Protein AF-0000000081196449 (afdb_homodimer)

Nearest PDB structures (foldseek):
  5x04-assembly1_A  TM=9.322E-01  e=4.557E-32  Umbellularia californica
  5x04-assembly1_B  TM=9.402E-01  e=3.191E-30  Umbellularia californica
  1njk-assembly1_D  TM=8.708E-01  e=2.688E-08  Escherichia coli
  4k00-assembly1_A  TM=8.420E-01  e=6.954E-08  Synechocystis sp. PCC 6803 substr. Kazusa
  5v10-assembly1_B-2  TM=8.284E-01  e=3.327E-07  Pseudomonas aeruginosa PAO1

Solvent-accessible surface area (backbone atoms only — not comparable to full-atom values): 39241 Å² total; per-residue (Å²): 118,81,74,82,75,82,80,78,78,81,74,80,63,70,79,61,61,76,88,63,62,65,82,69,82,77,80,80,82,81,84,76,89,79,63,66,80,67,51,85,67,67,74,60,70,70,62,58,84,62,65,75,72,54,71,59,55,67,69,55,44,30,64,71,58,39,41,48,70,37,79,85,57,24,29,30,35,30,53,44,67,40,42,71,71,33,36,28,45,84,52,25,55,24,69,65,43,49,48,39,49,55,51,35,52,50,52,50,37,36,51,72,71,64,54,35,46,72,60,65,15,35,68,61,26,38,78,64,29,28,28,59,41,76,37,34,40,37,40,38,44,74,39,78,50,36,66,68,39,47,33,33,36,38,37,38,34,18,65,35,83,86,39,29,40,28,38,37,39,40,32,19,35,58,87,80,61,45,78,22,34,37,36,38,36,36,27,38,30,27,26,65,85,80,68,41,78,40,69,56,49,66,70,44,47,62,72,44,51,77,36,46,40,79,79,67,68,85,58,72,76,74,79,69,74,85,69,85,69,63,80,88,68,48,75,35,76,31,70,80,42,60,61,54,80,84,38,25,31,68,84,55,30,54,35,72,64,54,55,56,53,49,54,55,56,29,50,61,67,72,52,60,73,48,27,39,78,32,32,42,40,38,37,52,71,49,90,46,49,70,82,43,44,27,32,18,38,12,38,59,63,66,70,53,70,70,41,50,58,93,73,74,48,78,56,79,45,40,37,38,35,39,32,22,36,77,89,62,54,67,31,32,38,33,38,38,31,29,36,44,55,69,77,60,83,71,65,65,67,70,71,79,136,84,75,79,77,78,80,76,77,80,75,79,74,74,79,58,60,75,90,61,61,66,83,69,81,76,80,81,80,82,85,76,89,79,63,70,73,64,60,82,65,64,74,59,71,70,61,56,83,61,66,73,74,55,72,59,55,66,69,55,44,30,64,71,56,38,42,48,70,37,81,85,58,25,30,31,35,32,53,44,66,40,42,71,72,32,36,28,46,84,52,26,56,25,70,64,45,50,46,39,50,53,50,37,53,49,52,51,38,35,53,69,71,62,55,35,45,80,61,64,15,34,68,61,25,36,78,64,26,29,29,58,41,76,37,33,38,37,39,38,45,73,37,78,51,36,65,67,40,46,32,34,35,38,36,37,35,18,66,34,83,86,38,28,41,28,38,38,38,41,34,18,36,58,88,80,59,46,78,23,34,38,36,39,37,36,26,38,31,29,26,64,85,78,68,38,60,41,72,56,47,67,69,44,47,63,72,45,50,77,37,44,40,79,71,60,68,84,59,73,76,72,77,67,71,87,68,84,70,65,80,87,69,48,76,35,75,30,70,78,41,58,60,55,79,83,39,24,33,66,86,56,32,55,36,72,63,54,54,55,54,49,54,54,57,28,48,60,66,71,51,59,73,49,27,39,78,32,32,41,40,38,37,51,70,51,89,47,49,70,83,44,46,27,32,19,36,13,38,58,62,68,70,56,70,69,41,52,57,93,71,71,47,79,54,78,45,40,37,38,35,39,31,22,37,77,89,60,54,67,30,32,38,34,38,39,33,28,37,44,55,68,77,59,82,70,65,66,68,68,71,76

Secondary structure (DSSP, 8-state):
-----------------GGG------------TTGGG-----------SSS------HHHHHHHHTEEEETTTTEEEEEEEPPGGGB-TTSBB-HHHHHHHHHHHHHHHHHHHSS--GGG--HHHHHTTEEEEEEEEEEEESS--BTT-EEEEEEEEEEETTTEEEEEEEEEETTT--EEEEEEEEEEEEETTT--EE---HHHHHHHGGGEEPS--SS----SPPPPP-TTS-SEEEEEE---GGGB-TTSSBPHHHHHHHHHTTS-HHHHHHEEEEEEEEEE-----TT--EEEEEEEES-HHHHSSSS---S-EEEEEEEEETTS-EEEEEEEEEEE----S-------/-----------------GGG------------TT-TT-----------SSS------HHHHHHHHTEEEETTTTEEEEEEEPPGGGB-TTSBB-HHHHHHHHHHHHHHHHHHHSS--GGG--HHHHHTTEEEEEEEEEEEESS--BTT-EEEEEEEEEEETTTEEEEEEEEEETTT--EEEEEEEEEEEEETTT--EE---HHHHHHHGGGEEPS--SS----SPPPPP-TTS-SEEEEEE---GGGB-TTSSBPHHHHHHHHHTTS-HHHHHHEEEEEEEEEE-----TT--EEEEEEEES-HHHHSSSS---S-EEEEEEEEETTS-EEEEEEEEEEE----S-------

Organism: Hibiscus trionum (NCBI:txid183268)

Foldseek 3Di:
DPDPDPDDDPDDPPQDPPVVPDPDPPPDPDDDPPVVVVPPCPVPPDPPDPPPPPVPPPVVCCVVQQKDADDLLQKIKHKDFAAPVQADPVQFGDPLSVVVVVVVSVVVSLVNSVQADVLRAGPVCVVQQKHKDWFKKKKFFQATDGGGFMKMKMKGWADDPFAKIKMKMFIAGPVPRHTGMIMMIIIGMARPVVRHTDGNDPVRCVSCVSRHDYPPGPDDPPVDDADDDDQVDFPFKDFFDADDPVQADPVQWGDPSSVVVQQCSRDDPLQVVFWDWRMKIKGFAAIDHRPWTKMKGKHKDDPVCVCPDVSCNQAKTKMKIFIGTPVGHTGMIMMIIIHGDDPPPPPVPPPD/DDDPPPPPDPDDPPQDPPVVRDPDQDPDDDDDPPVVVVPPCPVPPDPPDPPPPPVPPPVVCCVVQQWDADDLLQKIKHKDFAAPVQADPVQFGDPLSVVVVVVVSVVVSLVNSPQADVLRAGPVCVVQQKHKDWFKKKKFFQATDGGGFMKMKMKGWADDPFAKIKMKMWIAGPVPRHTGMIMMIIIGMARPVVRHTDGNDPVRCVSCVSRHDYPPGPDDPPVDDADDDDPVDFPFKDFFDADDPVQADPVQWGDPSSVVVQQCSRDDPLQVVFWDWRMKIKGFAAIDHRPWTKMKGKHKDDPVCVCPDVSCNQAKTKMKIFIATPVGHTGMIMMIIIHGDPPPPPPVPPPD

InterPro domains:
  IPR002864 Acyl-ACP thioesterase, N-terminal hotdog domain [PF01643] (74-207)
  IPR029069 HotDog domain superfamily [SSF54637] (69-215)
  IPR029069 HotDog domain superfamily [SSF54637] (229-338)
  IPR045023 Acyl-[acyl-carrier-protein] hydrolase FATA/B [PTHR31727] (41-343)
  IPR049427 Acyl-ACP thioesterase-like, C-terminal domain [PF20791] (236-339)

Structure (mmCIF, N/CA/C/O backbone):
data_AF-0000000081196449-model_v1
#
loop_
_entity.id
_entity.type
_entity.pdbx_description
1 polymer Acyl-
#
loop_
_atom_site.group_PDB
_atom_site.id
_atom_site.type_symbol
_atom_site.label_atom_id
_atom_site.label_alt_id
_atom_site.label_comp_id
_atom_site.label_asym_id
_atom_site.label_entity_id
_atom_site.label_seq_id
_atom_site.pdbx_PDB_ins_code
_atom_site.Cartn_x
_atom_site.Cartn_y
_atom_site.Cartn_z
_atom_site.occupancy
_atom_site.B_iso_or_equiv
_atom_site.auth_seq_id
_atom_site.auth_comp_id
_atom_site.auth_asym_id
_atom_site.auth_atom_id
_atom_site.pdbx_PDB_model_num
ATOM 1 N N . MET A 1 1 ? 11.102 29.031 10.727 1 17.48 1 MET A N 1
ATOM 2 C CA . MET A 1 1 ? 11.375 29.812 11.922 1 17.48 1 MET A CA 1
ATOM 3 C C . MET A 1 1 ? 10.109 30.016 12.75 1 17.48 1 MET A C 1
ATOM 5 O O . MET A 1 1 ? 9.711 31.141 13.039 1 17.48 1 MET A O 1
ATOM 9 N N . GLN A 1 2 ? 9.203 28.984 12.664 1 17.17 2 GLN A N 1
ATOM 10 C CA . GLN A 1 2 ? 7.781 28.984 12.977 1 17.17 2 GLN A CA 1
ATOM 11 C C . GLN A 1 2 ? 7.555 29.078 14.484 1 17.17 2 GLN A C 1
ATOM 13 O O . GLN A 1 2 ? 8.016 28.219 15.242 1 17.17 2 GLN A O 1
ATOM 18 N N . THR A 1 3 ? 7.52 30.375 14.906 1 17.45 3 THR A N 1
ATOM 19 C CA . THR A 1 3 ? 7.414 30.969 16.234 1 17.45 3 THR A CA 1
ATOM 20 C C . THR A 1 3 ? 6.199 30.438 16.969 1 17.45 3 THR A C 1
ATOM 22 O O . THR A 1 3 ? 5.129 30.25 16.391 1 17.45 3 THR A O 1
ATOM 25 N N . MET A 1 4 ? 6.445 29.859 18.078 1 17.62 4 MET A N 1
ATOM 26 C CA . MET A 1 4 ? 5.848 28.953 19.062 1 17.62 4 MET A CA 1
ATOM 27 C C . MET A 1 4 ? 4.711 29.641 19.812 1 17.62 4 MET A C 1
ATOM 29 O O . MET A 1 4 ? 4.918 30.172 20.906 1 17.62 4 MET A O 1
ATOM 33 N N . LEU A 1 5 ? 3.771 30.484 18.984 1 17.77 5 LEU A N 1
ATOM 34 C CA . LEU A 1 5 ? 3.016 31.422 19.797 1 17.77 5 LEU A CA 1
ATOM 35 C C . LEU A 1 5 ? 2.039 30.688 20.719 1 17.77 5 LEU A C 1
ATOM 37 O O . LEU A 1 5 ? 1.481 29.656 20.344 1 17.77 5 LEU A O 1
ATOM 41 N N . ALA A 1 6 ? 1.981 30.922 22 1 18.19 6 ALA A N 1
ATOM 42 C CA . ALA A 1 6 ? 1.412 30.469 23.266 1 18.19 6 ALA A CA 1
ATOM 43 C C . ALA A 1 6 ? -0.091 30.719 23.312 1 18.19 6 ALA A C 1
ATOM 45 O O . ALA A 1 6 ? -0.525 31.844 23.578 1 18.19 6 ALA A O 1
ATOM 46 N N . PHE A 1 7 ? -0.93 30.391 22.266 1 17.86 7 PHE A N 1
ATOM 47 C CA . PHE A 1 7 ? -2.244 31.016 22.375 1 17.86 7 PHE A CA 1
ATOM 48 C C . PHE A 1 7 ? -3.104 30.281 23.406 1 17.86 7 PHE A C 1
ATOM 50 O O . PHE A 1 7 ? -3.119 29.047 23.438 1 17.86 7 PHE A O 1
ATOM 57 N N . ARG A 1 8 ? -3.592 30.875 24.547 1 18.06 8 ARG A N 1
ATOM 58 C CA . ARG A 1 8 ? -4.207 30.547 25.828 1 18.06 8 ARG A CA 1
ATOM 59 C C . ARG A 1 8 ? -5.672 30.156 25.641 1 18.06 8 ARG A C 1
ATOM 61 O O . ARG A 1 8 ? -6.34 29.766 26.594 1 18.06 8 ARG A O 1
ATOM 68 N N . ALA A 1 9 ? -6.363 30.656 24.516 1 19.41 9 ALA A N 1
ATOM 69 C CA . ALA A 1 9 ? -7.738 30.906 24.938 1 19.41 9 ALA A CA 1
ATOM 70 C C . ALA A 1 9 ? -8.57 29.625 24.891 1 19.41 9 ALA A C 1
ATOM 72 O O . ALA A 1 9 ? -8.328 28.75 24.078 1 19.41 9 ALA A O 1
ATOM 73 N N . GLU A 1 10 ? -9.359 29.281 25.844 1 21.17 10 GLU A N 1
ATOM 74 C CA . GLU A 1 10 ? -10.188 28.141 26.234 1 21.17 10 GLU A CA 1
ATOM 75 C C . GLU A 1 10 ? -11.352 27.953 25.25 1 21.17 10 GLU A C 1
ATOM 77 O O . GLU A 1 10 ? -12.266 28.781 25.203 1 21.17 10 GLU A O 1
ATOM 82 N N . PRO A 1 11 ? -11.164 27.641 23.875 1 21.92 11 PRO A N 1
ATOM 83 C CA . PRO A 1 11 ? -12.359 27.859 23.047 1 21.92 11 PRO A CA 1
ATOM 84 C C . PRO A 1 11 ? -13.484 26.875 23.391 1 21.92 11 PRO A C 1
ATOM 86 O O . PRO A 1 11 ? -13.227 25.781 23.875 1 21.92 11 PRO A O 1
ATOM 89 N N . THR A 1 12 ? -14.664 27.297 23.594 1 21.2 12 THR A N 1
ATOM 90 C CA . THR A 1 12 ? -15.961 26.672 23.812 1 21.2 12 THR A CA 1
ATOM 91 C C . THR A 1 12 ? -16.297 25.672 22.703 1 21.2 12 THR A C 1
ATOM 93 O O . THR A 1 12 ? -16.188 26.016 21.516 1 21.2 12 THR A O 1
ATOM 96 N N . ILE A 1 13 ? -16.188 24.469 22.859 1 24.28 13 ILE A N 1
ATOM 97 C CA . ILE A 1 13 ? -16.281 23.312 21.953 1 24.28 13 ILE A CA 1
ATOM 98 C C . ILE A 1 13 ? -17.672 23.297 21.312 1 24.28 13 ILE A C 1
ATOM 100 O O . ILE A 1 13 ? -18.688 23.172 22 1 24.28 13 ILE A O 1
ATOM 104 N N . PRO A 1 14 ? -17.891 24 20.266 1 24.77 14 PRO A N 1
ATOM 105 C CA . PRO A 1 14 ? -19.266 23.922 19.75 1 24.77 14 PRO A CA 1
ATOM 106 C C . PRO A 1 14 ? -19.719 22.5 19.5 1 24.77 14 PRO A C 1
ATOM 108 O O . PRO A 1 14 ? -18.891 21.609 19.281 1 24.77 14 PRO A O 1
ATOM 111 N N . MET A 1 15 ? -20.969 22.094 19.766 1 25.81 15 MET A N 1
ATOM 112 C CA . MET A 1 15 ? -21.75 20.859 19.688 1 25.81 15 MET A CA 1
ATOM 113 C C . MET A 1 15 ? -21.609 20.219 18.312 1 25.81 15 MET A C 1
ATOM 115 O O . MET A 1 15 ? -21.719 20.891 17.297 1 25.81 15 MET A O 1
ATOM 119 N N . LEU A 1 16 ? -20.812 19.219 18.141 1 30.94 16 LEU A N 1
ATOM 120 C CA . LEU A 1 16 ? -20.75 18.391 16.938 1 30.94 16 LEU A CA 1
ATOM 121 C C . LEU A 1 16 ? -22.125 18.219 16.312 1 30.94 16 LEU A C 1
ATOM 123 O O . LEU A 1 16 ? -23.141 18.359 17 1 30.94 16 LEU A O 1
ATOM 127 N N . PRO A 1 17 ? -22.281 18.188 15.148 1 29.47 17 PRO A N 1
ATOM 128 C CA . PRO A 1 17 ? -23.625 17.969 14.609 1 29.47 17 PRO A CA 1
ATOM 129 C C . PRO A 1 17 ? -24.359 16.828 15.305 1 29.47 17 PRO A C 1
ATOM 131 O O . PRO A 1 17 ? -23.719 15.906 15.828 1 29.47 17 PRO A O 1
ATOM 134 N N . SER A 1 18 ? -25.688 16.953 15.781 1 31.56 18 SER A N 1
ATOM 135 C CA . SER A 1 18 ? -26.609 16.078 16.484 1 31.56 18 SER A CA 1
ATOM 136 C C . SER A 1 18 ? -26.516 14.648 15.984 1 31.56 18 SER A C 1
ATOM 138 O O . SER A 1 18 ? -26.672 13.695 16.75 1 31.56 18 SER A O 1
ATOM 140 N N . SER A 1 19 ? -26.375 14.398 14.711 1 32.44 19 SER A N 1
ATOM 141 C CA . SER A 1 19 ? -26.297 13.023 14.227 1 32.44 19 SER A CA 1
ATOM 142 C C . SER A 1 19 ? -25 12.352 14.656 1 32.44 19 SER A C 1
ATOM 144 O O . SER A 1 19 ? -24.859 11.133 14.547 1 32.44 19 SER A O 1
ATOM 146 N N . LEU A 1 20 ? -23.953 13.062 14.703 1 33.97 20 LEU A N 1
ATOM 147 C CA . LEU A 1 20 ? -22.719 12.508 15.234 1 33.97 20 LEU A CA 1
ATOM 148 C C . LEU A 1 20 ? -22.641 12.703 16.75 1 33.97 20 LEU A C 1
ATOM 150 O O . LEU A 1 20 ? -21.797 13.461 17.234 1 33.97 20 LEU A O 1
ATOM 154 N N . SER A 1 21 ? -23.719 12.844 17.562 1 29.58 21 SER A N 1
ATOM 155 C CA . SER A 1 21 ? -23.75 13.055 19 1 29.58 21 SER A CA 1
ATOM 156 C C . SER A 1 21 ? -22.875 12.039 19.734 1 29.58 21 SER A C 1
ATOM 158 O O . SER A 1 21 ? -23.234 10.859 19.812 1 29.58 21 SER A O 1
ATOM 160 N N . TRP A 1 22 ? -21.625 12.102 19.547 1 29.14 22 TRP A N 1
ATOM 161 C CA . TRP A 1 22 ? -20.922 11.289 20.531 1 29.14 22 TRP A CA 1
ATOM 162 C C . TRP A 1 22 ? -20.906 11.977 21.891 1 29.14 22 TRP A C 1
ATOM 164 O O . TRP A 1 22 ? -20.828 13.203 21.969 1 29.14 22 TRP A O 1
ATOM 174 N N . ASP A 1 23 ? -21.5 11.523 22.969 1 29.45 23 ASP A N 1
ATOM 175 C CA . ASP A 1 23 ? -21.359 12.023 24.328 1 29.45 23 ASP A CA 1
ATOM 176 C C . ASP A 1 23 ? -19.906 12.383 24.641 1 29.45 23 ASP A C 1
ATOM 178 O O . ASP A 1 23 ? -19.016 11.539 24.547 1 29.45 23 ASP A O 1
ATOM 182 N N . LYS A 1 24 ? -19.484 13.602 24.547 1 31.23 24 LYS A N 1
ATOM 183 C CA . LYS A 1 24 ? -18.188 14 25.078 1 31.23 24 LYS A CA 1
ATOM 184 C C . LYS A 1 24 ? -17.953 13.414 26.453 1 31.23 24 LYS A C 1
ATOM 186 O O . LYS A 1 24 ? -18.859 13.391 27.297 1 31.23 24 LYS A O 1
ATOM 191 N N . PRO A 1 25 ? -16.938 12.703 26.797 1 26.89 25 PRO A N 1
ATOM 192 C CA . PRO A 1 25 ? -16.766 12.414 28.219 1 26.89 25 PRO A CA 1
ATOM 193 C C . PRO A 1 25 ? -16.75 13.672 29.078 1 26.89 25 PRO A C 1
ATOM 195 O O . PRO A 1 25 ? -16.141 14.68 28.703 1 26.89 25 PRO A O 1
ATOM 198 N N . LYS A 1 26 ? -17.781 13.961 29.844 1 26.92 26 LYS A N 1
ATOM 199 C CA . LYS A 1 26 ? -17.906 15.039 30.828 1 26.92 26 LYS A CA 1
ATOM 200 C C . LYS A 1 26 ? -16.656 15.109 31.703 1 26.92 26 LYS A C 1
ATOM 202 O O . LYS A 1 26 ? -16.266 14.125 32.344 1 26.92 26 LYS A O 1
ATOM 207 N N . LEU A 1 27 ? -15.773 16 31.484 1 27.12 27 LEU A N 1
ATOM 208 C CA . LEU A 1 27 ? -14.758 16.391 32.438 1 27.12 27 LEU A CA 1
ATOM 209 C C . LEU A 1 27 ? -15.383 16.734 33.781 1 27.12 27 LEU A C 1
ATOM 211 O O . LEU A 1 27 ? -16.172 17.688 33.875 1 27.12 27 LEU A O 1
ATOM 215 N N . ARG A 1 28 ? -15.555 15.766 34.75 1 24.56 28 ARG A N 1
ATOM 216 C CA . ARG A 1 28 ? -15.961 16.172 36.094 1 24.56 28 ARG A CA 1
ATOM 217 C C . ARG A 1 28 ? -14.906 17.062 36.719 1 24.56 28 ARG A C 1
ATOM 219 O O . ARG A 1 28 ? -13.711 16.812 36.625 1 24.56 28 ARG A O 1
ATOM 226 N N . SER A 1 29 ? -15.141 18.172 37.219 1 23.53 29 SER A N 1
ATOM 227 C CA . SER A 1 29 ? -14.445 19.281 37.875 1 23.53 29 SER A CA 1
ATOM 228 C C . SER A 1 29 ? -13.648 18.797 39.094 1 23.53 29 SER A C 1
ATOM 230 O O . SER A 1 29 ? -12.641 19.391 39.469 1 23.53 29 SER A O 1
ATOM 232 N N . GLY A 1 30 ? -14.266 18.156 40.125 1 23.31 30 GLY A N 1
ATOM 233 C CA . GLY A 1 30 ? -13.906 18.516 41.5 1 23.31 30 GLY A CA 1
ATOM 234 C C . GLY A 1 30 ? -12.5 18.078 41.875 1 23.31 30 GLY A C 1
ATOM 235 O O . GLY A 1 30 ? -11.703 18.906 42.344 1 23.31 30 GLY A O 1
ATOM 236 N N . GLY A 1 31 ? -12.312 16.953 42.75 1 23.05 31 GLY A N 1
ATOM 237 C CA . GLY A 1 31 ? -11.461 16.766 43.906 1 23.05 31 GLY A CA 1
ATOM 238 C C . GLY A 1 31 ? -10.008 16.531 43.562 1 23.05 31 GLY A C 1
ATOM 239 O O . GLY A 1 31 ? -9.664 16.375 42.375 1 23.05 31 GLY A O 1
ATOM 240 N N . ASN A 1 32 ? -9.148 15.812 44.5 1 24.22 32 ASN A N 1
ATOM 241 C CA . ASN A 1 32 ? -7.746 15.648 44.875 1 24.22 32 ASN A CA 1
ATOM 242 C C . ASN A 1 32 ? -6.93 15.023 43.75 1 24.22 32 ASN A C 1
ATOM 244 O O . ASN A 1 32 ? -7.477 14.352 42.875 1 24.22 32 ASN A O 1
ATOM 248 N N . ASN A 1 33 ? -5.477 15.305 43.656 1 25.12 33 ASN A N 1
ATOM 249 C CA . ASN A 1 33 ? -4.316 15.109 42.781 1 25.12 33 ASN A CA 1
ATOM 250 C C . ASN A 1 33 ? -4.215 13.672 42.281 1 25.12 33 ASN A C 1
ATOM 252 O O . ASN A 1 33 ? -3.242 13.305 41.625 1 25.12 33 ASN A O 1
ATOM 256 N N . LYS A 1 34 ? -4.711 12.719 43.188 1 25.59 34 LYS A N 1
ATOM 257 C CA . LYS A 1 34 ? -4.285 11.336 43 1 25.59 34 LYS A CA 1
ATOM 258 C C . LYS A 1 34 ? -4.715 10.836 41.625 1 25.59 34 LYS A C 1
ATOM 260 O O . LYS A 1 34 ? -4.074 9.953 41.031 1 25.59 34 LYS A O 1
ATOM 265 N N . ASN A 1 35 ? -6.055 11.086 41.375 1 24.17 35 ASN A N 1
ATOM 266 C CA . ASN A 1 35 ? -6.758 10.195 40.438 1 24.17 35 ASN A CA 1
ATOM 267 C C . ASN A 1 35 ? -6.52 10.586 39 1 24.17 35 ASN A C 1
ATOM 269 O O . ASN A 1 35 ? -7.438 11.047 38.312 1 24.17 35 ASN A O 1
ATOM 273 N N . LEU A 1 36 ? -5.508 11.352 38.75 1 25.64 36 LEU A N 1
ATOM 274 C CA . LEU A 1 36 ? -5.312 11.781 37.375 1 25.64 36 LEU A CA 1
ATOM 275 C C . LEU A 1 36 ? -5.332 10.586 36.406 1 25.64 36 LEU A C 1
ATOM 277 O O . LEU A 1 36 ? -5.246 10.75 35.188 1 25.64 36 LEU A O 1
ATOM 281 N N . HIS A 1 37 ? -4.941 9.484 37 1 25.83 37 HIS A N 1
ATOM 282 C CA . HIS A 1 37 ? -4.871 8.336 36.094 1 25.83 37 HIS A CA 1
ATOM 283 C C . HIS A 1 37 ? -6.23 8.031 35.5 1 25.83 37 HIS A C 1
ATOM 285 O O . HIS A 1 37 ? -6.391 7.027 34.781 1 25.83 37 HIS A O 1
ATOM 291 N N . ASN A 1 38 ? -7.266 8.562 36.25 1 26.14 38 ASN A N 1
ATOM 292 C CA . ASN A 1 38 ? -8.586 8.148 35.781 1 26.14 38 ASN A CA 1
ATOM 293 C C . ASN A 1 38 ? -8.883 8.695 34.375 1 26.14 38 ASN A C 1
ATOM 295 O O . ASN A 1 38 ? -9.484 9.766 34.25 1 26.14 38 ASN A O 1
ATOM 299 N N . HIS A 1 39 ? -7.938 8.953 33.719 1 27.17 39 HIS A N 1
ATOM 300 C CA . HIS A 1 39 ? -8.039 9.453 32.344 1 27.17 39 HIS A CA 1
ATOM 301 C C . HIS A 1 39 ? -9.273 8.891 31.656 1 27.17 39 HIS A C 1
ATOM 303 O O . HIS A 1 39 ? -9.781 7.836 32.031 1 27.17 39 HIS A O 1
ATOM 309 N N . MET A 1 40 ? -9.93 9.727 30.844 1 28.06 40 MET A N 1
ATOM 310 C CA . MET A 1 40 ? -11.164 9.531 30.094 1 28.06 40 MET A CA 1
ATOM 311 C C . MET A 1 40 ? -11.203 8.156 29.453 1 28.06 40 MET A C 1
ATOM 313 O O . MET A 1 40 ? -10.492 7.898 28.469 1 28.06 40 MET A O 1
ATOM 317 N N . ALA A 1 41 ? -11.352 7.125 30.172 1 27.55 41 ALA A N 1
ATOM 318 C CA . ALA A 1 41 ? -11.82 5.84 29.672 1 27.55 41 ALA A CA 1
ATOM 319 C C . ALA A 1 41 ? -13.023 6.02 28.734 1 27.55 41 ALA A C 1
ATOM 321 O O . ALA A 1 41 ? -14.148 6.215 29.203 1 27.55 41 ALA A O 1
ATOM 322 N N . VAL A 1 42 ? -12.992 6.949 27.781 1 28.44 42 VAL A N 1
ATOM 323 C CA . VAL A 1 42 ? -14.047 6.695 26.797 1 28.44 42 VAL A CA 1
ATOM 324 C C . VAL A 1 42 ? -14.305 5.191 26.703 1 28.44 42 VAL A C 1
ATOM 326 O O . VAL A 1 42 ? -13.391 4.418 26.406 1 28.44 42 VAL A O 1
ATOM 329 N N . LYS A 1 43 ? -15.117 4.754 27.547 1 31 43 LYS A N 1
ATOM 330 C CA . LYS A 1 43 ? -15.539 3.365 27.375 1 31 43 LYS A CA 1
ATOM 331 C C . LYS A 1 43 ? -15.812 3.053 25.906 1 31 43 LYS A C 1
ATOM 333 O O . LYS A 1 43 ? -16.828 3.477 25.359 1 31 43 LYS A O 1
ATOM 338 N N . TYR A 1 44 ? -14.758 3.236 25.172 1 35.28 44 TYR A N 1
ATOM 339 C CA . TYR A 1 44 ? -15.008 2.717 23.828 1 35.28 44 TYR A CA 1
ATOM 340 C C . TYR A 1 44 ? -15.672 1.35 23.891 1 35.28 44 TYR A C 1
ATOM 342 O O . TYR A 1 44 ? -15.438 0.572 24.812 1 35.28 44 TYR A O 1
ATOM 350 N N . PRO A 1 45 ? -16.859 1.317 23.375 1 36.06 45 PRO A N 1
ATOM 351 C CA . PRO A 1 45 ? -17.484 -0.005 23.391 1 36.06 45 PRO A CA 1
ATOM 352 C C . PRO A 1 45 ? -16.484 -1.135 23.156 1 36.06 45 PRO A C 1
ATOM 354 O O . PRO A 1 45 ? -15.469 -0.932 22.484 1 36.06 45 PRO A O 1
ATOM 357 N N . LYS A 1 46 ? -16.531 -1.988 24.078 1 40.41 46 LYS A N 1
ATOM 358 C CA . LYS A 1 46 ? -15.766 -3.223 23.906 1 40.41 46 LYS A CA 1
ATOM 359 C C . LYS A 1 46 ? -15.734 -3.666 22.453 1 40.41 46 LYS A C 1
ATOM 361 O O . LYS A 1 46 ? -16.781 -3.711 21.797 1 40.41 46 LYS A O 1
ATOM 366 N N . CYS A 1 47 ? -14.617 -3.252 21.859 1 44.09 47 CYS A N 1
ATOM 367 C CA . CYS A 1 47 ? -14.445 -3.838 20.547 1 44.09 47 CYS A CA 1
ATOM 368 C C . CYS A 1 47 ? -15.031 -5.246 20.484 1 44.09 47 CYS A C 1
ATOM 370 O O . CYS A 1 47 ? -14.508 -6.164 21.125 1 44.09 47 CYS A O 1
ATOM 372 N N . THR A 1 48 ? -16.328 -5.344 20.734 1 40.16 48 THR A N 1
ATOM 373 C CA . THR A 1 48 ? -16.812 -6.711 20.578 1 40.16 48 THR A CA 1
ATOM 374 C C . THR A 1 48 ? -16.062 -7.426 19.453 1 40.16 48 THR A C 1
ATOM 376 O O . THR A 1 48 ? -15.648 -6.797 18.469 1 40.16 48 THR A O 1
ATOM 379 N N . GLU A 1 49 ? -15.453 -8.453 19.922 1 41.88 49 GLU A N 1
ATOM 380 C CA . GLU A 1 49 ? -14.648 -9.328 19.062 1 41.88 49 GLU A CA 1
ATOM 381 C C . GLU A 1 49 ? -14.977 -9.102 17.594 1 41.88 49 GLU A C 1
ATOM 383 O O . GLU A 1 49 ? -14.07 -8.969 16.766 1 41.88 49 GLU A O 1
ATOM 388 N N . SER A 1 50 ? -16.047 -9.93 17.109 1 35.03 50 SER A N 1
ATOM 389 C CA . SER A 1 50 ? -16.391 -10.039 15.688 1 35.03 50 SER A CA 1
ATOM 390 C C . SER A 1 50 ? -17.062 -8.766 15.18 1 35.03 50 SER A C 1
ATOM 392 O O . SER A 1 50 ? -18.109 -8.375 15.68 1 35.03 50 SER A O 1
ATOM 394 N N . ILE A 1 51 ? -16.422 -7.676 15.141 1 39.5 51 ILE A N 1
ATOM 395 C CA . ILE A 1 51 ? -17.219 -6.949 14.156 1 39.5 51 ILE A CA 1
ATOM 396 C C . ILE A 1 51 ? -18.094 -7.93 13.375 1 39.5 51 ILE A C 1
ATOM 398 O O . ILE A 1 51 ? -17.609 -8.93 12.859 1 39.5 51 ILE A O 1
ATOM 402 N N . THR A 1 52 ? -19.375 -8.148 13.734 1 35.75 52 THR A N 1
ATOM 403 C CA . THR A 1 52 ? -20.219 -9.18 13.148 1 35.75 52 THR A CA 1
ATOM 404 C C . THR A 1 52 ? -19.688 -9.609 11.781 1 35.75 52 THR A C 1
ATOM 406 O O . THR A 1 52 ? -19.531 -8.773 10.891 1 35.75 52 THR A O 1
ATOM 409 N N . SER A 1 53 ? -18.703 -10.508 11.859 1 37.34 53 SER A N 1
ATOM 410 C CA . SER A 1 53 ? -18.453 -11.312 10.672 1 37.34 53 SER A CA 1
ATOM 411 C C . SER A 1 53 ? -19.719 -11.523 9.859 1 37.34 53 SER A C 1
ATOM 413 O O . SER A 1 53 ? -20.281 -12.625 9.844 1 37.34 53 SER A O 1
ATOM 415 N N . ARG A 1 54 ? -20.734 -10.82 10.156 1 36.72 54 ARG A N 1
ATOM 416 C CA . ARG A 1 54 ? -21.734 -11.188 9.164 1 36.72 54 ARG A CA 1
ATOM 417 C C . ARG A 1 54 ? -21.156 -11.133 7.75 1 36.72 54 ARG A C 1
ATOM 419 O O . ARG A 1 54 ? -20.531 -10.148 7.371 1 36.72 54 ARG A O 1
ATOM 426 N N . LYS A 1 55 ? -21.047 -12.305 7.297 1 40.56 55 LYS A N 1
ATOM 427 C CA . LYS A 1 55 ? -20.859 -12.383 5.852 1 40.56 55 LYS A CA 1
ATOM 428 C C . LYS A 1 55 ? -21.516 -11.195 5.148 1 40.56 55 LYS A C 1
ATOM 430 O O . LYS A 1 55 ? -22.703 -10.938 5.32 1 40.56 55 LYS A O 1
ATOM 435 N N . PRO A 1 56 ? -20.734 -10.211 4.887 1 42.78 56 PRO A N 1
ATOM 436 C CA . PRO A 1 56 ? -21.438 -9.148 4.16 1 42.78 56 PRO A CA 1
ATOM 437 C C . PRO A 1 56 ? -22.531 -9.68 3.252 1 42.78 56 PRO A C 1
ATOM 439 O O . PRO A 1 56 ? -22.469 -10.82 2.797 1 42.78 56 PRO A O 1
ATOM 442 N N . ASP A 1 57 ? -23.641 -9.156 3.418 1 47 57 ASP A N 1
ATOM 443 C CA . ASP A 1 57 ? -24.609 -9.438 2.363 1 47 57 ASP A CA 1
ATOM 444 C C . ASP A 1 57 ? -23.938 -9.492 0.995 1 47 57 ASP A C 1
ATOM 446 O O . ASP A 1 57 ? -23.344 -8.5 0.547 1 47 57 ASP A O 1
ATOM 450 N N . PRO A 1 58 ? -23.719 -10.734 0.583 1 47.59 58 PRO A N 1
ATOM 451 C CA . PRO A 1 58 ? -23.031 -10.875 -0.708 1 47.59 58 PRO A CA 1
ATOM 452 C C . PRO A 1 58 ? -23.422 -9.789 -1.703 1 47.59 58 PRO A C 1
ATOM 454 O O . PRO A 1 58 ? -22.594 -9.336 -2.494 1 47.59 58 PRO A O 1
ATOM 457 N N . ASP A 1 59 ? -24.703 -9.328 -1.614 1 48.69 59 ASP A N 1
ATOM 458 C CA . ASP A 1 59 ? -25.141 -8.336 -2.586 1 48.69 59 ASP A CA 1
ATOM 459 C C . ASP A 1 59 ? -24.5 -6.98 -2.324 1 48.69 59 ASP A C 1
ATOM 461 O O . ASP A 1 59 ? -24.172 -6.25 -3.262 1 48.69 59 ASP A O 1
ATOM 465 N N . LYS A 1 60 ? -24.328 -6.703 -1.117 1 51.34 60 LYS A N 1
ATOM 466 C CA . LYS A 1 60 ? -23.766 -5.398 -0.792 1 51.34 60 LYS A CA 1
ATOM 467 C C . LYS A 1 60 ? -22.266 -5.371 -1.062 1 51.34 60 LYS A C 1
ATOM 469 O O . LYS A 1 60 ? -21.719 -4.344 -1.478 1 51.34 60 LYS A O 1
ATOM 474 N N . ILE A 1 61 ? -21.656 -6.543 -0.784 1 49.81 61 ILE A N 1
ATOM 475 C CA . ILE A 1 61 ? -20.234 -6.648 -1.065 1 49.81 61 ILE A CA 1
ATOM 476 C C . ILE A 1 61 ? -19.984 -6.391 -2.549 1 49.81 61 ILE A C 1
ATOM 478 O O . ILE A 1 61 ? -19.031 -5.688 -2.912 1 49.81 61 ILE A O 1
ATOM 482 N N . HIS A 1 62 ? -20.875 -6.957 -3.287 1 54.69 62 HIS A N 1
ATOM 483 C CA . HIS A 1 62 ? -20.766 -6.746 -4.723 1 54.69 62 HIS A CA 1
ATOM 484 C C . HIS A 1 62 ? -20.875 -5.266 -5.074 1 54.69 62 HIS A C 1
ATOM 486 O O . HIS A 1 62 ? -20.156 -4.77 -5.938 1 54.69 62 HIS A O 1
ATOM 492 N N . ASP A 1 63 ? -21.719 -4.648 -4.312 1 58.56 63 ASP A N 1
ATOM 493 C CA . ASP A 1 63 ? -21.953 -3.236 -4.605 1 58.56 63 ASP A CA 1
ATOM 494 C C . ASP A 1 63 ? -20.75 -2.389 -4.191 1 58.56 63 ASP A C 1
ATOM 496 O O . ASP A 1 63 ? -20.344 -1.481 -4.918 1 58.56 63 ASP A O 1
ATOM 500 N N . ILE A 1 64 ? -20.234 -2.881 -3.135 1 58.69 64 ILE A N 1
ATOM 501 C CA . ILE A 1 64 ? -19.141 -2.033 -2.646 1 58.69 64 ILE A CA 1
ATOM 502 C C . ILE A 1 64 ? -17.844 -2.432 -3.322 1 58.69 64 ILE A C 1
ATOM 504 O O . ILE A 1 64 ? -17.047 -1.57 -3.701 1 58.69 64 ILE A O 1
ATOM 508 N N . LEU A 1 65 ? -17.75 -3.822 -3.463 1 62.91 65 LEU A N 1
ATOM 509 C CA . LEU A 1 65 ? -16.531 -4.297 -4.113 1 62.91 65 LEU A CA 1
ATOM 510 C C . LEU A 1 65 ? -16.531 -3.924 -5.594 1 62.91 65 LEU A C 1
ATOM 512 O O . LEU A 1 65 ? -15.469 -3.744 -6.191 1 62.91 65 LEU A O 1
ATOM 516 N N . GLY A 1 66 ? -17.578 -3.721 -6.098 1 67.5 66 GLY A N 1
ATOM 517 C CA . GLY A 1 66 ? -17.719 -3.449 -7.52 1 67.5 66 GLY A CA 1
ATOM 518 C C . GLY A 1 66 ? -17.344 -4.633 -8.391 1 67.5 66 GLY A C 1
ATOM 519 O O . GLY A 1 66 ? -16.844 -4.457 -9.508 1 67.5 66 GLY A O 1
ATOM 520 N N . GLY A 1 67 ? -17.438 -5.918 -7.859 1 84.94 67 GLY A N 1
ATOM 521 C CA . GLY A 1 67 ? -17.031 -7.062 -8.656 1 84.94 67 GLY A CA 1
ATOM 522 C C . GLY A 1 67 ? -18.141 -8.07 -8.883 1 84.94 67 GLY A C 1
ATOM 523 O O . GLY A 1 67 ? -19.047 -8.188 -8.07 1 84.94 67 GLY A O 1
ATOM 524 N N . ARG A 1 68 ? -18.094 -8.836 -10.031 1 89.19 68 ARG A N 1
ATOM 525 C CA . ARG A 1 68 ? -19.062 -9.875 -10.367 1 89.19 68 ARG A CA 1
ATOM 526 C C . ARG A 1 68 ? -18.438 -10.945 -11.242 1 89.19 68 ARG A C 1
ATOM 528 O O . ARG A 1 68 ? -17.438 -10.695 -11.93 1 89.19 68 ARG A O 1
ATOM 535 N N . MET A 1 69 ? -19.094 -12.156 -11.141 1 92.12 69 MET A N 1
ATOM 536 C CA . MET A 1 69 ? -18.688 -13.219 -12.047 1 92.12 69 MET A CA 1
ATOM 537 C C . MET A 1 69 ? -19.344 -13.07 -13.414 1 92.12 69 MET A C 1
ATOM 539 O O . MET A 1 69 ? -20.516 -12.703 -13.5 1 92.12 69 MET A O 1
ATOM 543 N N . VAL A 1 70 ? -18.594 -13.328 -14.445 1 92.19 70 VAL A N 1
ATOM 544 C CA . VAL A 1 70 ? -19.125 -13.305 -15.805 1 92.19 70 VAL A CA 1
ATOM 545 C C . VAL A 1 70 ? -18.656 -14.539 -16.562 1 92.19 70 VAL A C 1
ATOM 547 O O . VAL A 1 70 ? -17.984 -15.406 -16 1 92.19 70 VAL A O 1
ATOM 550 N N . GLU A 1 71 ? -19.125 -14.727 -17.828 1 91.5 71 GLU A N 1
ATOM 551 C CA . GLU A 1 71 ? -18.75 -15.859 -18.656 1 91.5 71 GLU A CA 1
ATOM 552 C C . GLU A 1 71 ? -19.062 -17.188 -17.969 1 91.5 71 GLU A C 1
ATOM 554 O O . GLU A 1 71 ? -18.172 -18.031 -17.797 1 91.5 71 GLU A O 1
ATOM 559 N N . GLU A 1 72 ? -20.312 -17.391 -17.609 1 91.69 72 GLU A N 1
ATOM 560 C CA . GLU A 1 72 ? -20.812 -18.594 -16.969 1 91.69 72 GLU A CA 1
ATOM 561 C C . GLU A 1 72 ? -20.016 -18.906 -15.688 1 91.69 72 GLU A C 1
ATOM 563 O O . GLU A 1 72 ? -19.578 -20.031 -15.492 1 91.69 72 GLU A O 1
ATOM 568 N N . ASN A 1 73 ? -19.562 -17.859 -14.945 1 90.81 73 ASN A N 1
ATOM 569 C CA . ASN A 1 73 ? -18.938 -17.938 -13.633 1 90.81 73 ASN A CA 1
ATOM 570 C C . ASN A 1 73 ? -17.484 -18.375 -13.727 1 90.81 73 ASN A C 1
ATOM 572 O O . ASN A 1 73 ? -16.938 -18.969 -12.789 1 90.81 73 ASN A O 1
ATOM 576 N N . ARG A 1 74 ? -16.875 -18.047 -14.844 1 94.56 74 ARG A N 1
ATOM 577 C CA . ARG A 1 74 ? -15.5 -18.484 -15.031 1 94.56 74 ARG A CA 1
ATOM 578 C C . ARG A 1 74 ? -14.539 -17.297 -15.016 1 94.56 74 ARG A C 1
ATOM 580 O O . ARG A 1 74 ? -13.32 -17.484 -14.93 1 94.56 74 ARG A O 1
ATOM 587 N N . VAL A 1 75 ? -15.094 -16.156 -15.117 1 95 75 VAL A N 1
ATOM 588 C CA . VAL A 1 75 ? -14.281 -14.945 -15.133 1 95 75 VAL A CA 1
ATOM 589 C C . VAL A 1 75 ? -14.812 -13.953 -14.102 1 95 75 VAL A C 1
ATOM 591 O O . VAL A 1 75 ? -16.016 -13.727 -14.016 1 95 75 VAL A O 1
ATOM 594 N N . PHE A 1 76 ? -13.922 -13.453 -13.312 1 94.5 76 PHE A N 1
ATOM 595 C CA . PHE A 1 76 ? -14.273 -12.398 -12.367 1 94.5 76 PHE A CA 1
ATOM 596 C C . PHE A 1 76 ? -13.977 -11.023 -12.945 1 94.5 76 PHE A C 1
ATOM 598 O O . PHE A 1 76 ? -12.898 -10.797 -13.5 1 94.5 76 PHE A O 1
ATOM 605 N N . GLN A 1 77 ? -14.914 -10.156 -12.82 1 93.81 77 GLN A N 1
ATOM 606 C CA . GLN A 1 77 ? -14.805 -8.789 -13.312 1 93.81 77 GLN A CA 1
ATOM 607 C C . GLN A 1 77 ? -14.984 -7.785 -12.172 1 93.81 77 GLN A C 1
ATOM 609 O O . GLN A 1 77 ? -15.875 -7.938 -11.336 1 93.81 77 GLN A O 1
ATOM 614 N N . GLN A 1 78 ? -14.109 -6.758 -12.164 1 93.19 78 GLN A N 1
ATOM 615 C CA . GLN A 1 78 ? -14.195 -5.738 -11.125 1 93.19 78 GLN A CA 1
ATOM 616 C C . GLN A 1 78 ? -13.695 -4.391 -11.633 1 93.19 78 GLN A C 1
ATOM 618 O O . GLN A 1 78 ? -12.734 -4.324 -12.398 1 93.19 78 GLN A O 1
ATOM 623 N N . GLU A 1 79 ? -14.367 -3.357 -11.219 1 89 79 GLU A N 1
ATOM 624 C CA . GLU A 1 79 ? -13.922 -1.997 -11.5 1 89 79 GLU A CA 1
ATOM 625 C C . GLU A 1 79 ? -13.133 -1.419 -10.328 1 89 79 GLU A C 1
ATOM 627 O O . GLU A 1 79 ? -13.531 -1.575 -9.172 1 89 79 GLU A O 1
ATOM 632 N N . LEU A 1 80 ? -12.039 -0.814 -10.656 1 90 80 LEU A N 1
ATOM 633 C CA . LEU A 1 80 ? -11.172 -0.212 -9.648 1 90 80 LEU A CA 1
ATOM 634 C C . LEU A 1 80 ? -10.805 1.218 -10.031 1 90 80 LEU A C 1
ATOM 636 O O . LEU A 1 80 ? -10.469 1.49 -11.188 1 90 80 LEU A O 1
ATOM 640 N N . MET A 1 81 ? -10.867 2.072 -9.102 1 88.19 81 MET A N 1
ATOM 641 C CA . MET A 1 81 ? -10.367 3.43 -9.312 1 88.19 81 MET A CA 1
ATOM 642 C C . MET A 1 81 ? -8.984 3.594 -8.703 1 88.19 81 MET A C 1
ATOM 644 O O . MET A 1 81 ? -8.75 3.209 -7.559 1 88.19 81 MET A O 1
ATOM 648 N N . VAL A 1 82 ? -8.086 4.172 -9.453 1 91.88 82 VAL A N 1
ATOM 649 C CA . VAL A 1 82 ? -6.734 4.398 -8.969 1 91.88 82 VAL A CA 1
ATOM 650 C C . VAL A 1 82 ? -6.742 5.504 -7.914 1 91.88 82 VAL A C 1
ATOM 652 O O . VAL A 1 82 ? -7.227 6.609 -8.172 1 91.88 82 VAL A O 1
ATOM 655 N N . ARG A 1 83 ? -6.141 5.219 -6.754 1 90.19 83 ARG A N 1
ATOM 656 C CA . ARG A 1 83 ? -6.133 6.148 -5.633 1 90.19 83 ARG A CA 1
ATOM 657 C C . ARG A 1 83 ? -4.875 7.012 -5.648 1 90.19 83 ARG A C 1
ATOM 659 O O . ARG A 1 83 ? -3.924 6.723 -6.375 1 90.19 83 ARG A O 1
ATOM 666 N N . SER A 1 84 ? -4.945 8.023 -4.852 1 88.5 84 SER A N 1
ATOM 667 C CA . SER A 1 84 ? -3.785 8.906 -4.727 1 88.5 84 SER A CA 1
ATOM 668 C C . SER A 1 84 ? -2.605 8.18 -4.094 1 88.5 84 SER A C 1
ATOM 670 O O . SER A 1 84 ? -1.45 8.453 -4.422 1 88.5 84 SER A O 1
ATOM 672 N N . SER A 1 85 ? -2.902 7.254 -3.197 1 90.31 85 SER A N 1
ATOM 673 C CA . SER A 1 85 ? -1.836 6.52 -2.521 1 90.31 85 SER A CA 1
ATOM 674 C C . SER A 1 85 ? -1.285 5.406 -3.402 1 90.31 85 SER A C 1
ATOM 676 O O . SER A 1 85 ? -0.278 4.781 -3.066 1 90.31 85 SER A O 1
ATOM 678 N N . ASP A 1 86 ? -1.914 5.156 -4.555 1 92.81 86 ASP A N 1
ATOM 679 C CA . ASP A 1 86 ? -1.521 4.051 -5.426 1 92.81 86 ASP A CA 1
ATOM 680 C C . ASP A 1 86 ? -0.521 4.512 -6.48 1 92.81 86 ASP A C 1
ATOM 682 O O . ASP A 1 86 ? 0.043 3.693 -7.211 1 92.81 86 ASP A O 1
ATOM 686 N N . ILE A 1 87 ? -0.292 5.801 -6.602 1 91 87 ILE A N 1
ATOM 687 C CA . ILE A 1 87 ? 0.526 6.305 -7.699 1 91 87 ILE A CA 1
ATOM 688 C C . ILE A 1 87 ? 1.944 6.578 -7.203 1 91 87 ILE A C 1
ATOM 690 O O . ILE A 1 87 ? 2.162 6.789 -6.008 1 91 87 ILE A O 1
ATOM 694 N N . ASP A 1 88 ? 2.865 6.566 -8.102 1 89.62 88 ASP A N 1
ATOM 695 C CA . ASP A 1 88 ? 4.27 6.797 -7.777 1 89.62 88 ASP A CA 1
ATOM 696 C C . ASP A 1 88 ? 4.668 8.242 -8.062 1 89.62 88 ASP A C 1
ATOM 698 O O . ASP A 1 88 ? 3.805 9.102 -8.273 1 89.62 88 ASP A O 1
ATOM 702 N N . SER A 1 89 ? 5.996 8.516 -7.992 1 85.25 89 SER A N 1
ATOM 703 C CA . SER A 1 89 ? 6.516 9.867 -8.141 1 85.25 89 SER A CA 1
ATOM 704 C C . SER A 1 89 ? 6.254 10.406 -9.547 1 85.25 89 SER A C 1
ATOM 706 O O . SER A 1 89 ? 6.293 11.617 -9.773 1 85.25 89 SER A O 1
ATOM 708 N N . ASP A 1 90 ? 6 9.523 -10.516 1 85.5 90 ASP A N 1
ATOM 709 C CA . ASP A 1 90 ? 5.668 9.938 -11.875 1 85.5 90 ASP A CA 1
ATOM 710 C C . ASP A 1 90 ? 4.16 10.109 -12.039 1 85.5 90 ASP A C 1
ATOM 712 O O . ASP A 1 90 ? 3.67 10.281 -13.164 1 85.5 90 ASP A O 1
ATOM 716 N N . ARG A 1 91 ? 3.412 9.961 -10.977 1 88.88 91 ARG A N 1
ATOM 717 C CA . ARG A 1 91 ? 1.964 10.141 -10.938 1 88.88 91 ARG A CA 1
ATOM 718 C C . ARG A 1 91 ? 1.256 9.039 -11.727 1 88.88 91 ARG A C 1
ATOM 720 O O . ARG A 1 91 ? 0.239 9.289 -12.375 1 88.88 91 ARG A O 1
ATOM 727 N N . LYS A 1 92 ? 1.875 7.941 -11.805 1 92.31 92 LYS A N 1
ATOM 728 C CA . LYS A 1 92 ? 1.309 6.754 -12.438 1 92.31 92 LYS A CA 1
ATOM 729 C C . LYS A 1 92 ? 1.154 5.617 -11.43 1 92.31 92 LYS A C 1
ATOM 731 O O . LYS A 1 92 ? 1.796 5.621 -10.375 1 92.31 92 LYS A O 1
ATOM 736 N N . LEU A 1 93 ? 0.24 4.738 -11.766 1 95.31 93 LEU A N 1
ATOM 737 C CA . LEU A 1 93 ? 0.067 3.562 -10.914 1 95.31 93 LEU A CA 1
ATOM 738 C C . LEU A 1 93 ? 1.407 2.889 -10.641 1 95.31 93 LEU A C 1
ATOM 740 O O . LEU A 1 93 ? 2.158 2.588 -11.57 1 95.31 93 LEU A O 1
ATOM 744 N N . SER A 1 94 ? 1.708 2.701 -9.383 1 94.81 94 SER A N 1
ATOM 745 C CA . SER A 1 94 ? 2.969 2.064 -9.008 1 94.81 94 SER A CA 1
ATOM 746 C C . SER A 1 94 ? 2.896 0.552 -9.188 1 94.81 94 SER A C 1
ATOM 748 O O . SER A 1 94 ? 1.813 -0.033 -9.148 1 94.81 94 SER A O 1
ATOM 750 N N . ILE A 1 95 ? 4.039 -0.064 -9.336 1 95 95 ILE A N 1
ATOM 751 C CA . ILE A 1 95 ? 4.098 -1.512 -9.5 1 95 95 ILE A CA 1
ATOM 752 C C . ILE A 1 95 ? 3.623 -2.195 -8.219 1 95 95 ILE A C 1
ATOM 754 O O . ILE A 1 95 ? 3 -3.258 -8.266 1 95 95 ILE A O 1
ATOM 758 N N . VAL A 1 96 ? 3.92 -1.602 -7.105 1 94 96 VAL A N 1
ATOM 759 C CA . VAL A 1 96 ? 3.479 -2.154 -5.832 1 94 96 VAL A CA 1
ATOM 760 C C . VAL A 1 96 ? 1.952 -2.145 -5.762 1 94 96 VAL A C 1
ATOM 762 O O . VAL A 1 96 ? 1.332 -3.16 -5.445 1 94 96 VAL A O 1
ATOM 765 N N . ALA A 1 97 ? 1.38 -1.02 -6.043 1 95.69 97 ALA A N 1
ATOM 766 C CA . ALA A 1 97 ? -0.078 -0.928 -6.062 1 95.69 97 ALA A CA 1
ATOM 767 C C . ALA A 1 97 ? -0.675 -1.905 -7.07 1 95.69 97 ALA A C 1
ATOM 769 O O . ALA A 1 97 ? -1.675 -2.568 -6.785 1 95.69 97 ALA A O 1
ATOM 770 N N . LEU A 1 98 ? -0.084 -1.965 -8.227 1 97.44 98 LEU A N 1
ATOM 771 C CA . LEU A 1 98 ? -0.542 -2.906 -9.234 1 97.44 98 LEU A CA 1
ATOM 772 C C . LEU A 1 98 ? -0.499 -4.336 -8.711 1 97.44 98 LEU A C 1
ATOM 774 O O . LEU A 1 98 ? -1.448 -5.102 -8.898 1 97.44 98 LEU A O 1
ATOM 778 N N . SER A 1 99 ? 0.57 -4.68 -8.078 1 96.44 99 SER A N 1
ATOM 779 C CA . SER A 1 99 ? 0.701 -6.012 -7.504 1 96.44 99 SER A CA 1
ATOM 780 C C . SER A 1 99 ? -0.374 -6.266 -6.449 1 96.44 99 SER A C 1
ATOM 782 O O . SER A 1 99 ? -0.912 -7.371 -6.359 1 96.44 99 SER A O 1
ATOM 784 N N . ASN A 1 100 ? -0.658 -5.301 -5.715 1 94.88 100 ASN A N 1
ATOM 785 C CA . ASN A 1 100 ? -1.744 -5.418 -4.746 1 94.88 100 ASN A CA 1
ATOM 786 C C . ASN A 1 100 ? -3.092 -5.609 -5.438 1 94.88 100 ASN A C 1
ATOM 788 O O . ASN A 1 100 ? -3.928 -6.387 -4.977 1 94.88 100 ASN A O 1
ATOM 792 N N . TYR A 1 101 ? -3.295 -4.887 -6.523 1 96.62 101 TYR A N 1
ATOM 793 C CA . TYR A 1 101 ? -4.527 -5.059 -7.285 1 96.62 101 TYR A CA 1
ATOM 794 C C . TYR A 1 101 ? -4.664 -6.492 -7.781 1 96.62 101 TYR A C 1
ATOM 796 O O . TYR A 1 101 ? -5.754 -7.07 -7.746 1 96.62 101 TYR A O 1
ATOM 804 N N . LEU A 1 102 ? -3.553 -7.039 -8.266 1 96.5 102 LEU A N 1
ATOM 805 C CA . LEU A 1 102 ? -3.559 -8.43 -8.703 1 96.5 102 LEU A CA 1
ATOM 806 C C . LEU A 1 102 ? -3.984 -9.359 -7.574 1 96.5 102 LEU A C 1
ATOM 808 O O . LEU A 1 102 ? -4.859 -10.203 -7.758 1 96.5 102 LEU A O 1
ATOM 812 N N . GLN A 1 103 ? -3.395 -9.172 -6.473 1 92.5 103 GLN A N 1
ATOM 813 C CA . GLN A 1 103 ? -3.693 -10.008 -5.312 1 92.5 103 GLN A CA 1
ATOM 814 C C . GLN A 1 103 ? -5.148 -9.844 -4.879 1 92.5 103 GLN A C 1
ATOM 816 O O . GLN A 1 103 ? -5.848 -10.836 -4.656 1 92.5 103 GLN A O 1
ATOM 821 N N . ASP A 1 104 ? -5.57 -8.664 -4.73 1 92.62 104 ASP A N 1
ATOM 822 C CA . ASP A 1 104 ? -6.918 -8.375 -4.25 1 92.62 104 ASP A CA 1
ATOM 823 C C . ASP A 1 104 ? -7.973 -8.977 -5.18 1 92.62 104 ASP A C 1
ATOM 825 O O . ASP A 1 104 ? -8.93 -9.602 -4.719 1 92.62 104 ASP A O 1
ATOM 829 N N . THR A 1 105 ? -7.809 -8.781 -6.453 1 93.81 105 THR A N 1
ATOM 830 C CA . THR A 1 105 ? -8.812 -9.266 -7.395 1 93.81 105 THR A CA 1
ATOM 831 C C . THR A 1 105 ? -8.805 -10.789 -7.461 1 93.81 105 THR A C 1
ATOM 833 O O . THR A 1 105 ? -9.844 -11.414 -7.664 1 93.81 105 THR A O 1
ATOM 836 N N . LEU A 1 106 ? -7.617 -11.391 -7.285 1 93.56 106 LEU A N 1
ATOM 837 C CA . LEU A 1 106 ? -7.547 -12.852 -7.234 1 93.56 106 LEU A CA 1
ATOM 838 C C . LEU A 1 106 ? -8.297 -13.383 -6.02 1 93.56 106 LEU A C 1
ATOM 840 O O . LEU A 1 106 ? -9.07 -14.344 -6.137 1 93.56 106 LEU A O 1
ATOM 844 N N . VAL A 1 107 ? -8.07 -12.797 -4.875 1 89.88 107 VAL A N 1
ATOM 845 C CA . VAL A 1 107 ? -8.742 -13.211 -3.646 1 89.88 107 VAL A CA 1
ATOM 846 C C . VAL A 1 107 ? -10.25 -13.023 -3.787 1 89.88 107 VAL A C 1
ATOM 848 O O . VAL A 1 107 ? -11.031 -13.914 -3.434 1 89.88 107 VAL A O 1
ATOM 851 N N . ASN A 1 108 ? -10.648 -11.922 -4.309 1 90.25 108 ASN A N 1
ATOM 852 C CA . ASN A 1 108 ? -12.062 -11.672 -4.539 1 90.25 108 ASN A CA 1
ATOM 853 C C . ASN A 1 108 ? -12.664 -12.68 -5.508 1 90.25 108 ASN A C 1
ATOM 855 O O . ASN A 1 108 ? -13.805 -13.117 -5.336 1 90.25 108 ASN A O 1
ATOM 859 N N . HIS A 1 109 ? -11.93 -13 -6.535 1 92.12 109 HIS A N 1
ATOM 860 C CA . HIS A 1 109 ? -12.344 -14.031 -7.473 1 92.12 109 HIS A CA 1
ATOM 861 C C . HIS A 1 109 ? -12.586 -15.359 -6.762 1 92.12 109 HIS A C 1
ATOM 863 O O . HIS A 1 109 ? -13.656 -15.961 -6.898 1 92.12 109 HIS A O 1
ATOM 869 N N . GLY A 1 110 ? -11.625 -15.844 -5.996 1 89.44 110 GLY A N 1
ATOM 870 C CA . GLY A 1 110 ? -11.758 -17.078 -5.242 1 89.44 110 GLY A CA 1
ATOM 871 C C . GLY A 1 110 ? -12.969 -17.094 -4.328 1 89.44 110 GLY A C 1
ATOM 872 O O . GLY A 1 110 ? -13.695 -18.078 -4.266 1 89.44 110 GLY A O 1
ATOM 873 N N . GLU A 1 111 ? -13.141 -16.016 -3.67 1 84.5 111 GLU A N 1
ATOM 874 C CA . GLU A 1 111 ? -14.281 -15.914 -2.76 1 84.5 111 GLU A CA 1
ATOM 875 C C . GLU A 1 111 ? -15.602 -15.938 -3.521 1 84.5 111 GLU A C 1
ATOM 877 O O . GLU A 1 111 ? -16.594 -16.5 -3.047 1 84.5 111 GLU A O 1
ATOM 882 N N . SER A 1 112 ? -15.625 -15.336 -4.66 1 87.12 112 SER A N 1
ATOM 883 C CA . SER A 1 112 ? -16.844 -15.25 -5.465 1 87.12 112 SER A CA 1
ATOM 884 C C . SER A 1 112 ? -17.25 -16.625 -5.992 1 87.12 112 SER A C 1
ATOM 886 O O . SER A 1 112 ? -18.438 -16.906 -6.164 1 87.12 112 SER A O 1
ATOM 888 N N . ILE A 1 113 ? -16.297 -17.422 -6.277 1 88.5 113 ILE A N 1
ATOM 889 C CA . ILE A 1 113 ? -16.578 -18.781 -6.73 1 88.5 113 ILE A CA 1
ATOM 890 C C . ILE A 1 113 ? -17.078 -19.625 -5.555 1 88.5 113 ILE A C 1
ATOM 892 O O . ILE A 1 113 ? -17.844 -20.562 -5.738 1 88.5 113 ILE A O 1
ATOM 896 N N . GLY A 1 114 ? -16.516 -19.328 -4.344 1 85.31 114 GLY A N 1
ATOM 897 C CA . GLY A 1 114 ? -17.031 -19.922 -3.121 1 85.31 114 GLY A CA 1
ATOM 898 C C . GLY A 1 114 ? -16.391 -21.25 -2.789 1 85.31 114 GLY A C 1
ATOM 899 O O . GLY A 1 114 ? -16.672 -21.859 -1.753 1 85.31 114 GLY A O 1
ATOM 900 N N . VAL A 1 115 ? -15.555 -21.688 -3.674 1 84.19 115 VAL A N 1
ATOM 901 C CA . VAL A 1 115 ? -14.953 -23 -3.424 1 84.19 115 VAL A CA 1
ATOM 902 C C . VAL A 1 115 ? -13.562 -22.828 -2.832 1 84.19 115 VAL A C 1
ATOM 904 O O . VAL A 1 115 ? -13.016 -23.75 -2.225 1 84.19 115 VAL A O 1
ATOM 907 N N . LEU A 1 116 ? -13.023 -21.656 -2.953 1 82.38 116 LEU A N 1
ATOM 908 C CA . LEU A 1 116 ? -11.656 -21.422 -2.49 1 82.38 116 LEU A CA 1
ATOM 909 C C . LEU A 1 116 ? -11.648 -20.766 -1.112 1 82.38 116 LEU A C 1
ATOM 911 O O . LEU A 1 116 ? -12.484 -19.906 -0.829 1 82.38 116 LEU A O 1
ATOM 915 N N . SER A 1 117 ? -10.828 -21.281 -0.27 1 72.56 117 SER A N 1
ATOM 916 C CA . SER A 1 117 ? -10.656 -20.766 1.085 1 72.56 117 SER A CA 1
ATOM 917 C C . SER A 1 117 ? -9.289 -20.125 1.262 1 72.56 117 SER A C 1
ATOM 919 O O . SER A 1 117 ? -8.648 -19.734 0.283 1 72.56 117 SER A O 1
ATOM 921 N N . VAL A 1 118 ? -8.969 -20.031 2.613 1 63.59 118 VAL A N 1
ATOM 922 C CA . VAL A 1 118 ? -7.645 -19.531 2.965 1 63.59 118 VAL A CA 1
ATOM 923 C C . VAL A 1 118 ? -6.574 -20.359 2.252 1 63.59 118 VAL A C 1
ATOM 925 O O . VAL A 1 118 ? -6.672 -21.578 2.17 1 63.59 118 VAL A O 1
ATOM 928 N N . GLY A 1 119 ? -5.547 -19.641 1.63 1 66.19 119 GLY A N 1
ATOM 929 C CA . GLY A 1 119 ? -4.508 -20.312 0.861 1 66.19 119 GLY A CA 1
ATOM 930 C C . GLY A 1 119 ? -4.961 -20.703 -0.531 1 66.19 119 GLY A C 1
ATOM 931 O O . GLY A 1 119 ? -4.363 -21.594 -1.154 1 66.19 119 GLY A O 1
ATOM 932 N N . PHE A 1 120 ? -6.082 -20.25 -0.838 1 80.38 120 PHE A N 1
ATOM 933 C CA . PHE A 1 120 ? -6.684 -20.516 -2.137 1 80.38 120 PHE A CA 1
ATOM 934 C C . PHE A 1 120 ? -6.926 -22.016 -2.314 1 80.38 120 PHE A C 1
ATOM 936 O O . PHE A 1 120 ? -6.73 -22.562 -3.404 1 80.38 120 PHE A O 1
ATOM 943 N N . SER A 1 121 ? -7.254 -22.656 -1.255 1 87.44 121 SER A N 1
ATOM 944 C CA . SER A 1 121 ? -7.43 -24.094 -1.225 1 87.44 121 SER A CA 1
ATOM 945 C C . SER A 1 121 ? -8.898 -24.484 -1.36 1 87.44 121 SER A C 1
ATOM 947 O O . SER A 1 121 ? -9.766 -23.844 -0.77 1 87.44 121 SER A O 1
ATOM 949 N N . THR A 1 122 ? -9.148 -25.547 -2.107 1 89.56 122 THR A N 1
ATOM 950 C CA . THR A 1 122 ? -10.461 -26.172 -2.127 1 89.56 122 THR A CA 1
ATOM 951 C C . THR A 1 122 ? -10.664 -27.047 -0.889 1 89.56 122 THR A C 1
ATOM 953 O O . THR A 1 122 ? -9.719 -27.297 -0.144 1 89.56 122 THR A O 1
ATOM 956 N N . PRO A 1 123 ? -11.891 -27.453 -0.699 1 90.81 123 PRO A N 1
ATOM 957 C CA . PRO A 1 123 ? -12.141 -28.328 0.448 1 90.81 123 PRO A CA 1
ATOM 958 C C . PRO A 1 123 ? -11.258 -29.578 0.432 1 90.81 123 PRO A C 1
ATOM 960 O O . PRO A 1 123 ? -10.68 -29.953 1.458 1 90.81 123 PRO A O 1
ATOM 963 N N . GLU A 1 124 ? -11.102 -30.172 -0.7 1 92.62 124 GLU A N 1
ATOM 964 C CA . GLU A 1 124 ? -10.281 -31.391 -0.796 1 92.62 124 GLU A CA 1
ATOM 965 C C . GLU A 1 124 ? -8.805 -31.078 -0.55 1 92.62 124 GLU A C 1
ATOM 967 O O . GLU A 1 124 ? -8.086 -31.891 0.036 1 92.62 124 GLU A O 1
ATOM 972 N N . MET A 1 125 ? -8.367 -29.984 -0.996 1 92.5 125 MET A N 1
ATOM 973 C CA . MET A 1 125 ? -6.996 -29.562 -0.721 1 92.5 125 MET A CA 1
ATOM 974 C C . MET A 1 125 ? -6.785 -29.328 0.772 1 92.5 125 MET A C 1
ATOM 976 O O . MET A 1 125 ? -5.793 -29.797 1.341 1 92.5 125 MET A O 1
ATOM 980 N N . SER A 1 126 ? -7.715 -28.656 1.342 1 90.31 126 SER A N 1
ATOM 981 C CA . SER A 1 126 ? -7.621 -28.344 2.764 1 90.31 126 SER A CA 1
ATOM 982 C C . SER A 1 126 ? -7.551 -29.609 3.611 1 90.31 126 SER A C 1
ATOM 984 O O . SER A 1 126 ? -6.773 -29.688 4.562 1 90.31 126 SER A O 1
ATOM 986 N N . ARG A 1 127 ? -8.312 -30.578 3.277 1 92.25 127 ARG A N 1
ATOM 987 C CA . ARG A 1 127 ? -8.336 -31.844 4.004 1 92.25 127 ARG A CA 1
ATOM 988 C C . ARG A 1 127 ? -6.98 -32.531 3.943 1 92.25 127 ARG A C 1
ATOM 990 O O . ARG A 1 127 ? -6.648 -33.344 4.82 1 92.25 127 ARG A O 1
ATOM 997 N N . ARG A 1 128 ? -6.238 -32.188 2.965 1 93.12 128 ARG A N 1
ATOM 998 C CA . ARG A 1 128 ? -4.965 -32.844 2.736 1 93.12 128 ARG A CA 1
ATOM 999 C C . ARG A 1 128 ? -3.793 -31.922 3.006 1 93.12 128 ARG A C 1
ATOM 1001 O O . ARG A 1 128 ? -2.662 -32.188 2.6 1 93.12 128 ARG A O 1
ATOM 1008 N N . ASP A 1 129 ? -4.059 -30.719 3.525 1 91.56 129 ASP A N 1
ATOM 1009 C CA . ASP A 1 129 ? -3.057 -29.719 3.887 1 91.56 129 ASP A CA 1
ATOM 1010 C C . ASP A 1 129 ? -2.314 -29.219 2.652 1 91.56 129 ASP A C 1
ATOM 1012 O O . ASP A 1 129 ? -1.092 -29.047 2.682 1 91.56 129 ASP A O 1
ATOM 1016 N N . LEU A 1 130 ? -3.105 -29.125 1.56 1 91.62 130 LEU A N 1
ATOM 1017 C CA . LEU A 1 130 ? -2.52 -28.656 0.312 1 91.62 130 LEU A CA 1
ATOM 1018 C C . LEU A 1 130 ? -2.922 -27.203 0.043 1 91.62 130 LEU A C 1
ATOM 1020 O O . LEU A 1 130 ? -4.035 -26.797 0.374 1 91.62 130 LEU A O 1
ATOM 1024 N N . VAL A 1 131 ? -1.941 -26.453 -0.52 1 90.12 131 VAL A N 1
ATOM 1025 C CA . VAL A 1 131 ? -2.195 -25.062 -0.897 1 90.12 131 VAL A CA 1
ATOM 1026 C C . VAL A 1 131 ? -1.589 -24.781 -2.27 1 90.12 131 VAL A C 1
ATOM 1028 O O . VAL A 1 131 ? -0.763 -25.547 -2.762 1 90.12 131 VAL A O 1
ATOM 1031 N N . TRP A 1 132 ? -2.084 -23.766 -2.92 1 91 132 TRP A N 1
ATOM 1032 C CA . TRP A 1 132 ? -1.456 -23.25 -4.133 1 91 132 TRP A CA 1
ATOM 1033 C C . TRP A 1 132 ? -0.356 -22.25 -3.791 1 91 132 TRP A C 1
ATOM 1035 O O . TRP A 1 132 ? -0.553 -21.359 -2.959 1 91 132 TRP A O 1
ATOM 1045 N N . VAL A 1 133 ? 0.776 -22.391 -4.391 1 88.81 133 VAL A N 1
ATOM 1046 C CA . VAL A 1 133 ? 1.881 -21.453 -4.203 1 88.81 133 VAL A CA 1
ATOM 1047 C C . VAL A 1 133 ? 2.256 -20.828 -5.547 1 88.81 133 VAL A C 1
ATOM 1049 O O . VAL A 1 133 ? 2.393 -21.531 -6.551 1 88.81 133 VAL A O 1
ATOM 1052 N N . ASP A 1 134 ? 2.393 -19.516 -5.535 1 90.88 134 ASP A N 1
ATOM 1053 C CA . ASP A 1 134 ? 2.818 -18.797 -6.727 1 90.88 134 ASP A CA 1
ATOM 1054 C C . ASP A 1 134 ? 4.305 -19.016 -7.004 1 90.88 134 ASP A C 1
ATOM 1056 O O . ASP A 1 134 ? 5.148 -18.734 -6.148 1 90.88 134 ASP A O 1
ATOM 1060 N N . TYR A 1 135 ? 4.641 -19.531 -8.219 1 90.62 135 TYR A N 1
ATOM 1061 C CA . TYR A 1 135 ? 6.062 -19.734 -8.484 1 90.62 135 TYR A CA 1
ATOM 1062 C C . TYR A 1 135 ? 6.527 -18.891 -9.656 1 90.62 135 TYR A C 1
ATOM 1064 O O . TYR A 1 135 ? 7.727 -18.703 -9.859 1 90.62 135 TYR A O 1
ATOM 1072 N N . LYS A 1 136 ? 5.629 -18.375 -10.43 1 92.81 136 LYS A N 1
ATOM 1073 C CA . LYS A 1 136 ? 5.988 -17.5 -11.539 1 92.81 136 LYS A CA 1
ATOM 1074 C C . LYS A 1 136 ? 4.969 -16.375 -11.695 1 92.81 136 LYS A C 1
ATOM 1076 O O . LYS A 1 136 ? 3.766 -16.594 -11.531 1 92.81 136 LYS A O 1
ATOM 1081 N N . LYS A 1 137 ? 5.445 -15.219 -12.039 1 94.88 137 LYS A N 1
ATOM 1082 C CA . LYS A 1 137 ? 4.594 -14.062 -12.32 1 94.88 137 LYS A CA 1
ATOM 1083 C C . LYS A 1 137 ? 5.16 -13.234 -13.469 1 94.88 137 LYS A C 1
ATOM 1085 O O . LYS A 1 137 ? 6.363 -12.992 -13.531 1 94.88 137 LYS A O 1
ATOM 1090 N N . ASP A 1 138 ? 4.301 -12.875 -14.375 1 93.69 138 ASP A N 1
ATOM 1091 C CA . ASP A 1 138 ? 4.641 -12.047 -15.531 1 93.69 138 ASP A CA 1
ATOM 1092 C C . ASP A 1 138 ? 3.654 -10.898 -15.688 1 93.69 138 ASP A C 1
ATOM 1094 O O . ASP A 1 138 ? 2.445 -11.117 -15.789 1 93.69 138 ASP A O 1
ATOM 1098 N N . ILE A 1 139 ? 4.16 -9.703 -15.695 1 95.31 139 ILE A N 1
ATOM 1099 C CA . ILE A 1 139 ? 3.324 -8.508 -15.82 1 95.31 139 ILE A CA 1
ATOM 1100 C C . ILE A 1 139 ? 3.826 -7.648 -16.969 1 95.31 139 ILE A C 1
ATOM 1102 O O . ILE A 1 139 ? 4.988 -7.23 -16.984 1 95.31 139 ILE A O 1
ATOM 1106 N N . ALA A 1 140 ? 3 -7.383 -17.891 1 92.12 140 ALA A N 1
ATOM 1107 C CA . ALA A 1 140 ? 3.287 -6.484 -19.016 1 92.12 140 ALA A CA 1
ATOM 1108 C C . ALA A 1 140 ? 2.436 -5.223 -18.938 1 92.12 140 ALA A C 1
ATOM 1110 O O . ALA A 1 140 ? 1.205 -5.297 -18.891 1 92.12 140 ALA A O 1
ATOM 1111 N N . ILE A 1 141 ? 3.127 -4.102 -18.938 1 93.12 141 ILE A N 1
ATOM 1112 C CA . ILE A 1 141 ? 2.432 -2.828 -18.812 1 93.12 141 ILE A CA 1
ATOM 1113 C C . ILE A 1 141 ? 2.555 -2.039 -20.109 1 93.12 141 ILE A C 1
ATOM 1115 O O . ILE A 1 141 ? 3.635 -1.551 -20.453 1 93.12 141 ILE A O 1
ATOM 1119 N N . HIS A 1 142 ? 1.485 -1.868 -20.734 1 87 142 HIS A N 1
ATOM 1120 C CA . HIS A 1 142 ? 1.458 -1.133 -22 1 87 142 HIS A CA 1
ATOM 1121 C C . HIS A 1 142 ? 1.201 0.352 -21.766 1 87 142 HIS A C 1
ATOM 1123 O O . HIS A 1 142 ? 1.808 1.202 -22.406 1 87 142 HIS A O 1
ATOM 1129 N N . CYS A 1 143 ? 0.251 0.588 -20.922 1 89.75 143 CYS A N 1
ATOM 1130 C CA . CYS A 1 143 ? -0.082 1.948 -20.5 1 89.75 143 CYS A CA 1
ATOM 1131 C C . CYS A 1 143 ? -0.335 2.02 -19 1 89.75 143 CYS A C 1
ATOM 1133 O O . CYS A 1 143 ? -1.092 1.214 -18.469 1 89.75 143 CYS A O 1
ATOM 1135 N N . TYR A 1 144 ? 0.336 2.955 -18.422 1 93.12 144 TYR A N 1
ATOM 1136 C CA . TYR A 1 144 ? 0.172 3.119 -16.984 1 93.12 144 TYR A CA 1
ATOM 1137 C C . TYR A 1 144 ? -1.062 3.955 -16.672 1 93.12 144 TYR A C 1
ATOM 1139 O O . TYR A 1 144 ? -1.218 5.066 -17.188 1 93.12 144 TYR A O 1
ATOM 1147 N N . PRO A 1 145 ? -1.935 3.406 -15.797 1 94.44 145 PRO A N 1
ATOM 1148 C CA . PRO A 1 145 ? -3.039 4.242 -15.32 1 94.44 145 PRO A CA 1
ATOM 1149 C C . PRO A 1 145 ? -2.566 5.398 -14.445 1 94.44 145 PRO A C 1
ATOM 1151 O O . PRO A 1 145 ? -1.51 5.309 -13.812 1 94.44 145 PRO A O 1
ATOM 1154 N N . SER A 1 146 ? -3.381 6.441 -14.43 1 91.06 146 SER A N 1
ATOM 1155 C CA . SER A 1 146 ? -3.158 7.594 -13.562 1 91.06 146 SER A CA 1
ATOM 1156 C C . SER A 1 146 ? -4.23 7.688 -12.484 1 91.06 146 SER A C 1
ATOM 1158 O O . SER A 1 146 ? -5.223 6.957 -12.523 1 91.06 146 SER A O 1
ATOM 1160 N N . ARG A 1 147 ? -3.945 8.547 -11.609 1 86.56 147 ARG A N 1
ATOM 1161 C CA . ARG A 1 147 ? -4.93 8.781 -10.555 1 86.56 147 ARG A CA 1
ATOM 1162 C C . ARG A 1 147 ? -6.305 9.078 -11.148 1 86.56 147 ARG A C 1
ATOM 1164 O O . ARG A 1 147 ? -6.418 9.82 -12.125 1 86.56 147 ARG A O 1
ATOM 1171 N N . HIS A 1 148 ? -7.344 8.484 -10.602 1 83.5 148 HIS A N 1
ATOM 1172 C CA . HIS A 1 148 ? -8.758 8.656 -10.93 1 83.5 148 HIS A CA 1
ATOM 1173 C C . HIS A 1 148 ? -9.133 7.859 -12.172 1 83.5 148 HIS A C 1
ATOM 1175 O O . HIS A 1 148 ? -10.305 7.805 -12.547 1 83.5 148 HIS A O 1
ATOM 1181 N N . ASP A 1 149 ? -8.125 7.34 -12.859 1 87.81 149 ASP A N 1
ATOM 1182 C CA . ASP A 1 149 ? -8.516 6.391 -13.898 1 87.81 149 ASP A CA 1
ATOM 1183 C C . ASP A 1 149 ? -9.32 5.234 -13.312 1 87.81 149 ASP A C 1
ATOM 1185 O O . ASP A 1 149 ? -9.008 4.738 -12.227 1 87.81 149 ASP A O 1
ATOM 1189 N N . VAL A 1 150 ? -10.375 4.914 -13.969 1 88.44 150 VAL A N 1
ATOM 1190 C CA . VAL A 1 150 ? -11.141 3.732 -13.594 1 88.44 150 VAL A CA 1
ATOM 1191 C C . VAL A 1 150 ? -10.773 2.566 -14.508 1 88.44 150 VAL A C 1
ATOM 1193 O O . VAL A 1 150 ? -10.914 2.654 -15.727 1 88.44 150 VAL A O 1
ATOM 1196 N N . ILE A 1 151 ? -10.336 1.564 -13.867 1 92.06 151 ILE A N 1
ATOM 1197 C CA . ILE A 1 151 ? -9.836 0.398 -14.586 1 92.06 151 ILE A CA 1
ATOM 1198 C C . ILE A 1 151 ? -10.805 -0.768 -14.414 1 92.06 151 ILE A C 1
ATOM 1200 O O . ILE A 1 151 ? -11.344 -0.986 -13.328 1 92.06 151 ILE A O 1
ATOM 1204 N N . GLN A 1 152 ? -11.062 -1.417 -15.5 1 91.44 152 GLN A N 1
ATOM 1205 C CA . GLN A 1 152 ? -11.805 -2.676 -15.453 1 91.44 152 GLN A CA 1
ATOM 1206 C C . GLN A 1 152 ? -10.852 -3.869 -15.461 1 91.44 152 GLN A C 1
ATOM 1208 O O . GLN A 1 152 ? -10.055 -4.031 -16.391 1 91.44 152 GLN A O 1
ATOM 1213 N N . VAL A 1 153 ? -10.977 -4.695 -14.461 1 95.44 153 VAL A N 1
ATOM 1214 C CA . VAL A 1 153 ? -10.102 -5.855 -14.328 1 95.44 153 VAL A CA 1
ATOM 1215 C C . VAL A 1 153 ? -10.883 -7.133 -14.633 1 95.44 153 VAL A C 1
ATOM 1217 O O . VAL A 1 153 ? -12 -7.32 -14.133 1 95.44 153 VAL A O 1
ATOM 1220 N N . HIS A 1 154 ? -10.398 -7.957 -15.469 1 94.38 154 HIS A N 1
ATOM 1221 C CA . HIS A 1 154 ? -10.859 -9.328 -15.656 1 94.38 154 HIS A CA 1
ATOM 1222 C C . HIS A 1 154 ? -9.789 -10.328 -15.227 1 94.38 154 HIS A C 1
ATOM 1224 O O . HIS A 1 154 ? -8.617 -10.172 -15.562 1 94.38 154 HIS A O 1
ATOM 1230 N N . THR A 1 155 ? -10.141 -11.305 -14.461 1 95.69 155 THR A N 1
ATOM 1231 C CA . THR A 1 155 ? -9.211 -12.367 -14.078 1 95.69 155 THR A CA 1
ATOM 1232 C C . THR A 1 155 ? -9.891 -13.727 -14.141 1 95.69 155 THR A C 1
ATOM 1234 O O . THR A 1 155 ? -11.086 -13.852 -13.867 1 95.69 155 THR A O 1
ATOM 1237 N N . TRP A 1 156 ? -9.141 -14.719 -14.508 1 95.5 156 TRP A N 1
ATOM 1238 C CA . TRP A 1 156 ? -9.641 -16.094 -14.602 1 95.5 156 TRP A CA 1
ATOM 1239 C C . TRP A 1 156 ? -8.531 -17.094 -14.344 1 95.5 156 TRP A C 1
ATOM 1241 O O . TRP A 1 156 ? -7.348 -16.734 -14.336 1 95.5 156 TRP A O 1
ATOM 1251 N N . MET A 1 157 ? -8.961 -18.312 -14.109 1 94.56 157 MET A N 1
ATOM 1252 C CA . MET A 1 157 ? -8.031 -19.391 -13.828 1 94.56 157 MET A CA 1
ATOM 1253 C C . MET A 1 157 ? -8.086 -20.469 -14.914 1 94.56 157 MET A C 1
ATOM 1255 O O . MET A 1 157 ? -9.109 -20.609 -15.594 1 94.56 157 MET A O 1
ATOM 1259 N N . TYR A 1 158 ? -7 -21.172 -15.055 1 93.12 158 TYR A N 1
ATOM 1260 C CA . TYR A 1 158 ? -6.93 -22.266 -16.016 1 93.12 158 TYR A CA 1
ATOM 1261 C C . TYR A 1 158 ? -5.918 -23.312 -15.578 1 93.12 158 TYR A C 1
ATOM 1263 O O . TYR A 1 158 ? -5.031 -23.031 -14.766 1 93.12 158 TYR A O 1
ATOM 1271 N N . GLU A 1 159 ? -6.102 -24.469 -16.047 1 92.5 159 GLU A N 1
ATOM 1272 C CA . GLU A 1 159 ? -5.113 -25.516 -15.789 1 92.5 159 GLU A CA 1
ATOM 1273 C C . GLU A 1 159 ? -3.832 -25.281 -16.578 1 92.5 159 GLU A C 1
ATOM 1275 O O . GLU A 1 159 ? -3.885 -25 -17.781 1 92.5 159 GLU A O 1
ATOM 1280 N N . SER A 1 160 ? -2.807 -25.297 -15.906 1 89.31 160 SER A N 1
ATOM 1281 C CA . SER A 1 160 ? -1.506 -25.109 -16.531 1 89.31 160 SER A CA 1
ATOM 1282 C C . SER A 1 160 ? -0.669 -26.375 -16.469 1 89.31 160 SER A C 1
ATOM 1284 O O . SER A 1 160 ? -0.182 -26.75 -15.406 1 89.31 160 SER A O 1
ATOM 1286 N N . GLY A 1 161 ? -0.436 -27 -17.641 1 83.75 161 GLY A N 1
ATOM 1287 C CA . GLY A 1 161 ? 0.258 -28.266 -17.656 1 83.75 161 GLY A CA 1
ATOM 1288 C C . GLY A 1 161 ? -0.463 -29.344 -16.859 1 83.75 161 GLY A C 1
ATOM 1289 O O . GLY A 1 161 ? -1.694 -29.359 -16.797 1 83.75 161 GLY A O 1
ATOM 1290 N N . LYS A 1 162 ? 0.378 -30.281 -16.297 1 83.94 162 LYS A N 1
ATOM 1291 C CA . LYS A 1 162 ? -0.191 -31.438 -15.594 1 83.94 162 LYS A CA 1
ATOM 1292 C C . LYS A 1 162 ? -0.454 -31.109 -14.125 1 83.94 162 LYS A C 1
ATOM 1294 O O . LYS A 1 162 ? -1.385 -31.641 -13.523 1 83.94 162 LYS A O 1
ATOM 1299 N N . ASN A 1 163 ? 0.27 -30.172 -13.586 1 87.75 163 ASN A N 1
ATOM 1300 C CA . ASN A 1 163 ? 0.233 -30.047 -12.133 1 87.75 163 ASN A CA 1
ATOM 1301 C C . ASN A 1 163 ? 0.015 -28.609 -11.695 1 87.75 163 ASN A C 1
ATOM 1303 O O . ASN A 1 163 ? 0.047 -28.297 -10.5 1 87.75 163 ASN A O 1
ATOM 1307 N N . GLY A 1 164 ? -0.246 -27.75 -12.648 1 90.62 164 GLY A N 1
ATOM 1308 C CA . GLY A 1 164 ? -0.245 -26.344 -12.258 1 90.62 164 GLY A CA 1
ATOM 1309 C C . GLY A 1 164 ? -1.574 -25.656 -12.5 1 90.62 164 GLY A C 1
ATOM 1310 O O . GLY A 1 164 ? -2.453 -26.219 -13.172 1 90.62 164 GLY A O 1
ATOM 1311 N N . LEU A 1 165 ? -1.746 -24.562 -11.867 1 93.19 165 LEU A N 1
ATOM 1312 C CA . LEU A 1 165 ? -2.854 -23.625 -12.062 1 93.19 165 LEU A CA 1
ATOM 1313 C C . LEU A 1 165 ? -2.346 -22.266 -12.539 1 93.19 165 LEU A C 1
ATOM 1315 O O . LEU A 1 165 ? -1.409 -21.719 -11.961 1 93.19 165 LEU A O 1
ATOM 1319 N N . GLY A 1 166 ? -2.912 -21.844 -13.625 1 93.75 166 GLY A N 1
ATOM 1320 C CA . GLY A 1 166 ? -2.602 -20.516 -14.117 1 93.75 166 GLY A CA 1
ATOM 1321 C C . GLY A 1 166 ? -3.693 -19.5 -13.82 1 93.75 166 GLY A C 1
ATOM 1322 O O . GLY A 1 166 ? -4.875 -19.859 -13.773 1 93.75 166 GLY A O 1
ATOM 1323 N N . VAL A 1 167 ? -3.279 -18.297 -13.531 1 95.38 167 VAL A N 1
ATOM 1324 C CA . VAL A 1 167 ? -4.195 -17.172 -13.359 1 95.38 167 VAL A CA 1
ATOM 1325 C C . VAL A 1 167 ? -3.789 -16.016 -14.281 1 95.38 167 VAL A C 1
ATOM 1327 O O . VAL A 1 167 ? -2.629 -15.602 -14.289 1 95.38 167 VAL A O 1
ATOM 1330 N N . ASP A 1 168 ? -4.758 -15.516 -15 1 94.88 168 ASP A N 1
ATOM 1331 C CA . ASP A 1 168 ? -4.492 -14.406 -15.906 1 94.88 168 ASP A CA 1
ATOM 1332 C C . ASP A 1 168 ? -5.34 -13.188 -15.547 1 94.88 168 ASP A C 1
ATOM 1334 O O . ASP A 1 168 ? -6.402 -13.328 -14.938 1 94.88 168 ASP A O 1
ATOM 1338 N N . TRP A 1 169 ? -4.785 -12.031 -15.898 1 96.5 169 TRP A N 1
ATOM 1339 C CA . TRP A 1 169 ? -5.484 -10.758 -15.711 1 96.5 169 TRP A CA 1
ATOM 1340 C C . TRP A 1 169 ? -5.391 -9.898 -16.969 1 96.5 169 TRP A C 1
ATOM 1342 O O . TRP A 1 169 ? -4.352 -9.875 -17.641 1 96.5 169 TRP A O 1
ATOM 1352 N N . ILE A 1 170 ? -6.445 -9.195 -17.203 1 94.06 170 ILE A N 1
ATOM 1353 C CA . ILE A 1 170 ? -6.43 -8.062 -18.125 1 94.06 170 ILE A CA 1
ATOM 1354 C C . ILE A 1 170 ? -6.98 -6.824 -17.438 1 94.06 170 ILE A C 1
ATOM 1356 O O . ILE A 1 170 ? -8.094 -6.844 -16.891 1 94.06 170 ILE A O 1
ATOM 1360 N N . PHE A 1 171 ? -6.18 -5.805 -17.359 1 95.44 171 PHE A N 1
ATOM 1361 C CA . PHE A 1 171 ? -6.617 -4.484 -16.938 1 95.44 171 PHE A CA 1
ATOM 1362 C C . PHE A 1 171 ? -6.93 -3.6 -18.141 1 95.44 171 PHE A C 1
ATOM 1364 O O . PHE A 1 171 ? -6.062 -3.363 -18.984 1 95.44 171 PHE A O 1
ATOM 1371 N N . SER A 1 172 ? -8.117 -3.074 -18.188 1 91.69 172 SER A N 1
ATOM 1372 C CA . SER A 1 172 ? -8.516 -2.227 -19.297 1 91.69 172 SER A CA 1
ATOM 1373 C C . SER A 1 172 ? -9.031 -0.875 -18.812 1 91.69 172 SER A C 1
ATOM 1375 O O . SER A 1 172 ? -9.539 -0.763 -17.703 1 91.69 172 SER A O 1
ATOM 1377 N N . ASP A 1 173 ? -8.852 0.056 -19.672 1 88.38 173 ASP A N 1
ATOM 1378 C CA . ASP A 1 173 ? -9.5 1.335 -19.422 1 88.38 173 ASP A CA 1
ATOM 1379 C C . ASP A 1 173 ? -11.023 1.203 -19.516 1 88.38 173 ASP A C 1
ATOM 1381 O O . ASP A 1 173 ? -11.547 0.723 -20.516 1 88.38 173 ASP A O 1
ATOM 1385 N N . LEU A 1 174 ? -11.648 1.588 -18.469 1 86.44 174 LEU A N 1
ATOM 1386 C CA . LEU A 1 174 ? -13.094 1.397 -18.453 1 86.44 174 LEU A CA 1
ATOM 1387 C C . LEU A 1 174 ? -13.766 2.195 -19.562 1 86.44 174 LEU A C 1
ATOM 1389 O O . LEU A 1 174 ? -14.742 1.733 -20.156 1 86.44 174 LEU A O 1
ATOM 1393 N N . ASN A 1 175 ? -13.305 3.357 -19.859 1 82.62 175 ASN A N 1
ATOM 1394 C CA . ASN A 1 175 ? -13.938 4.254 -20.812 1 82.62 175 ASN A CA 1
ATOM 1395 C C . ASN A 1 175 ? -13.68 3.814 -22.25 1 82.62 175 ASN A C 1
ATOM 1397 O O . ASN A 1 175 ? -14.602 3.758 -23.062 1 82.62 175 ASN A O 1
ATOM 1401 N N . THR A 1 176 ? -12.492 3.441 -22.578 1 82.06 176 THR A N 1
ATOM 1402 C CA . THR A 1 176 ? -12.125 3.156 -23.969 1 82.06 176 THR A CA 1
ATOM 1403 C C . THR A 1 176 ? -12.172 1.656 -24.234 1 82.06 176 THR A C 1
ATOM 1405 O O . THR A 1 176 ? -12.227 1.232 -25.391 1 82.06 176 THR A O 1
ATOM 1408 N N . GLY A 1 177 ? -12.039 0.907 -23.172 1 85.81 177 GLY A N 1
ATOM 1409 C CA . GLY A 1 177 ? -11.984 -0.536 -23.344 1 85.81 177 GLY A CA 1
ATOM 1410 C C . GLY A 1 177 ? -10.602 -1.039 -23.719 1 85.81 177 GLY A C 1
ATOM 1411 O O . GLY A 1 177 ? -10.375 -2.248 -23.797 1 85.81 177 GLY A O 1
ATOM 1412 N N . ASN A 1 178 ? -9.664 -0.179 -23.859 1 85.31 178 ASN A N 1
ATOM 1413 C CA . ASN A 1 178 ? -8.312 -0.556 -24.266 1 85.31 178 ASN A CA 1
ATOM 1414 C C . ASN A 1 178 ? -7.566 -1.279 -23.156 1 85.31 178 ASN A C 1
ATOM 1416 O O . ASN A 1 178 ? -7.602 -0.851 -22 1 85.31 178 ASN A O 1
ATOM 1420 N N . PRO A 1 179 ? -6.914 -2.391 -23.562 1 88.94 179 PRO A N 1
ATOM 1421 C CA . PRO A 1 179 ? -6.062 -3.035 -22.547 1 88.94 179 PRO A CA 1
ATOM 1422 C C . PRO A 1 179 ? -4.863 -2.176 -22.156 1 88.94 179 PRO A C 1
ATOM 1424 O O . PRO A 1 179 ? -4.242 -1.548 -23.016 1 88.94 179 PRO A O 1
ATOM 1427 N N . LEU A 1 180 ? -4.629 -2.074 -20.891 1 91.75 180 LEU A N 1
ATOM 1428 C CA . LEU A 1 180 ? -3.531 -1.285 -20.344 1 91.75 180 LEU A CA 1
ATOM 1429 C C . LEU A 1 180 ? -2.424 -2.188 -19.812 1 91.75 180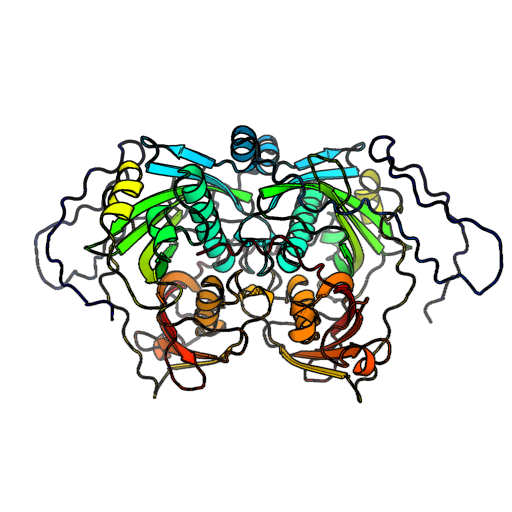 LEU A C 1
ATOM 1431 O O . LEU A 1 180 ? -1.24 -1.909 -20.016 1 91.75 180 LEU A O 1
ATOM 1435 N N . ILE A 1 181 ? -2.805 -3.246 -19.125 1 94.06 181 ILE A N 1
ATOM 1436 C CA . ILE A 1 181 ? -1.88 -4.133 -18.422 1 94.06 181 ILE A CA 1
ATOM 1437 C C . ILE A 1 181 ? -2.324 -5.582 -18.609 1 94.06 181 ILE A C 1
ATOM 1439 O O . ILE A 1 181 ? -3.516 -5.891 -18.516 1 94.06 181 ILE A O 1
ATOM 1443 N N . LEU A 1 182 ? -1.415 -6.469 -18.906 1 93.06 182 LEU A N 1
ATOM 1444 C CA . LEU A 1 182 ? -1.608 -7.914 -18.906 1 93.06 182 LEU A CA 1
ATOM 1445 C C . LEU A 1 182 ? -0.73 -8.586 -17.859 1 93.06 182 LEU A C 1
ATOM 1447 O O . LEU A 1 182 ? 0.426 -8.195 -17.672 1 93.06 182 LEU A O 1
ATOM 1451 N N . ALA A 1 183 ? -1.303 -9.516 -17.188 1 95.31 183 ALA A N 1
ATOM 1452 C CA . ALA A 1 183 ? -0.521 -10.227 -16.172 1 95.31 183 ALA A CA 1
ATOM 1453 C C . ALA A 1 183 ? -0.882 -11.711 -16.141 1 95.31 183 ALA A C 1
ATOM 1455 O O . ALA A 1 183 ? -1.992 -12.094 -16.516 1 95.31 183 ALA A O 1
ATOM 1456 N N . SER A 1 184 ? 0.048 -12.5 -15.719 1 93.69 184 SER A N 1
ATOM 1457 C CA . SER A 1 184 ? -0.131 -13.938 -15.547 1 93.69 184 SER A CA 1
ATOM 1458 C C . SER A 1 184 ? 0.671 -14.461 -14.359 1 93.69 184 SER A C 1
ATOM 1460 O O . SER A 1 184 ? 1.771 -13.977 -14.086 1 93.69 184 SER A O 1
ATOM 1462 N N . SER A 1 185 ? 0.087 -15.352 -13.68 1 94.12 185 SER A N 1
ATOM 1463 C CA . SER A 1 185 ? 0.766 -16.062 -12.602 1 94.12 185 SER A CA 1
ATOM 1464 C C . SER A 1 185 ? 0.604 -17.578 -12.75 1 94.12 185 SER A C 1
ATOM 1466 O O . SER A 1 185 ? -0.442 -18.047 -13.188 1 94.12 185 SER A O 1
ATOM 1468 N N . LEU A 1 186 ? 1.619 -18.297 -12.438 1 92.56 186 LEU A N 1
ATOM 1469 C CA . LEU A 1 186 ? 1.564 -19.75 -12.391 1 92.56 186 LEU A CA 1
ATOM 1470 C C . LEU A 1 186 ? 1.741 -2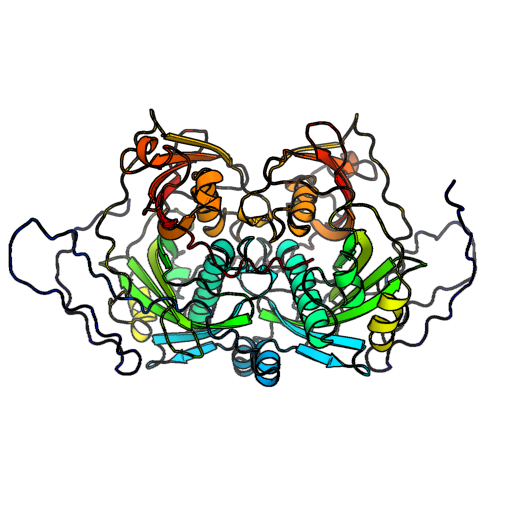0.25 -10.961 1 92.56 186 LEU A C 1
ATOM 1472 O O . LEU A 1 186 ? 2.609 -19.766 -10.234 1 92.56 186 LEU A O 1
ATOM 1476 N N . CYS A 1 187 ? 0.905 -21.188 -10.586 1 93.06 187 CYS A N 1
ATOM 1477 C CA . CYS A 1 187 ? 0.904 -21.75 -9.242 1 93.06 187 CYS A CA 1
ATOM 1478 C C . CYS A 1 187 ? 1.135 -23.25 -9.273 1 93.06 187 CYS A C 1
ATOM 1480 O O . CYS A 1 187 ? 0.802 -23.922 -10.258 1 93.06 187 CYS A O 1
ATOM 1482 N N . THR A 1 188 ? 1.709 -23.688 -8.227 1 91.88 188 THR A N 1
ATOM 1483 C CA . THR A 1 188 ? 1.874 -25.125 -8.016 1 91.88 188 THR A CA 1
ATOM 1484 C C . THR A 1 188 ? 1.334 -25.531 -6.652 1 91.88 188 THR A C 1
ATOM 1486 O O . THR A 1 188 ? 1.175 -24.703 -5.762 1 91.88 188 THR A O 1
ATOM 1489 N N . MET A 1 189 ? 0.995 -26.75 -6.559 1 92.12 189 MET A N 1
ATOM 1490 C CA . MET A 1 189 ? 0.422 -27.25 -5.312 1 92.12 189 MET A CA 1
ATOM 1491 C C . MET A 1 189 ? 1.515 -27.75 -4.375 1 92.12 189 MET A C 1
ATOM 1493 O O . MET A 1 189 ? 2.467 -28.406 -4.812 1 92.12 189 MET A O 1
ATOM 1497 N N . MET A 1 190 ? 1.336 -27.422 -3.088 1 90.44 190 MET A N 1
ATOM 1498 C CA . MET A 1 190 ? 2.32 -27.812 -2.08 1 90.44 190 MET A CA 1
ATOM 1499 C C . MET A 1 190 ? 1.636 -28.203 -0.772 1 90.44 190 MET A C 1
ATOM 1501 O O . MET A 1 190 ? 0.6 -27.625 -0.417 1 90.44 190 MET A O 1
ATOM 1505 N N . ASN A 1 191 ? 2.23 -29.156 -0.086 1 91.19 191 ASN A N 1
ATOM 1506 C CA . ASN A 1 191 ? 1.778 -29.484 1.261 1 91.19 191 ASN A CA 1
ATOM 1507 C C . ASN A 1 191 ? 2.303 -28.484 2.289 1 91.19 191 ASN A C 1
ATOM 1509 O O . ASN A 1 191 ? 3.512 -28.266 2.383 1 91.19 191 ASN A O 1
ATOM 1513 N N . ILE A 1 192 ? 1.489 -27.969 3.068 1 85.12 192 ILE A N 1
ATOM 1514 C CA . ILE A 1 192 ? 1.868 -26.859 3.945 1 85.12 192 ILE A CA 1
ATOM 1515 C C . ILE A 1 192 ? 2.68 -27.406 5.121 1 85.12 192 ILE A C 1
ATOM 1517 O O . ILE A 1 192 ? 3.51 -26.688 5.688 1 85.12 192 ILE A O 1
ATOM 1521 N N . LYS A 1 193 ? 2.535 -28.609 5.516 1 87.31 193 LYS A N 1
ATOM 1522 C CA . LYS A 1 193 ? 3.229 -29.188 6.66 1 87.31 193 LYS A CA 1
ATOM 1523 C C . LYS A 1 193 ? 4.602 -29.719 6.262 1 87.31 193 LYS A C 1
ATOM 1525 O O . LYS A 1 193 ? 5.598 -29.438 6.934 1 87.31 193 LYS A O 1
ATOM 1530 N N . THR A 1 194 ? 4.652 -30.406 5.141 1 89 194 THR A N 1
ATOM 1531 C CA . THR A 1 194 ? 5.902 -31.031 4.727 1 89 194 THR A CA 1
ATOM 1532 C C . THR A 1 194 ? 6.695 -30.109 3.807 1 89 194 THR A C 1
ATOM 1534 O O . THR A 1 194 ? 7.883 -30.328 3.568 1 89 194 THR A O 1
ATOM 1537 N N . ARG A 1 195 ? 5.996 -29.125 3.229 1 84.62 195 ARG A N 1
ATOM 1538 C CA . ARG A 1 195 ? 6.57 -28.156 2.303 1 84.62 195 ARG A CA 1
ATOM 1539 C C . ARG A 1 195 ? 7.027 -28.828 1.016 1 84.62 195 ARG A C 1
ATOM 1541 O O . ARG A 1 195 ? 7.938 -28.344 0.341 1 84.62 195 ARG A O 1
ATOM 1548 N N . LYS A 1 196 ? 6.473 -29.938 0.764 1 89.69 196 LYS A N 1
ATOM 1549 C CA . LYS A 1 196 ? 6.781 -30.672 -0.464 1 89.69 196 LYS A CA 1
ATOM 1550 C C . LYS A 1 196 ? 5.75 -30.375 -1.551 1 89.69 196 LYS A C 1
ATOM 1552 O O . LYS A 1 196 ? 4.559 -30.25 -1.264 1 89.69 196 LYS A O 1
ATOM 1557 N N . LEU A 1 197 ? 6.242 -30.359 -2.73 1 89 197 LEU A N 1
ATOM 1558 C CA . LEU A 1 197 ? 5.359 -30.156 -3.871 1 89 197 LEU A CA 1
ATOM 1559 C C . LEU A 1 197 ? 4.426 -31.344 -4.062 1 89 197 LEU A C 1
ATOM 1561 O O . LEU A 1 197 ? 4.789 -32.469 -3.74 1 89 197 LEU A O 1
ATOM 1565 N N . SER A 1 198 ? 3.271 -31.031 -4.512 1 89.5 198 SER A N 1
ATOM 1566 C CA . SER A 1 198 ? 2.271 -32.062 -4.777 1 89.5 198 SER A CA 1
ATOM 1567 C C . SER A 1 198 ? 1.709 -31.938 -6.188 1 89.5 198 SER A C 1
ATOM 1569 O O . SER A 1 198 ? 1.739 -30.859 -6.781 1 89.5 198 SER A O 1
ATOM 1571 N N . LYS A 1 199 ? 1.281 -33.031 -6.73 1 89.25 199 LYS A N 1
ATOM 1572 C CA . LYS A 1 199 ? 0.546 -33 -7.992 1 89.25 199 LYS A CA 1
ATOM 1573 C C . LYS A 1 199 ? -0.835 -32.406 -7.809 1 89.25 199 LYS A C 1
ATOM 1575 O O . LYS A 1 199 ? -1.359 -32.344 -6.695 1 89.25 199 LYS A O 1
ATOM 1580 N N . PHE A 1 200 ? -1.338 -31.906 -8.898 1 92.12 200 PHE A N 1
ATOM 1581 C CA . PHE A 1 200 ? -2.734 -31.484 -8.906 1 92.12 200 PHE A CA 1
ATOM 1582 C C . PHE A 1 200 ? -3.66 -32.688 -8.703 1 92.12 200 PHE A C 1
ATOM 1584 O O . PHE A 1 200 ? -3.936 -33.438 -9.641 1 92.12 200 PHE A O 1
ATOM 1591 N N . ILE A 1 201 ? -4.16 -32.812 -7.523 1 92.69 201 ILE A N 1
ATOM 1592 C CA . ILE A 1 201 ? -4.922 -34.031 -7.203 1 92.69 201 ILE A CA 1
ATOM 1593 C C . ILE A 1 201 ? -6.273 -33.969 -7.906 1 92.69 201 ILE A C 1
ATOM 1595 O O . ILE A 1 201 ? -6.883 -32.906 -8.031 1 92.69 201 ILE A O 1
ATOM 1599 N N . GLU A 1 202 ? -6.723 -35.125 -8.266 1 93.62 202 GLU A N 1
ATOM 1600 C CA . GLU A 1 202 ? -7.918 -35.25 -9.094 1 93.62 202 GLU A CA 1
ATOM 1601 C C . GLU A 1 202 ? -9.148 -34.688 -8.375 1 93.62 202 GLU A C 1
ATOM 1603 O O . GLU A 1 202 ? -10.016 -34.062 -9 1 93.62 202 GLU A O 1
ATOM 1608 N N . GLU A 1 203 ? -9.273 -34.875 -7.094 1 94.25 203 GLU A N 1
ATOM 1609 C CA . GLU A 1 203 ? -10.422 -34.406 -6.324 1 94.25 203 GLU A CA 1
ATOM 1610 C C . GLU A 1 203 ? -10.516 -32.875 -6.355 1 94.25 203 GLU A C 1
ATOM 1612 O O . GLU A 1 203 ? -11.609 -32.312 -6.492 1 94.25 203 GLU A O 1
ATOM 1617 N N . ALA A 1 204 ? -9.375 -32.281 -6.219 1 92.44 204 ALA A N 1
ATOM 1618 C CA . ALA A 1 204 ? -9.336 -30.812 -6.273 1 92.44 204 ALA A CA 1
ATOM 1619 C C . ALA A 1 204 ? -9.617 -30.312 -7.688 1 92.44 204 ALA A C 1
ATOM 1621 O O . ALA A 1 204 ? -10.273 -29.281 -7.871 1 92.44 204 ALA A O 1
ATOM 1622 N N . ARG A 1 205 ? -9.133 -31.016 -8.672 1 93.31 205 ARG A N 1
ATOM 1623 C CA . ARG A 1 205 ? -9.367 -30.688 -10.07 1 93.31 205 ARG A CA 1
ATOM 1624 C C . ARG A 1 205 ? -10.852 -30.688 -10.398 1 93.31 205 ARG A C 1
ATOM 1626 O O . ARG A 1 205 ? -11.352 -29.797 -11.078 1 93.31 205 ARG A O 1
ATOM 1633 N N . LYS A 1 206 ? -11.5 -31.672 -9.93 1 94.25 206 LYS A N 1
ATOM 1634 C CA . LYS A 1 206 ? -12.945 -31.797 -10.141 1 94.25 206 LYS A CA 1
ATOM 1635 C C . LYS A 1 206 ? -13.695 -30.641 -9.508 1 94.25 206 LYS A C 1
ATOM 1637 O O . LYS A 1 206 ? -14.672 -30.141 -10.078 1 94.25 206 LYS A O 1
ATOM 1642 N N . GLU A 1 207 ? -13.258 -30.203 -8.344 1 94.25 207 GLU A N 1
ATOM 1643 C CA . GLU A 1 207 ? -13.883 -29.094 -7.633 1 94.25 207 GLU A CA 1
ATOM 1644 C C . GLU A 1 207 ? -13.742 -27.797 -8.414 1 94.25 207 GLU A C 1
ATOM 1646 O O . GLU A 1 207 ? -14.641 -26.953 -8.398 1 94.25 207 GLU A O 1
ATOM 1651 N N . LEU A 1 208 ? -12.641 -27.656 -9.125 1 94.25 208 LEU A N 1
ATOM 1652 C CA . LEU A 1 208 ? -12.312 -26.375 -9.75 1 94.25 208 LEU A CA 1
ATOM 1653 C C . LEU A 1 208 ? -12.758 -26.344 -11.211 1 94.25 208 LEU A C 1
ATOM 1655 O O . LEU A 1 208 ? -12.898 -25.281 -11.797 1 94.25 208 LEU A O 1
ATOM 1659 N N . LYS A 1 209 ? -12.984 -27.484 -11.797 1 93.88 209 LYS A N 1
ATOM 1660 C CA . LYS A 1 209 ? -13.203 -27.656 -13.234 1 93.88 209 LYS A CA 1
ATOM 1661 C C . LYS A 1 209 ? -14.32 -26.734 -13.727 1 93.88 209 LYS A C 1
ATOM 1663 O O . LYS A 1 209 ? -14.172 -26.078 -14.758 1 93.88 209 LYS A O 1
ATOM 1668 N N . PRO A 1 210 ? -15.398 -26.594 -12.984 1 94.75 210 PRO A N 1
ATOM 1669 C CA . PRO A 1 210 ? -16.5 -25.75 -13.484 1 94.75 210 PRO A CA 1
ATOM 1670 C C . PRO A 1 210 ? -16.109 -24.281 -13.602 1 94.75 210 PRO A C 1
ATOM 1672 O O . PRO A 1 210 ? -16.812 -23.516 -14.266 1 94.75 210 PRO A O 1
ATOM 1675 N N . TYR A 1 211 ? -15.062 -23.906 -12.977 1 94.69 211 TYR A N 1
ATOM 1676 C CA . TYR A 1 211 ? -14.734 -22.484 -12.875 1 94.69 211 TYR A CA 1
ATOM 1677 C C . TYR A 1 211 ? -13.484 -22.156 -13.688 1 94.69 211 TYR A C 1
ATOM 1679 O O . TYR A 1 211 ? -13.016 -21.016 -13.672 1 94.69 211 TYR A O 1
ATOM 1687 N N . LEU A 1 212 ? -12.945 -23.109 -14.391 1 94.56 212 LEU A N 1
ATOM 1688 C CA . LEU A 1 212 ? -11.695 -22.922 -15.125 1 94.56 212 LEU A CA 1
ATOM 1689 C C . LEU A 1 212 ? -11.977 -22.562 -16.578 1 94.56 212 LEU A C 1
ATOM 1691 O O . LEU A 1 212 ? -12.906 -23.078 -17.188 1 94.56 212 LEU A O 1
ATOM 1695 N N . MET A 1 213 ? -11.172 -21.656 -17.078 1 93.56 213 MET A N 1
ATOM 1696 C CA . MET A 1 213 ? -11.141 -21.312 -18.5 1 93.56 213 MET A CA 1
ATOM 1697 C C . MET A 1 213 ? -10.086 -22.141 -19.234 1 93.56 213 MET A C 1
ATOM 1699 O O . MET A 1 213 ? -9.195 -22.719 -18.594 1 93.56 213 MET A O 1
ATOM 1703 N N . PRO A 1 214 ? -10.258 -22.203 -20.594 1 88.81 214 PRO A N 1
ATOM 1704 C CA . PRO A 1 214 ? -9.141 -22.797 -21.344 1 88.81 214 PRO A CA 1
ATOM 1705 C C . PRO A 1 214 ? -7.863 -21.969 -21.234 1 88.81 214 PRO A C 1
ATOM 1707 O O . PRO A 1 214 ? -7.926 -20.75 -21 1 88.81 214 PRO A O 1
ATOM 1710 N N . ASP A 1 215 ? -6.777 -22.672 -21.312 1 83.62 215 ASP A N 1
ATOM 1711 C CA . ASP A 1 215 ? -5.492 -21.969 -21.281 1 83.62 215 ASP A CA 1
ATOM 1712 C C . ASP A 1 215 ? -5.293 -21.109 -22.516 1 83.62 215 ASP A C 1
ATOM 1714 O O . ASP A 1 215 ? -4.84 -21.594 -23.547 1 83.62 215 ASP A O 1
ATOM 1718 N N . ASN A 1 216 ? -5.668 -19.844 -22.5 1 78.19 216 ASN A N 1
ATOM 1719 C CA . ASN A 1 216 ? -5.488 -18.828 -23.531 1 78.19 216 ASN A CA 1
ATOM 1720 C C . ASN A 1 216 ? -4.898 -17.547 -22.969 1 78.19 216 ASN A C 1
ATOM 1722 O O . ASN A 1 216 ? -5.414 -16.453 -23.219 1 78.19 216 ASN A O 1
ATOM 1726 N N . SER A 1 217 ? -3.828 -17.766 -22.312 1 77.44 217 SER A N 1
ATOM 1727 C CA . SER A 1 217 ? -3.205 -16.641 -21.641 1 77.44 217 SER A CA 1
ATOM 1728 C C . SER A 1 217 ? -2.949 -15.484 -22.594 1 77.44 217 SER A C 1
ATOM 1730 O O . SER A 1 217 ? -2.449 -15.688 -23.703 1 77.44 217 SER A O 1
ATOM 1732 N N . PRO A 1 218 ? -3.342 -14.297 -22.188 1 72 218 PRO A N 1
ATOM 1733 C CA . PRO A 1 218 ? -3.168 -13.125 -23.047 1 72 218 PRO A CA 1
ATOM 1734 C C . PRO A 1 218 ? -1.703 -12.719 -23.203 1 72 218 PRO A C 1
ATOM 1736 O O . PRO A 1 218 ? -1.37 -11.922 -24.078 1 72 218 PRO A O 1
ATOM 1739 N N . LEU A 1 219 ? -0.945 -13.125 -22.203 1 73.75 219 LEU A N 1
ATOM 1740 C CA . LEU A 1 219 ? 0.464 -12.758 -22.297 1 73.75 219 LEU A CA 1
ATOM 1741 C C . LEU A 1 219 ? 1.191 -13.68 -23.266 1 73.75 219 LEU A C 1
ATOM 1743 O O . LEU A 1 219 ? 0.95 -14.891 -23.281 1 73.75 219 LEU A O 1
ATOM 1747 N N . VAL A 1 220 ? 1.697 -13 -24.312 1 53.31 220 VAL A N 1
ATOM 1748 C CA . VAL A 1 220 ? 2.508 -13.789 -25.234 1 53.31 220 VAL A CA 1
ATOM 1749 C C . VAL A 1 220 ? 3.586 -14.539 -24.453 1 53.31 220 VAL A C 1
ATOM 1751 O O . VAL A 1 220 ? 4.242 -13.969 -23.578 1 53.31 220 VAL A O 1
ATOM 1754 N N . GLU A 1 221 ? 3.477 -15.859 -24.453 1 52.41 221 GLU A N 1
ATOM 1755 C CA . GLU A 1 221 ? 4.43 -16.703 -23.75 1 52.41 221 GLU A CA 1
ATOM 1756 C C . GLU A 1 221 ? 5.848 -16.156 -23.859 1 52.41 221 GLU A C 1
ATOM 1758 O O . GLU A 1 221 ? 6.324 -15.867 -24.953 1 52.41 221 GLU A O 1
ATOM 1763 N N . ASN A 1 222 ? 6.234 -15.297 -22.844 1 53.84 222 ASN A N 1
ATOM 1764 C CA . ASN A 1 222 ? 7.668 -15.039 -22.766 1 53.84 222 ASN A CA 1
ATOM 1765 C C . ASN A 1 222 ? 8.469 -16.328 -22.766 1 53.84 222 ASN A C 1
ATOM 1767 O O . ASN A 1 222 ? 8.523 -17.031 -21.75 1 53.84 222 ASN A O 1
ATOM 1771 N N . THR A 1 223 ? 8.648 -16.844 -23.969 1 54.31 223 THR A N 1
ATOM 1772 C CA . THR A 1 223 ? 9.297 -18.125 -24.156 1 54.31 223 THR A CA 1
ATOM 1773 C C . THR A 1 223 ? 10.719 -18.109 -23.594 1 54.31 223 THR A C 1
ATOM 1775 O O . THR A 1 223 ? 11.359 -19.156 -23.5 1 54.31 223 THR A O 1
ATOM 1778 N N . ARG A 1 224 ? 11.148 -16.891 -23.203 1 65.06 224 ARG A N 1
ATOM 1779 C CA . ARG A 1 224 ? 12.539 -16.922 -22.75 1 65.06 224 ARG A CA 1
ATOM 1780 C C . ARG A 1 224 ? 12.625 -17.25 -21.266 1 65.06 224 ARG A C 1
ATOM 1782 O O . ARG A 1 224 ? 12.07 -16.547 -20.422 1 65.06 224 ARG A O 1
ATOM 1789 N N . LYS A 1 225 ? 13.211 -18.391 -21.062 1 76.44 225 LYS A N 1
ATOM 1790 C CA . LYS A 1 225 ? 13.477 -18.812 -19.688 1 76.44 225 LYS A CA 1
ATOM 1791 C C . LYS A 1 225 ? 14.359 -17.797 -18.969 1 76.44 225 LYS A C 1
ATOM 1793 O O . LYS A 1 225 ? 15.266 -17.219 -19.562 1 76.44 225 LYS A O 1
ATOM 1798 N N . LEU A 1 226 ? 14 -17.531 -17.75 1 86.25 226 LEU A N 1
ATOM 1799 C CA . LEU A 1 226 ? 14.859 -16.688 -16.938 1 86.25 226 LEU A CA 1
ATOM 1800 C C . LEU A 1 226 ? 16.203 -17.344 -16.688 1 86.25 226 LEU A C 1
ATOM 1802 O O . LEU A 1 226 ? 16.266 -18.531 -16.312 1 86.25 226 LEU A O 1
ATOM 1806 N N . GLN A 1 227 ? 17.25 -16.625 -17.031 1 78.06 227 GLN A N 1
ATOM 1807 C CA . GLN A 1 227 ? 18.594 -17.172 -16.891 1 78.06 227 GLN A CA 1
ATOM 1808 C C . GLN A 1 227 ? 19.219 -16.781 -15.555 1 78.06 227 GLN A C 1
ATOM 1810 O O . GLN A 1 227 ? 18.938 -15.711 -15.023 1 78.06 227 GLN A O 1
ATOM 1815 N N . ALA A 1 228 ? 20.016 -17.797 -15.078 1 80.81 228 ALA A N 1
ATOM 1816 C CA . ALA A 1 228 ? 20.844 -17.438 -13.922 1 80.81 228 ALA A CA 1
ATOM 1817 C C . ALA A 1 228 ? 21.922 -16.438 -14.305 1 80.81 228 ALA A C 1
ATOM 1819 O O . ALA A 1 228 ? 22.484 -16.5 -15.398 1 80.81 228 ALA A O 1
ATOM 1820 N N . ILE A 1 229 ? 22.062 -15.547 -13.445 1 80.62 229 ILE A N 1
ATOM 1821 C CA . ILE A 1 229 ? 23.109 -14.578 -13.734 1 80.62 229 ILE A CA 1
ATOM 1822 C C . ILE A 1 229 ? 24.422 -15.039 -13.117 1 80.62 229 ILE A C 1
ATOM 1824 O O . ILE A 1 229 ? 24.438 -15.805 -12.148 1 80.62 229 ILE A O 1
ATOM 1828 N N . ASN A 1 230 ? 25.453 -14.633 -13.898 1 78.62 230 ASN A N 1
ATOM 1829 C CA . ASN A 1 230 ? 26.766 -14.844 -13.289 1 78.62 230 ASN A CA 1
ATOM 1830 C C . ASN A 1 230 ? 26.953 -13.969 -12.047 1 78.62 230 ASN A C 1
ATOM 1832 O O . ASN A 1 230 ? 27.062 -12.75 -12.148 1 78.62 230 ASN A O 1
ATOM 1836 N N . ILE A 1 231 ? 27.016 -14.562 -10.93 1 81.38 231 ILE A N 1
ATOM 1837 C CA . ILE A 1 231 ? 26.969 -13.859 -9.656 1 81.38 231 ILE A CA 1
ATOM 1838 C C . ILE A 1 231 ? 28.312 -13.188 -9.383 1 81.38 231 ILE A C 1
ATOM 1840 O O . ILE A 1 231 ? 28.406 -12.32 -8.516 1 81.38 231 ILE A O 1
ATOM 1844 N N . ASP A 1 232 ? 29.297 -13.578 -10.094 1 83.56 232 ASP A N 1
ATOM 1845 C CA . ASP A 1 232 ? 30.641 -13.07 -9.797 1 83.56 232 ASP A CA 1
ATOM 1846 C C . ASP A 1 232 ? 30.859 -11.711 -10.445 1 83.56 232 ASP A C 1
ATOM 1848 O O . ASP A 1 232 ? 31.734 -10.945 -10.008 1 83.56 232 ASP A O 1
ATOM 1852 N N . THR A 1 233 ? 30.109 -11.438 -11.461 1 86.38 233 THR A N 1
ATOM 1853 C CA . THR A 1 233 ? 30.359 -10.172 -12.148 1 86.38 233 THR A CA 1
ATOM 1854 C C . THR A 1 233 ? 29.047 -9.438 -12.422 1 86.38 233 THR A C 1
ATOM 1856 O O . THR A 1 233 ? 28.719 -9.141 -13.57 1 86.38 233 THR A O 1
ATOM 1859 N N . PRO A 1 234 ? 28.359 -9.133 -11.383 1 89.62 234 PRO A N 1
ATOM 1860 C CA . PRO A 1 234 ? 27.156 -8.336 -11.617 1 89.62 234 PRO A CA 1
ATOM 1861 C C . PRO A 1 234 ? 27.484 -6.906 -12.047 1 89.62 234 PRO A C 1
ATOM 1863 O O . PRO A 1 234 ? 28.547 -6.375 -11.711 1 89.62 234 PRO A O 1
ATOM 1866 N N . ASP A 1 235 ? 26.641 -6.316 -12.852 1 90.12 235 ASP A N 1
ATOM 1867 C CA . ASP A 1 235 ? 26.797 -4.922 -13.25 1 90.12 235 ASP A CA 1
ATOM 1868 C C . ASP A 1 235 ? 26.359 -3.977 -12.133 1 90.12 235 ASP A C 1
ATOM 1870 O O . ASP A 1 235 ? 26.844 -2.846 -12.047 1 90.12 235 ASP A O 1
ATOM 1874 N N . PHE A 1 236 ? 25.453 -4.414 -11.344 1 91.94 236 PHE A N 1
ATOM 1875 C CA . PHE A 1 236 ? 24.922 -3.617 -10.25 1 91.94 236 PHE A CA 1
ATOM 1876 C C . PHE A 1 236 ? 24.484 -4.508 -9.094 1 91.94 236 PHE A C 1
ATOM 1878 O O . PHE A 1 236 ? 24.016 -5.629 -9.305 1 91.94 236 PHE A O 1
ATOM 1885 N N . THR A 1 237 ? 24.75 -4.051 -7.824 1 93.12 237 THR A N 1
ATOM 1886 C CA . THR A 1 237 ? 24.359 -4.805 -6.637 1 93.12 237 THR A CA 1
ATOM 1887 C C . THR A 1 237 ? 23.641 -3.914 -5.637 1 93.12 237 THR A C 1
ATOM 1889 O O . THR A 1 237 ? 24.094 -2.811 -5.332 1 93.12 237 THR A O 1
ATOM 1892 N N . SER A 1 238 ? 22.484 -4.316 -5.227 1 91.69 238 SER A N 1
ATOM 1893 C CA . SER A 1 238 ? 21.781 -3.713 -4.094 1 91.69 238 SER A CA 1
ATOM 1894 C C . SER A 1 238 ? 21.922 -4.57 -2.84 1 91.69 238 SER A C 1
ATOM 1896 O O . SER A 1 238 ? 21.641 -5.77 -2.865 1 91.69 238 SER A O 1
ATOM 1898 N N . LEU A 1 239 ? 22.297 -3.908 -1.731 1 87.88 239 LEU A N 1
ATOM 1899 C CA . LEU A 1 239 ? 22.625 -4.656 -0.519 1 87.88 239 LEU A CA 1
ATOM 1900 C C . LEU A 1 239 ? 21.609 -4.352 0.583 1 87.88 239 LEU A C 1
ATOM 1902 O O . LEU A 1 239 ? 20.781 -3.451 0.44 1 87.88 239 LEU A O 1
ATOM 1906 N N . ASP A 1 240 ? 21.609 -5.215 1.578 1 87.75 240 ASP A N 1
ATOM 1907 C CA . ASP A 1 240 ? 20.938 -5.012 2.859 1 87.75 240 ASP A CA 1
ATOM 1908 C C . ASP A 1 240 ? 19.422 -4.879 2.672 1 87.75 240 ASP A C 1
ATOM 1910 O O . ASP A 1 240 ? 18.797 -3.98 3.244 1 87.75 240 ASP A O 1
ATOM 1914 N N . LEU A 1 241 ? 18.953 -5.707 1.819 1 91.38 241 LEU A N 1
ATOM 1915 C CA . LEU A 1 241 ? 17.5 -5.773 1.654 1 91.38 241 LEU A CA 1
ATOM 1916 C C . LEU A 1 241 ? 16.875 -6.652 2.732 1 91.38 241 LEU A C 1
ATOM 1918 O O . LEU A 1 241 ? 17.266 -7.805 2.906 1 91.38 241 LEU A O 1
ATOM 1922 N N . SER A 1 242 ? 15.977 -6.074 3.531 1 89.75 242 SER A N 1
ATOM 1923 C CA . SER A 1 242 ? 15.32 -6.82 4.598 1 89.75 242 SER A CA 1
ATOM 1924 C C . SER A 1 242 ? 13.844 -6.453 4.695 1 89.75 242 SER A C 1
ATOM 1926 O O . SER A 1 242 ? 13.461 -5.309 4.445 1 89.75 242 SER A O 1
ATOM 1928 N N . PRO A 1 243 ? 13.031 -7.453 5.027 1 89.56 243 PRO A N 1
ATOM 1929 C CA . PRO A 1 243 ? 11.609 -7.145 5.168 1 89.56 243 PRO A CA 1
ATOM 1930 C C . PRO A 1 243 ? 11.289 -6.379 6.453 1 89.56 243 PRO A C 1
ATOM 1932 O O . PRO A 1 243 ? 11.953 -6.578 7.473 1 89.56 243 PRO A O 1
ATOM 1935 N N . GLY A 1 244 ? 10.344 -5.5 6.285 1 83.81 244 GLY A N 1
ATOM 1936 C CA . GLY A 1 244 ? 9.75 -4.91 7.477 1 83.81 244 GLY A CA 1
ATOM 1937 C C . GLY A 1 244 ? 8.562 -5.691 7.996 1 83.81 244 GLY A C 1
ATOM 1938 O O . GLY A 1 244 ? 8.125 -6.664 7.375 1 83.81 244 GLY A O 1
ATOM 1939 N N . TRP A 1 245 ? 8.102 -5.215 9.062 1 79.5 245 TRP A N 1
ATOM 1940 C CA . TRP A 1 245 ? 6.988 -5.898 9.711 1 79.5 245 TRP A CA 1
ATOM 1941 C C . TRP A 1 245 ? 5.785 -5.992 8.781 1 79.5 245 TRP A C 1
ATOM 1943 O O . TRP A 1 245 ? 5.129 -7.035 8.703 1 79.5 245 TRP A O 1
ATOM 1953 N N . ASN A 1 246 ? 5.531 -4.98 8.086 1 82.44 246 ASN A N 1
ATOM 1954 C CA . ASN A 1 246 ? 4.336 -4.918 7.25 1 82.44 246 ASN A CA 1
ATOM 1955 C C . ASN A 1 246 ? 4.531 -5.66 5.934 1 82.44 246 ASN A C 1
ATOM 1957 O O . ASN A 1 246 ? 3.611 -5.738 5.117 1 82.44 246 ASN A O 1
ATOM 1961 N N . ASP A 1 247 ? 5.672 -6.211 5.75 1 87.75 247 ASP A N 1
ATOM 1962 C CA . ASP A 1 247 ? 5.953 -6.988 4.543 1 87.75 247 ASP A CA 1
ATOM 1963 C C . ASP A 1 247 ? 5.582 -8.453 4.738 1 87.75 247 ASP A C 1
ATOM 1965 O O . ASP A 1 247 ? 5.664 -9.25 3.797 1 87.75 247 ASP A O 1
ATOM 1969 N N . LEU A 1 248 ? 5.176 -8.797 5.902 1 82.12 248 LEU A N 1
ATOM 1970 C CA . LEU A 1 248 ? 4.871 -10.18 6.227 1 82.12 248 LEU A CA 1
ATOM 1971 C C . LEU A 1 248 ? 3.389 -10.477 6.023 1 82.12 248 LEU A C 1
ATOM 1973 O O . LEU A 1 248 ? 2.541 -9.625 6.301 1 82.12 248 LEU A O 1
ATOM 1977 N N . ASP A 1 249 ? 3.125 -11.633 5.555 1 76.38 249 ASP A N 1
ATOM 1978 C CA . ASP A 1 249 ? 1.74 -12.062 5.383 1 76.38 249 ASP A CA 1
ATOM 1979 C C . ASP A 1 249 ? 1.233 -12.789 6.629 1 76.38 249 ASP A C 1
ATOM 1981 O O . ASP A 1 249 ? 1.904 -12.797 7.66 1 76.38 249 ASP A O 1
ATOM 1985 N N . VAL A 1 250 ? 0.032 -13.289 6.547 1 70.12 250 VAL A N 1
ATOM 1986 C CA . VAL A 1 250 ? -0.646 -13.922 7.676 1 70.12 250 VAL A CA 1
ATOM 1987 C C . VAL A 1 250 ? 0.121 -15.164 8.109 1 70.12 250 VAL A C 1
ATOM 1989 O O . VAL A 1 250 ? -0.054 -15.648 9.234 1 70.12 250 VAL A O 1
ATOM 1992 N N . ASN A 1 251 ? 0.925 -15.773 7.168 1 68.06 251 ASN A N 1
ATOM 1993 C CA . ASN A 1 251 ? 1.735 -16.938 7.48 1 68.06 251 ASN A CA 1
ATOM 1994 C C . ASN A 1 251 ? 3.105 -16.547 8.023 1 68.06 251 ASN A C 1
ATOM 1996 O O . ASN A 1 251 ? 3.963 -17.406 8.242 1 68.06 251 ASN A O 1
ATOM 2000 N N . GLN A 1 252 ? 3.342 -15.242 8.172 1 75.38 252 GLN A N 1
ATOM 2001 C CA . GLN A 1 252 ? 4.582 -14.68 8.703 1 75.38 252 GLN A CA 1
ATOM 2002 C C . GLN A 1 252 ? 5.727 -14.844 7.711 1 75.38 252 GLN A C 1
ATOM 2004 O O . GLN A 1 252 ? 6.895 -14.875 8.102 1 75.38 252 GLN A O 1
ATOM 2009 N N . HIS A 1 253 ? 5.363 -15.094 6.492 1 83.12 253 HIS A N 1
ATOM 2010 C CA . HIS A 1 253 ? 6.32 -15.07 5.391 1 83.12 253 HIS A CA 1
ATOM 2011 C C . HIS A 1 253 ? 6.27 -13.734 4.648 1 83.12 253 HIS A C 1
ATOM 2013 O O . HIS A 1 253 ? 5.258 -13.031 4.703 1 83.12 253 HIS A O 1
ATOM 2019 N N . VAL A 1 254 ? 7.41 -13.5 4.02 1 89.5 254 VAL A N 1
ATOM 2020 C CA . VAL A 1 254 ? 7.469 -12.266 3.25 1 89.5 254 VAL A CA 1
ATOM 2021 C C . VAL A 1 254 ? 6.512 -12.344 2.064 1 89.5 254 VAL A C 1
ATOM 2023 O O . VAL A 1 254 ? 6.5 -13.344 1.336 1 89.5 254 VAL A O 1
ATOM 2026 N N . ASN A 1 255 ? 5.715 -11.336 1.858 1 89.06 255 ASN A N 1
ATOM 2027 C CA . ASN A 1 255 ? 4.762 -11.25 0.756 1 89.06 255 ASN A CA 1
ATOM 2028 C C . ASN A 1 255 ? 5.473 -11.141 -0.59 1 89.06 255 ASN A C 1
ATOM 2030 O O . ASN A 1 255 ? 6.508 -10.484 -0.7 1 89.06 255 ASN A O 1
ATOM 2034 N N . ASN A 1 256 ? 4.848 -11.711 -1.597 1 89.62 256 ASN A N 1
ATOM 2035 C CA . ASN A 1 256 ? 5.461 -11.75 -2.922 1 89.62 256 ASN A CA 1
ATOM 2036 C C . ASN A 1 256 ? 5.676 -10.344 -3.475 1 89.62 256 ASN A C 1
ATOM 2038 O O . ASN A 1 256 ? 6.586 -10.125 -4.277 1 89.62 256 ASN A O 1
ATOM 2042 N N . VAL A 1 257 ? 4.863 -9.43 -3.094 1 92.62 257 VAL A N 1
ATOM 2043 C CA . VAL A 1 257 ? 4.992 -8.047 -3.557 1 92.62 257 VAL A CA 1
ATOM 2044 C C . VAL A 1 257 ? 6.348 -7.484 -3.141 1 92.62 257 VAL A C 1
ATOM 2046 O O . VAL A 1 257 ? 6.973 -6.734 -3.893 1 92.62 257 VAL A O 1
ATOM 2049 N N . LYS A 1 258 ? 6.781 -7.902 -2 1 93.62 258 LYS A N 1
ATOM 2050 C CA . LYS A 1 258 ? 8.055 -7.406 -1.496 1 93.62 258 LYS A CA 1
ATOM 2051 C C . LYS A 1 258 ? 9.219 -7.898 -2.355 1 93.62 258 LYS A C 1
ATOM 2053 O O . LYS A 1 258 ? 10.195 -7.18 -2.555 1 93.62 258 LYS A O 1
ATOM 2058 N N . TYR A 1 259 ? 9.156 -9.102 -2.883 1 95.5 259 TYR A N 1
ATOM 2059 C CA . TYR A 1 259 ? 10.18 -9.617 -3.785 1 95.5 259 TYR A CA 1
ATOM 2060 C C . TYR A 1 259 ? 10.281 -8.766 -5.043 1 95.5 259 TYR A C 1
ATOM 2062 O O . TYR A 1 259 ? 11.375 -8.484 -5.527 1 95.5 259 TYR A O 1
ATOM 2070 N N . ILE A 1 260 ? 9.18 -8.367 -5.531 1 95.12 260 ILE A N 1
ATOM 2071 C CA . ILE A 1 260 ? 9.133 -7.512 -6.711 1 95.12 260 ILE A CA 1
ATOM 2072 C C . ILE A 1 260 ? 9.812 -6.18 -6.406 1 95.12 260 ILE A C 1
ATOM 2074 O O . ILE A 1 260 ? 10.625 -5.691 -7.199 1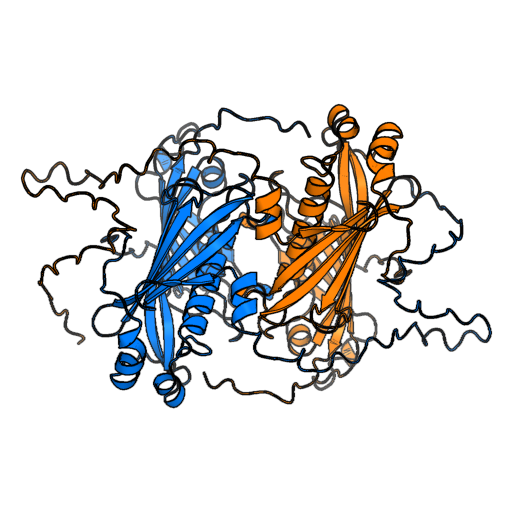 95.12 260 ILE A O 1
ATOM 2078 N N . GLU A 1 261 ? 9.523 -5.645 -5.277 1 93.75 261 GLU A N 1
ATOM 2079 C CA . GLU A 1 261 ? 10.156 -4.395 -4.867 1 93.75 261 GLU A CA 1
ATOM 2080 C C . GLU A 1 261 ? 11.672 -4.547 -4.785 1 93.75 261 GLU A C 1
ATOM 2082 O O . GLU A 1 261 ? 12.414 -3.668 -5.234 1 93.75 261 GLU A O 1
ATOM 2087 N N . TRP A 1 262 ? 12.109 -5.648 -4.195 1 94.81 262 TRP A N 1
ATOM 2088 C CA . TRP A 1 262 ? 13.539 -5.883 -4.016 1 94.81 262 TRP A CA 1
ATOM 2089 C C . TRP A 1 262 ? 14.242 -6.012 -5.359 1 94.81 262 TRP A C 1
ATOM 2091 O O . TRP A 1 262 ? 15.352 -5.516 -5.535 1 94.81 262 TRP A O 1
ATOM 2101 N N . ILE A 1 263 ? 13.609 -6.637 -6.277 1 95.12 263 ILE A N 1
ATOM 2102 C CA . ILE A 1 263 ? 14.195 -6.797 -7.605 1 95.12 263 ILE A CA 1
ATOM 2103 C C . ILE A 1 263 ? 14.352 -5.434 -8.273 1 95.12 263 ILE A C 1
ATOM 2105 O O . ILE A 1 263 ? 15.367 -5.16 -8.906 1 95.12 263 ILE A O 1
ATOM 2109 N N . LEU A 1 264 ? 13.461 -4.609 -8.086 1 94 264 LEU A N 1
ATOM 2110 C CA . LEU A 1 264 ? 13.5 -3.287 -8.703 1 94 264 LEU A CA 1
ATOM 2111 C C . LEU A 1 264 ? 14.602 -2.432 -8.086 1 94 264 LEU A C 1
ATOM 2113 O O . LEU A 1 264 ? 15.102 -1.5 -8.727 1 94 264 LEU A O 1
ATOM 2117 N N . GLU A 1 265 ? 14.93 -2.746 -6.863 1 92.5 265 GLU A N 1
ATOM 2118 C CA . GLU A 1 265 ? 16.062 -2.068 -6.246 1 92.5 265 GLU A CA 1
ATOM 2119 C C . GLU A 1 265 ? 17.359 -2.406 -6.961 1 92.5 265 GLU A C 1
ATOM 2121 O O . GLU A 1 265 ? 18.391 -1.739 -6.754 1 92.5 265 GLU A O 1
ATOM 2126 N N . GLY A 1 266 ? 17.328 -3.412 -7.75 1 93.06 266 GLY A N 1
ATOM 2127 C CA . GLY A 1 266 ? 18.5 -3.799 -8.531 1 93.06 266 GLY A CA 1
ATOM 2128 C C . GLY A 1 266 ? 18.672 -2.965 -9.781 1 93.06 266 GLY A C 1
ATOM 2129 O O . GLY A 1 266 ? 19.562 -3.238 -10.594 1 93.06 266 GLY A O 1
ATOM 2130 N N . VAL A 1 267 ? 17.953 -2.002 -9.992 1 92.94 267 VAL A N 1
ATOM 2131 C CA . VAL A 1 267 ? 18.062 -1.069 -11.109 1 92.94 267 VAL A CA 1
ATOM 2132 C C . VAL A 1 267 ? 18.484 0.306 -10.594 1 92.94 267 VAL A C 1
ATOM 2134 O O . VAL A 1 267 ? 17.828 0.869 -9.711 1 92.94 267 VAL A O 1
ATOM 2137 N N . PRO A 1 268 ? 19.516 0.837 -11.109 1 88.69 268 PRO A N 1
ATOM 2138 C CA . PRO A 1 268 ? 20 2.143 -10.648 1 88.69 268 PRO A CA 1
ATOM 2139 C C . PRO A 1 268 ? 18.938 3.238 -10.789 1 88.69 268 PRO A C 1
ATOM 2141 O O . PRO A 1 268 ? 18.125 3.199 -11.711 1 88.69 268 PRO A O 1
ATOM 2144 N N . SER A 1 269 ? 19.047 4.199 -9.906 1 83.94 269 SER A N 1
ATOM 2145 C CA . SER A 1 269 ? 18.078 5.297 -9.859 1 83.94 269 SER A CA 1
ATOM 2146 C C . SER A 1 269 ? 18.078 6.078 -11.172 1 83.94 269 SER A C 1
ATOM 2148 O O . SER A 1 269 ? 17.031 6.594 -11.586 1 83.94 269 SER A O 1
ATOM 2150 N N . SER A 1 270 ? 19.203 6.234 -11.805 1 84.56 270 SER A N 1
ATOM 2151 C CA . SER A 1 270 ? 19.297 6.965 -13.07 1 84.56 270 SER A CA 1
ATOM 2152 C C . SER A 1 270 ? 18.375 6.367 -14.125 1 84.56 270 SER A C 1
ATOM 2154 O O . SER A 1 270 ? 17.734 7.094 -14.891 1 84.56 270 SER A O 1
ATOM 2156 N N . ILE A 1 271 ? 18.312 5.051 -14.148 1 87.44 271 ILE A N 1
ATOM 2157 C CA . ILE A 1 271 ? 17.438 4.375 -15.102 1 87.44 271 ILE A CA 1
ATOM 2158 C C . ILE A 1 271 ? 15.977 4.59 -14.711 1 87.44 271 ILE A C 1
ATOM 2160 O O . ILE A 1 271 ? 15.133 4.871 -15.57 1 87.44 271 ILE A O 1
ATOM 2164 N N . ARG A 1 272 ? 15.719 4.527 -13.5 1 85.94 272 ARG A N 1
ATOM 2165 C CA . ARG A 1 272 ? 14.344 4.676 -13.031 1 85.94 272 ARG A CA 1
ATOM 2166 C C . ARG A 1 272 ? 13.828 6.086 -13.289 1 85.94 272 ARG A C 1
ATOM 2168 O O . ARG A 1 272 ? 12.617 6.293 -13.453 1 85.94 272 ARG A O 1
ATOM 2175 N N . LYS A 1 273 ? 14.688 7.039 -13.305 1 84 273 LYS A N 1
ATOM 2176 C CA . LYS A 1 273 ? 14.32 8.422 -13.578 1 84 273 LYS A CA 1
ATOM 2177 C C . LYS A 1 273 ? 14.062 8.641 -15.07 1 84 273 LYS A C 1
ATOM 2179 O O . LYS A 1 273 ? 13.172 9.398 -15.445 1 84 273 LYS A O 1
ATOM 2184 N N . SER A 1 274 ? 14.75 7.918 -15.914 1 87.12 274 SER A N 1
ATOM 2185 C CA . SER A 1 274 ? 14.68 8.164 -17.359 1 87.12 274 SER A CA 1
ATOM 2186 C C . SER A 1 274 ? 13.797 7.141 -18.047 1 87.12 274 SER A C 1
ATOM 2188 O O . SER A 1 274 ? 13.359 7.359 -19.188 1 87.12 274 SER A O 1
ATOM 2190 N N . HIS A 1 275 ? 13.656 5.973 -17.453 1 90.44 275 HIS A N 1
ATOM 2191 C CA . HIS A 1 275 ? 12.875 4.887 -18.031 1 90.44 275 HIS A CA 1
ATOM 2192 C C . HIS A 1 275 ? 11.742 4.461 -17.109 1 90.44 275 HIS A C 1
ATOM 2194 O O . HIS A 1 275 ? 11.75 4.785 -15.922 1 90.44 275 HIS A O 1
ATOM 2200 N N . ARG A 1 276 ? 10.797 3.756 -17.734 1 91.94 276 ARG A N 1
ATOM 2201 C CA . ARG A 1 276 ? 9.695 3.17 -16.969 1 91.94 276 ARG A CA 1
ATOM 2202 C C . ARG A 1 276 ? 9.609 1.665 -17.203 1 91.94 276 ARG A C 1
ATOM 2204 O O . ARG A 1 276 ? 9.766 1.196 -18.344 1 91.94 276 ARG A O 1
ATOM 2211 N N . LEU A 1 277 ? 9.266 1.002 -16.156 1 95 277 LEU A N 1
ATOM 2212 C CA . LEU A 1 277 ? 9.109 -0.447 -16.234 1 95 277 LEU A CA 1
ATOM 2213 C C . LEU A 1 277 ? 7.984 -0.824 -17.203 1 95 277 LEU A C 1
ATOM 2215 O O . LEU A 1 277 ? 6.867 -0.324 -17.078 1 95 277 LEU A O 1
ATOM 2219 N N . SER A 1 278 ? 8.227 -1.674 -18.141 1 92.38 278 SER A N 1
ATOM 2220 C CA . SER A 1 278 ? 7.195 -2.078 -19.094 1 92.38 278 SER A CA 1
ATOM 2221 C C . SER A 1 278 ? 6.852 -3.557 -18.938 1 92.38 278 SER A C 1
ATOM 2223 O O . SER A 1 278 ? 5.785 -4 -19.375 1 92.38 278 SER A O 1
ATOM 2225 N N . ARG A 1 279 ? 7.758 -4.277 -18.359 1 92.62 279 ARG A N 1
ATOM 2226 C CA . ARG A 1 279 ? 7.473 -5.688 -18.125 1 92.62 279 ARG A CA 1
ATOM 2227 C C . ARG A 1 279 ? 8.344 -6.246 -17.016 1 92.62 279 ARG A C 1
ATOM 2229 O O . ARG A 1 279 ? 9.508 -5.859 -16.859 1 92.62 279 ARG A O 1
ATOM 2236 N N . ILE A 1 280 ? 7.855 -7.125 -16.266 1 95.5 280 ILE A N 1
ATOM 2237 C CA . ILE A 1 280 ? 8.602 -7.844 -15.234 1 95.5 280 ILE A CA 1
ATOM 2238 C C . ILE A 1 280 ? 8.188 -9.312 -15.234 1 95.5 280 ILE A C 1
ATOM 2240 O O . ILE A 1 280 ? 6.992 -9.625 -15.172 1 95.5 280 ILE A O 1
ATOM 2244 N N . ASP A 1 281 ? 9.102 -10.148 -15.391 1 93.81 281 ASP A N 1
ATOM 2245 C CA . ASP A 1 281 ? 8.977 -11.602 -15.328 1 93.81 281 ASP A CA 1
ATOM 2246 C C . ASP A 1 281 ? 9.742 -12.172 -14.141 1 93.81 281 ASP A C 1
ATOM 2248 O O . ASP A 1 281 ? 10.969 -12.039 -14.062 1 93.81 281 ASP A O 1
ATOM 2252 N N . MET A 1 282 ? 9.031 -12.812 -13.25 1 94.94 282 MET A N 1
ATOM 2253 C CA . MET A 1 282 ? 9.633 -13.25 -11.992 1 94.94 282 MET A CA 1
ATOM 2254 C C . MET A 1 282 ? 9.422 -14.742 -11.781 1 94.94 282 MET A C 1
ATOM 2256 O O . MET A 1 282 ? 8.367 -15.281 -12.117 1 94.94 282 MET A O 1
ATOM 2260 N N . GLU A 1 283 ? 10.383 -15.367 -11.211 1 94.31 283 GLU A N 1
ATOM 2261 C CA . GLU A 1 283 ? 10.281 -16.703 -10.641 1 94.31 283 GLU A CA 1
ATOM 2262 C C . GLU A 1 283 ? 10.617 -16.703 -9.156 1 94.31 283 GLU A C 1
ATOM 2264 O O . GLU A 1 283 ? 11.688 -16.25 -8.758 1 94.31 283 GLU A O 1
ATOM 2269 N N . PHE A 1 284 ? 9.727 -17.203 -8.406 1 93.56 284 PHE A N 1
ATOM 2270 C CA . PHE A 1 284 ? 9.922 -17.344 -6.969 1 93.56 284 PHE A CA 1
ATOM 2271 C C . PHE A 1 284 ? 10.453 -18.734 -6.621 1 93.56 284 PHE A C 1
ATOM 2273 O O . PHE A 1 284 ? 9.859 -19.734 -7.012 1 93.56 284 PHE A O 1
ATOM 2280 N N . ARG A 1 285 ? 11.477 -18.797 -5.844 1 90.94 285 ARG A N 1
ATOM 2281 C CA . ARG A 1 285 ? 12.156 -20.078 -5.645 1 90.94 285 ARG A CA 1
ATOM 2282 C C . ARG A 1 285 ? 12.094 -20.5 -4.184 1 90.94 285 ARG A C 1
ATOM 2284 O O . ARG A 1 285 ? 12.016 -21.703 -3.889 1 90.94 285 ARG A O 1
ATOM 2291 N N . LYS A 1 286 ? 12.18 -19.562 -3.322 1 89.38 286 LYS A N 1
ATOM 2292 C CA . LYS A 1 286 ? 12.164 -19.891 -1.9 1 89.38 286 LYS A CA 1
ATOM 2293 C C . LYS A 1 286 ? 11.508 -18.766 -1.086 1 89.38 286 LYS A C 1
ATOM 2295 O O . LYS A 1 286 ? 11.68 -17.594 -1.39 1 89.38 286 LYS A O 1
ATOM 2300 N N . GLU A 1 287 ? 10.852 -19.188 -0.012 1 87.88 287 GLU A N 1
ATOM 2301 C CA . GLU A 1 287 ? 10.266 -18.219 0.914 1 87.88 287 GLU A CA 1
ATOM 2302 C C . GLU A 1 287 ? 11.312 -17.672 1.874 1 87.88 287 GLU A C 1
ATOM 2304 O O . GLU A 1 287 ? 12.273 -18.359 2.221 1 87.88 287 GLU A O 1
ATOM 2309 N N . CYS A 1 288 ? 11.086 -16.391 2.234 1 89.25 288 CYS A N 1
ATOM 2310 C CA . CYS A 1 288 ? 11.938 -15.734 3.229 1 89.25 288 CYS A CA 1
ATOM 2311 C C . CYS A 1 288 ? 11.141 -15.391 4.48 1 89.25 288 CYS A C 1
ATOM 2313 O O . CYS A 1 288 ? 9.93 -15.18 4.414 1 89.25 288 CYS A O 1
ATOM 2315 N N . ASP A 1 289 ? 11.844 -15.383 5.562 1 86.81 289 ASP A N 1
ATOM 2316 C CA . ASP A 1 289 ? 11.203 -15.008 6.816 1 86.81 289 ASP A CA 1
ATOM 2317 C C . ASP A 1 289 ? 11.586 -13.586 7.23 1 86.81 289 ASP A C 1
ATOM 2319 O O . ASP A 1 289 ? 12.234 -12.867 6.465 1 86.81 289 ASP A O 1
ATOM 2323 N N . SER A 1 290 ? 11.164 -13.219 8.422 1 84.44 290 SER A N 1
ATOM 2324 C CA . SER A 1 290 ? 11.297 -11.844 8.883 1 84.44 290 SER A CA 1
ATOM 2325 C C . SER A 1 290 ? 12.75 -11.484 9.156 1 84.44 290 SER A C 1
ATOM 2327 O O . SER A 1 290 ? 13.117 -10.312 9.141 1 84.44 290 SER A O 1
ATOM 2329 N N . ASP A 1 291 ? 13.602 -12.43 9.359 1 84.5 291 ASP A N 1
ATOM 2330 C CA . ASP A 1 291 ? 14.984 -12.148 9.734 1 84.5 291 ASP A CA 1
ATOM 2331 C C . ASP A 1 291 ? 15.906 -12.219 8.523 1 84.5 291 ASP A C 1
ATOM 2333 O O . ASP A 1 291 ? 17.125 -12.07 8.656 1 84.5 291 ASP A O 1
ATOM 2337 N N . ALA A 1 292 ? 15.367 -12.375 7.41 1 89.31 292 ALA A N 1
ATOM 2338 C CA . ALA A 1 292 ? 16.156 -12.555 6.191 1 89.31 292 ALA A CA 1
ATOM 2339 C C . ALA A 1 292 ? 16.859 -11.258 5.801 1 89.31 292 ALA A C 1
ATOM 2341 O O . ALA A 1 292 ? 16.297 -10.172 5.969 1 89.31 292 ALA A O 1
ATOM 2342 N N . THR A 1 293 ? 18.062 -11.375 5.414 1 92.31 293 THR A N 1
ATOM 2343 C CA . THR A 1 293 ? 18.812 -10.305 4.758 1 92.31 293 THR A CA 1
ATOM 2344 C C . THR A 1 293 ? 19.234 -10.719 3.35 1 92.31 293 THR A C 1
ATOM 2346 O O . THR A 1 293 ? 19.828 -11.781 3.16 1 92.31 293 THR A O 1
ATOM 2349 N N . LEU A 1 294 ? 18.891 -9.852 2.391 1 95.25 294 LEU A N 1
ATOM 2350 C CA . LEU A 1 294 ? 19.062 -10.242 0.997 1 95.25 294 LEU A CA 1
ATOM 2351 C C . LEU A 1 294 ? 19.906 -9.219 0.24 1 95.25 294 LEU A C 1
ATOM 2353 O O . LEU A 1 294 ? 20.125 -8.109 0.732 1 95.25 294 LEU A O 1
ATOM 2357 N N . LYS A 1 295 ? 20.375 -9.633 -0.869 1 95.38 295 LYS A N 1
ATOM 2358 C CA . LYS A 1 295 ? 20.969 -8.766 -1.884 1 95.38 295 LYS A CA 1
ATOM 2359 C C . LYS A 1 295 ? 20.406 -9.062 -3.266 1 95.38 295 LYS A C 1
ATOM 2361 O O . LYS A 1 295 ? 19.984 -10.195 -3.543 1 95.38 295 LYS A O 1
ATOM 2366 N N . CYS A 1 296 ? 20.328 -8.094 -4.086 1 95.94 296 CYS A N 1
ATOM 2367 C CA . CYS A 1 296 ? 19.906 -8.25 -5.473 1 95.94 296 CYS A CA 1
ATOM 2368 C C . CYS A 1 296 ? 21.062 -7.984 -6.434 1 95.94 296 CYS A C 1
ATOM 2370 O O . CYS A 1 296 ? 21.625 -6.891 -6.441 1 95.94 296 CYS A O 1
ATOM 2372 N N . LEU A 1 297 ? 21.422 -8.977 -7.172 1 95.81 297 LEU A N 1
ATOM 2373 C CA . LEU A 1 297 ? 22.438 -8.852 -8.211 1 95.81 297 LEU A CA 1
ATOM 2374 C C . LEU A 1 297 ? 21.797 -8.664 -9.578 1 95.81 297 LEU A C 1
ATOM 2376 O O . LEU A 1 297 ? 20.844 -9.375 -9.93 1 95.81 297 LEU A O 1
ATOM 2380 N N . SER A 1 298 ? 22.297 -7.68 -10.336 1 94.81 298 SER A N 1
ATOM 2381 C CA . SER A 1 298 ? 21.672 -7.375 -11.617 1 94.81 298 SER A CA 1
ATOM 2382 C C . SER A 1 298 ? 22.703 -7.355 -12.742 1 94.81 298 SER A C 1
ATOM 2384 O O . SER A 1 298 ? 23.859 -6.965 -12.531 1 94.81 298 SER A O 1
ATOM 2386 N N . LYS A 1 299 ? 22.281 -7.84 -13.852 1 92.69 299 LYS A N 1
ATOM 2387 C CA . LYS A 1 299 ? 23.062 -7.824 -15.078 1 92.69 299 LYS A CA 1
ATOM 2388 C C . LYS A 1 299 ? 22.281 -7.195 -16.219 1 92.69 299 LYS A C 1
ATOM 2390 O O . LYS A 1 299 ? 21.172 -7.625 -16.531 1 92.69 299 LYS A O 1
ATOM 2395 N N . PHE A 1 300 ? 22.812 -6.207 -16.828 1 89.75 300 PHE A N 1
ATOM 2396 C CA . PHE A 1 300 ? 22.172 -5.555 -17.969 1 89.75 300 PHE A CA 1
ATOM 2397 C C . PHE A 1 300 ? 22.406 -6.352 -19.234 1 89.75 300 PHE A C 1
ATOM 2399 O O . PHE A 1 300 ? 23.5 -6.852 -19.484 1 89.75 300 PHE A O 1
ATOM 2406 N N . VAL A 1 301 ? 21.297 -6.582 -19.922 1 83.62 301 VAL A N 1
ATOM 2407 C CA . VAL A 1 301 ? 21.422 -7.297 -21.188 1 83.62 301 VAL A CA 1
ATOM 2408 C C . VAL A 1 301 ? 21.891 -6.34 -22.281 1 83.62 301 VAL A C 1
ATOM 2410 O O . VAL A 1 301 ? 21.297 -5.277 -22.484 1 83.62 301 VAL A O 1
ATOM 2413 N N . GLY A 1 302 ? 22.828 -6.691 -22.969 1 72.5 302 GLY A N 1
ATOM 2414 C CA . GLY A 1 302 ? 23.484 -5.832 -23.938 1 72.5 302 GLY A CA 1
ATOM 2415 C C . GLY A 1 302 ? 24.484 -4.887 -23.328 1 72.5 302 GLY A C 1
ATOM 2416 O O . GLY A 1 302 ? 24.75 -4.953 -22.125 1 72.5 302 GLY A O 1
ATOM 2417 N N . ASN A 1 303 ? 25.469 -4.129 -23.938 1 53.38 303 ASN A N 1
ATOM 2418 C CA . ASN A 1 303 ? 26.531 -3.293 -23.391 1 53.38 303 ASN A CA 1
ATOM 2419 C C . ASN A 1 303 ? 25.969 -2.068 -22.688 1 53.38 303 ASN A C 1
ATOM 2421 O O . ASN A 1 303 ? 25.391 -1.186 -23.312 1 53.38 303 ASN A O 1
ATOM 2425 N N . TYR A 1 304 ? 25.766 -2.24 -21.438 1 51 304 TYR A N 1
ATOM 2426 C CA . TYR A 1 304 ? 25.297 -1.149 -20.594 1 51 304 TYR A CA 1
ATOM 2427 C C . TYR A 1 304 ? 26.094 0.12 -20.844 1 51 304 TYR A C 1
ATOM 2429 O O . TYR A 1 304 ? 25.578 1.229 -20.734 1 51 304 TYR A O 1
ATOM 2437 N N . LYS A 1 305 ? 27.453 -0.024 -21 1 47.97 305 LYS A N 1
ATOM 2438 C CA . LYS A 1 305 ? 28.281 1.15 -21.234 1 47.97 305 LYS A CA 1
ATOM 2439 C C . LYS A 1 305 ? 27.75 1.976 -22.406 1 47.97 305 LYS A C 1
ATOM 2441 O O . LYS A 1 305 ? 27.969 3.186 -22.469 1 47.97 305 LYS A O 1
ATOM 2446 N N . SER A 1 306 ? 27.312 1.331 -23.375 1 42.62 306 SER A N 1
ATOM 2447 C CA . SER A 1 306 ? 26.734 2.088 -24.484 1 42.62 306 SER A CA 1
ATOM 2448 C C . SER A 1 306 ? 25.422 2.754 -24.094 1 42.62 306 SER A C 1
ATOM 2450 O O . SER A 1 306 ? 24.891 3.578 -24.828 1 42.62 306 SER A O 1
ATOM 2452 N N . VAL A 1 307 ? 24.672 2.188 -23.25 1 41.59 307 VAL A N 1
ATOM 2453 C CA . VAL A 1 307 ? 23.391 2.742 -22.812 1 41.59 307 VAL A CA 1
ATOM 2454 C C . VAL A 1 307 ? 23.625 4.059 -22.078 1 41.59 307 VAL A C 1
ATOM 2456 O O . VAL A 1 307 ? 22.812 4.988 -22.188 1 41.59 307 VAL A O 1
ATOM 2459 N N . TYR A 1 308 ? 24.641 4.098 -21.219 1 40.94 308 TYR A N 1
ATOM 2460 C CA . TYR A 1 308 ? 24.891 5.359 -20.531 1 40.94 308 TYR A CA 1
ATOM 2461 C C . TYR A 1 308 ? 25.906 6.207 -21.281 1 40.94 308 TYR A C 1
ATOM 2463 O O . TYR A 1 308 ? 27.031 6.402 -20.812 1 40.94 308 TYR A O 1
ATOM 2471 N N . PRO A 1 309 ? 26.156 5.965 -22.547 1 38.16 309 PRO A N 1
ATOM 2472 C CA . PRO A 1 309 ? 27.109 7.043 -22.844 1 38.16 309 PRO A CA 1
ATOM 2473 C C . PRO A 1 309 ? 26.766 8.344 -22.125 1 38.16 309 PRO A C 1
ATOM 2475 O O . PRO A 1 309 ? 27.453 8.742 -21.188 1 38.16 309 PRO A O 1
ATOM 2478 N N . ASN A 1 310 ? 26.625 9.477 -22.875 1 39.06 310 ASN A N 1
ATOM 2479 C CA . ASN A 1 310 ? 26.312 10.844 -22.484 1 39.06 310 ASN A CA 1
ATOM 2480 C C . ASN A 1 310 ? 24.938 10.93 -21.797 1 39.06 310 ASN A C 1
ATOM 2482 O O . ASN A 1 310 ? 24.391 12.023 -21.656 1 39.06 310 ASN A O 1
ATOM 2486 N N . GLY A 1 311 ? 24.312 10.023 -20.891 1 40.72 311 GLY A N 1
ATOM 2487 C CA . GLY A 1 311 ? 23.094 10.109 -20.109 1 40.72 311 GLY A CA 1
ATOM 2488 C C . GLY A 1 311 ? 21.844 9.742 -20.891 1 40.72 311 GLY A C 1
ATOM 2489 O O . GLY A 1 311 ? 20.75 9.648 -20.312 1 40.72 311 GLY A O 1
ATOM 2490 N N . THR A 1 312 ? 21.656 9.969 -22.109 1 44.59 312 THR A N 1
ATOM 2491 C CA . THR A 1 312 ? 20.406 9.922 -22.859 1 44.59 312 THR A CA 1
ATOM 2492 C C . THR A 1 312 ? 20.172 8.523 -23.438 1 44.59 312 THR A C 1
ATOM 2494 O O . THR A 1 312 ? 20.625 8.211 -24.531 1 44.59 312 THR A O 1
ATOM 2497 N N . ASN A 1 313 ? 20.344 7.465 -22.812 1 52.69 313 ASN A N 1
ATOM 2498 C CA . ASN A 1 313 ? 19.938 6.215 -23.453 1 52.69 313 ASN A CA 1
ATOM 2499 C C . ASN A 1 313 ? 18.453 6.211 -23.781 1 52.69 313 ASN A C 1
ATOM 2501 O O . ASN A 1 313 ? 17.609 6.27 -22.891 1 52.69 313 ASN A O 1
ATOM 2505 N N . GLU A 1 314 ? 18.094 6.492 -25.047 1 63.06 314 GLU A N 1
ATOM 2506 C CA . GLU A 1 314 ? 16.766 6.684 -25.609 1 63.06 314 GLU A CA 1
ATOM 2507 C C . GLU A 1 314 ? 16.109 5.348 -25.953 1 63.06 314 GLU A C 1
ATOM 2509 O O . GLU A 1 314 ? 15.016 5.309 -26.516 1 63.06 314 GLU A O 1
ATOM 2514 N N . GLY A 1 315 ? 16.781 4.082 -25.594 1 76.38 315 GLY A N 1
ATOM 2515 C CA . GLY A 1 315 ? 16.094 2.885 -26.062 1 76.38 315 GLY A CA 1
ATOM 2516 C C . GLY A 1 315 ? 15.641 1.986 -24.922 1 76.38 315 GLY A C 1
ATOM 2517 O O . GLY A 1 315 ? 15.648 2.398 -23.766 1 76.38 315 GLY A O 1
ATOM 2518 N N . LEU A 1 316 ? 15.25 0.776 -25.281 1 85.56 316 LEU A N 1
ATOM 2519 C CA . LEU A 1 316 ? 14.781 -0.262 -24.375 1 85.56 316 LEU A CA 1
ATOM 2520 C C . LEU A 1 316 ? 15.938 -0.827 -23.562 1 85.56 316 LEU A C 1
ATOM 2522 O O . LEU A 1 316 ? 17.016 -1.071 -24.094 1 85.56 316 LEU A O 1
ATOM 2526 N N . ILE A 1 317 ? 15.789 -0.945 -22.25 1 89.62 317 ILE A N 1
ATOM 2527 C CA . ILE A 1 317 ? 16.781 -1.527 -21.359 1 89.62 317 ILE A CA 1
ATOM 2528 C C . ILE A 1 317 ? 16.234 -2.814 -20.734 1 89.62 317 ILE A C 1
ATOM 2530 O O . ILE A 1 317 ? 15.102 -2.842 -20.25 1 89.62 317 ILE A O 1
ATOM 2534 N N . GLU A 1 318 ? 16.969 -3.854 -20.859 1 91 318 GLU A N 1
ATOM 2535 C CA . GLU A 1 318 ? 16.625 -5.133 -20.25 1 91 318 GLU A CA 1
ATOM 2536 C C . GLU A 1 318 ? 17.609 -5.5 -19.156 1 91 318 GLU A C 1
ATOM 2538 O O . GLU A 1 318 ? 18.828 -5.414 -19.344 1 91 318 GLU A O 1
ATOM 2543 N N . VAL A 1 319 ? 17.094 -5.887 -18 1 93.19 319 VAL A N 1
ATOM 2544 C CA . VAL A 1 319 ? 17.938 -6.211 -16.859 1 93.19 319 VAL A CA 1
ATOM 2545 C C . VAL A 1 319 ? 17.547 -7.578 -16.297 1 93.19 319 VAL A C 1
ATOM 2547 O O . VAL A 1 319 ? 16.359 -7.863 -16.109 1 93.19 319 VAL A O 1
ATOM 2550 N N . GLU A 1 320 ? 18.531 -8.391 -16.078 1 94.25 320 GLU A N 1
ATOM 2551 C CA . GLU A 1 320 ? 18.344 -9.656 -15.383 1 94.25 320 GLU A CA 1
ATOM 2552 C C . GLU A 1 320 ? 18.719 -9.531 -13.906 1 94.25 320 GLU A C 1
ATOM 2554 O O . GLU A 1 320 ? 19.672 -8.836 -13.562 1 94.25 320 GLU A O 1
ATOM 2559 N N . HIS A 1 321 ? 17.969 -10.203 -13.062 1 96.31 321 HIS A N 1
ATOM 2560 C CA . HIS A 1 321 ? 18.141 -10.039 -11.617 1 96.31 321 HIS A CA 1
ATOM 2561 C C . HIS A 1 321 ? 18.234 -11.391 -10.922 1 96.31 321 HIS A C 1
ATOM 2563 O O . HIS A 1 321 ? 17.562 -12.344 -11.305 1 96.31 321 HIS A O 1
ATOM 2569 N N . SER A 1 322 ? 19.047 -11.461 -9.93 1 96.81 322 SER A N 1
ATOM 2570 C CA . SER A 1 322 ? 19.125 -12.57 -8.984 1 96.81 322 SER A CA 1
ATOM 2571 C C . SER A 1 322 ? 19.016 -12.078 -7.543 1 96.81 322 SER A C 1
ATOM 2573 O O . SER A 1 322 ? 19.875 -11.32 -7.082 1 96.81 322 SER A O 1
ATOM 2575 N N . LEU A 1 323 ? 17.953 -12.422 -6.879 1 96.75 323 LEU A N 1
ATOM 2576 C CA . LEU A 1 323 ? 17.766 -12.094 -5.473 1 96.75 323 LEU A CA 1
ATOM 2577 C C . LEU A 1 323 ? 18.25 -13.227 -4.574 1 96.75 323 LEU A C 1
ATOM 2579 O O . LEU A 1 323 ? 17.781 -14.359 -4.684 1 96.75 323 LEU A O 1
ATOM 2583 N N . ARG A 1 324 ? 19.109 -12.867 -3.633 1 96.56 324 ARG A N 1
ATOM 2584 C CA . ARG A 1 324 ? 19.797 -13.914 -2.877 1 96.56 324 ARG A CA 1
ATOM 2585 C C . ARG A 1 324 ? 19.875 -13.547 -1.399 1 96.56 324 ARG A C 1
ATOM 2587 O O . ARG A 1 324 ? 20.047 -12.375 -1.053 1 96.56 324 ARG A O 1
ATOM 2594 N N . LEU A 1 325 ? 19.859 -14.609 -0.598 1 95.25 325 LEU A N 1
ATOM 2595 C CA . LEU A 1 325 ? 20.203 -14.445 0.814 1 95.25 325 LEU A CA 1
ATOM 2596 C C . LEU A 1 325 ? 21.688 -14.156 0.997 1 95.25 325 LEU A C 1
ATOM 2598 O O . LEU A 1 325 ? 22.5 -14.5 0.137 1 95.25 325 LEU A O 1
ATOM 2602 N N . ASP A 1 326 ? 21.906 -13.523 2.129 1 89.44 326 ASP A N 1
ATOM 2603 C CA . ASP A 1 326 ? 23.312 -13.281 2.432 1 89.44 326 ASP A CA 1
ATOM 2604 C C . ASP A 1 326 ? 24.094 -14.594 2.479 1 89.44 326 ASP A C 1
ATOM 2606 O O . ASP A 1 326 ? 25.297 -14.617 2.178 1 89.44 326 ASP A O 1
ATOM 2610 N N . SER A 1 327 ? 23.453 -15.625 2.814 1 87.75 327 SER A N 1
ATOM 2611 C CA . SER A 1 327 ? 24.062 -16.938 2.863 1 87.75 327 SER A CA 1
ATOM 2612 C C . SER A 1 327 ? 24.406 -17.453 1.464 1 87.75 327 SER A C 1
ATOM 2614 O O . SER A 1 327 ? 25.125 -18.438 1.311 1 87.75 327 SER A O 1
ATOM 2616 N N . GLY A 1 328 ? 23.828 -16.844 0.392 1 89.62 328 GLY A N 1
ATOM 2617 C CA . GLY A 1 328 ? 24.172 -17.219 -0.974 1 89.62 328 GLY A CA 1
ATOM 2618 C C . GLY A 1 328 ? 23.016 -17.844 -1.73 1 89.62 328 GLY A C 1
ATOM 2619 O O . GLY A 1 328 ? 23 -17.828 -2.963 1 89.62 328 GLY A O 1
ATOM 2620 N N . GLN A 1 329 ? 22.094 -18.375 -1.07 1 93.81 329 GLN A N 1
ATOM 2621 C CA . GLN A 1 329 ? 20.984 -19.062 -1.715 1 93.81 329 GLN A CA 1
ATOM 2622 C C . GLN A 1 329 ? 20.094 -18.094 -2.479 1 93.81 329 GLN A C 1
ATOM 2624 O O . GLN A 1 329 ? 19.734 -17.031 -1.959 1 93.81 329 GLN A O 1
ATOM 2629 N N . GLU A 1 330 ? 19.75 -18.453 -3.734 1 95.44 330 GLU A N 1
ATOM 2630 C CA . GLU A 1 330 ? 18.844 -17.641 -4.539 1 95.44 330 GLU A CA 1
ATOM 2631 C C . GLU A 1 330 ? 17.391 -17.875 -4.125 1 95.44 330 GLU A C 1
ATOM 2633 O O . GLU A 1 330 ? 16.938 -19.016 -4.035 1 95.44 330 GLU A O 1
ATOM 2638 N N . VAL A 1 331 ? 16.656 -16.766 -3.924 1 95.69 331 VAL A N 1
ATOM 2639 C CA . VAL A 1 331 ? 15.281 -16.906 -3.459 1 95.69 331 VAL A CA 1
ATOM 2640 C C . VAL A 1 331 ? 14.312 -16.5 -4.57 1 95.69 331 VAL A C 1
ATOM 2642 O O . VAL A 1 331 ? 13.141 -16.875 -4.543 1 95.69 331 VAL A O 1
ATOM 2645 N N . ALA A 1 332 ? 14.75 -15.719 -5.516 1 96.19 332 ALA A N 1
ATOM 2646 C CA . ALA A 1 332 ? 13.953 -15.344 -6.68 1 96.19 332 ALA A CA 1
ATOM 2647 C C . ALA A 1 332 ? 14.844 -14.883 -7.828 1 96.19 332 ALA A C 1
ATOM 2649 O O . ALA A 1 332 ? 15.992 -14.477 -7.609 1 96.19 332 ALA A O 1
ATOM 2650 N N . ARG A 1 333 ? 14.359 -14.961 -8.984 1 95.5 333 ARG A N 1
ATOM 2651 C CA . ARG A 1 333 ? 15.008 -14.461 -10.195 1 95.5 333 ARG A CA 1
ATOM 2652 C C . ARG A 1 333 ? 14.016 -13.727 -11.086 1 95.5 333 ARG A C 1
ATOM 2654 O O . ARG A 1 333 ? 12.82 -14.023 -11.078 1 95.5 333 ARG A O 1
ATOM 2661 N N . GLY A 1 334 ? 14.539 -12.758 -11.805 1 95.12 334 GLY A N 1
ATOM 2662 C CA . GLY A 1 334 ? 13.609 -12 -12.633 1 95.12 334 GLY A CA 1
ATOM 2663 C C . GLY A 1 334 ? 14.281 -11.281 -13.789 1 95.12 334 GLY A C 1
ATOM 2664 O O . GLY A 1 334 ? 15.516 -11.258 -13.875 1 95.12 334 GLY A O 1
ATOM 2665 N N . ARG A 1 335 ? 13.477 -10.859 -14.625 1 94.75 335 ARG A N 1
ATOM 2666 C CA . ARG A 1 335 ? 13.836 -10.016 -15.75 1 94.75 335 ARG A CA 1
ATOM 2667 C C . ARG A 1 335 ? 12.906 -8.812 -15.852 1 94.75 335 ARG A C 1
ATOM 2669 O O . ARG A 1 335 ? 11.688 -8.953 -15.734 1 94.75 335 ARG A O 1
ATOM 2676 N N . THR A 1 336 ? 13.508 -7.664 -16.016 1 94.69 336 THR A N 1
ATOM 2677 C CA . THR A 1 336 ? 12.719 -6.445 -16.172 1 94.69 336 THR A CA 1
ATOM 2678 C C . THR A 1 336 ? 13.055 -5.727 -17.469 1 94.69 336 THR A C 1
ATOM 2680 O O . THR A 1 336 ? 14.219 -5.695 -17.875 1 94.69 336 THR A O 1
ATOM 2683 N N . LEU A 1 337 ? 12.039 -5.215 -18.094 1 92.12 337 LEU A N 1
ATOM 2684 C CA . LEU A 1 337 ? 12.172 -4.387 -19.297 1 92.12 337 LEU A CA 1
ATOM 2685 C C . LEU A 1 337 ? 11.766 -2.947 -19.016 1 92.12 337 LEU A C 1
ATOM 2687 O O . LEU A 1 337 ? 10.727 -2.705 -18.375 1 92.12 337 LEU A O 1
ATOM 2691 N N . TRP A 1 338 ? 12.57 -1.985 -19.5 1 92.56 338 TRP A N 1
ATOM 2692 C CA . TRP A 1 338 ? 12.352 -0.569 -19.219 1 92.56 338 TRP A CA 1
ATOM 2693 C C . TRP A 1 338 ? 12.312 0.24 -20.5 1 92.56 338 TRP A C 1
ATOM 2695 O O . TRP A 1 338 ? 13.258 0.203 -21.297 1 92.56 338 TRP A O 1
ATOM 2705 N N . ASN A 1 339 ? 11.25 0.994 -20.703 1 89.56 339 ASN A N 1
ATOM 2706 C CA . ASN A 1 339 ? 11.102 1.894 -21.844 1 89.56 339 ASN A CA 1
ATOM 2707 C C . ASN A 1 339 ? 11.414 3.338 -21.453 1 89.56 339 ASN A C 1
ATOM 2709 O O . ASN A 1 339 ? 11.086 3.777 -20.359 1 89.56 339 ASN A O 1
ATOM 2713 N N . PRO A 1 340 ? 12.039 4.059 -22.406 1 87.06 340 PRO A N 1
ATOM 2714 C CA . PRO A 1 340 ? 12.281 5.473 -22.109 1 87.06 340 PRO A CA 1
ATOM 2715 C C . PRO A 1 340 ? 10.992 6.246 -21.828 1 87.06 340 PRO A C 1
ATOM 2717 O O . PRO A 1 340 ? 9.969 5.988 -22.469 1 87.06 340 PRO A O 1
ATOM 2720 N N . LYS A 1 341 ? 11.141 7.102 -20.812 1 84.88 341 LYS A N 1
ATOM 2721 C CA . LYS A 1 341 ? 10.008 7.984 -20.531 1 84.88 341 LYS A CA 1
ATOM 2722 C C . LYS A 1 341 ? 9.875 9.062 -21.594 1 84.88 341 LYS A C 1
ATOM 2724 O O . LYS A 1 341 ? 10.875 9.57 -22.109 1 84.88 341 LYS A O 1
ATOM 2729 N N . HIS A 1 342 ? 8.82 9.055 -22.375 1 68.62 342 HIS A N 1
ATOM 2730 C CA . HIS A 1 342 ? 8.68 10.148 -23.312 1 68.62 342 HIS A CA 1
ATOM 2731 C C . HIS A 1 342 ? 8.578 11.492 -22.609 1 68.62 342 HIS A C 1
ATOM 2733 O O . HIS A 1 342 ? 7.922 11.594 -21.562 1 68.62 342 HIS A O 1
ATOM 2739 N N . PRO A 1 343 ? 9.578 12.336 -22.906 1 52.03 343 PRO A N 1
ATOM 2740 C CA . PRO A 1 343 ? 9.492 13.656 -22.281 1 52.03 343 PRO A CA 1
ATOM 2741 C C . PRO A 1 343 ? 8.07 14.203 -22.25 1 52.03 343 PRO A C 1
ATOM 2743 O O . PRO A 1 343 ? 7.348 14.141 -23.25 1 52.03 343 PRO A O 1
ATOM 2746 N N . ASN A 1 344 ? 7.363 13.773 -21.391 1 45.03 344 ASN A N 1
ATOM 2747 C CA . ASN A 1 344 ? 6.082 14.469 -21.281 1 45.03 344 ASN A CA 1
ATOM 2748 C C . ASN A 1 344 ? 6.207 15.945 -21.625 1 45.03 344 ASN A C 1
ATOM 2750 O O . ASN A 1 344 ? 7.074 16.641 -21.078 1 45.03 344 ASN A O 1
ATOM 2754 N N . ASN A 1 345 ? 5.992 16.312 -22.891 1 36.97 345 ASN A N 1
ATOM 2755 C CA . ASN A 1 345 ? 5.777 17.734 -23.109 1 36.97 345 ASN A CA 1
ATOM 2756 C C . ASN A 1 345 ? 5.113 18.391 -21.906 1 36.97 345 ASN A C 1
ATOM 2758 O O . ASN A 1 345 ? 4.918 19.609 -21.906 1 36.97 345 ASN A O 1
ATOM 2762 N N . SER A 1 346 ? 4.117 17.781 -21.391 1 32.66 346 SER A N 1
ATOM 2763 C CA . SER A 1 346 ? 3.367 18.609 -20.453 1 32.66 346 SER A CA 1
ATOM 2764 C C . SER A 1 346 ? 4.094 18.734 -19.109 1 32.66 346 SER A C 1
ATOM 2766 O O . SER A 1 346 ? 3.943 17.875 -18.234 1 32.66 346 SER A O 1
ATOM 2768 N N . THR A 1 347 ? 5.367 18.75 -19.031 1 31.89 347 THR A N 1
ATOM 2769 C CA . THR A 1 347 ? 5.887 19.297 -17.781 1 31.89 347 THR A CA 1
ATOM 2770 C C . THR A 1 347 ? 4.949 20.375 -17.234 1 31.89 347 THR A C 1
ATOM 2772 O O . THR A 1 347 ? 5.07 21.547 -17.578 1 31.89 347 THR A O 1
ATOM 2775 N N . LYS A 1 348 ? 3.746 20.219 -17.297 1 31.38 348 LYS A N 1
ATOM 2776 C CA . LYS A 1 348 ? 3.115 21.281 -16.516 1 31.38 348 LYS A CA 1
ATOM 2777 C C . LYS A 1 348 ? 3.725 21.359 -15.117 1 31.38 348 LYS A C 1
ATOM 2779 O O . LYS A 1 348 ? 3.76 20.359 -14.391 1 31.38 348 LYS A O 1
ATOM 2784 N N . ASN A 1 349 ? 4.859 22.109 -14.984 1 26.42 349 ASN A N 1
ATOM 2785 C CA . ASN A 1 349 ? 5.219 22.719 -13.711 1 26.42 349 ASN A CA 1
ATOM 2786 C C . ASN A 1 349 ? 4.027 22.781 -12.758 1 26.42 349 ASN A C 1
ATOM 2788 O O . ASN A 1 349 ? 3.012 23.406 -13.062 1 26.42 349 ASN A O 1
ATOM 2792 N N . ILE A 1 350 ? 3.465 21.812 -12.453 1 24.94 350 ILE A N 1
ATOM 2793 C CA . ILE A 1 350 ? 2.609 22.312 -11.391 1 24.94 350 ILE A CA 1
ATOM 2794 C C . ILE A 1 350 ? 3.424 23.203 -10.453 1 24.94 350 ILE A C 1
ATOM 2796 O O . ILE A 1 350 ? 4.438 22.766 -9.898 1 24.94 350 ILE A O 1
ATOM 2800 N N . ASN A 1 351 ? 3.422 24.391 -10.852 1 21.72 351 ASN A N 1
ATOM 2801 C CA . ASN A 1 351 ? 3.611 25.516 -9.938 1 21.72 351 ASN A CA 1
ATOM 2802 C C . ASN A 1 351 ? 3.07 25.203 -8.547 1 21.72 351 ASN A C 1
ATOM 2804 O O . ASN A 1 351 ? 1.863 25.016 -8.367 1 21.72 351 ASN A O 1
ATOM 2808 N N . ILE A 1 352 ? 3.357 24.125 -7.938 1 18.88 352 ILE A N 1
ATOM 2809 C CA . ILE A 1 352 ? 3.314 24.578 -6.551 1 18.88 352 ILE A CA 1
ATOM 2810 C C . ILE A 1 352 ? 4.512 25.469 -6.262 1 18.88 352 ILE A C 1
ATOM 2812 O O . ILE A 1 352 ? 5.633 25.188 -6.684 1 18.88 352 ILE A O 1
ATOM 2816 N N . MET B 1 1 ? 14.516 -38.156 -11.992 1 17.45 1 MET B N 1
ATOM 2817 C CA . MET B 1 1 ? 14.734 -38.719 -13.32 1 17.45 1 MET B CA 1
ATOM 2818 C C . MET B 1 1 ? 13.719 -38.188 -14.32 1 17.45 1 MET B C 1
ATOM 2820 O O . MET B 1 1 ? 12.969 -38.938 -14.93 1 17.45 1 MET B O 1
ATOM 2824 N N . GLN B 1 2 ? 13.102 -37.062 -14.07 1 16.91 2 GLN B N 1
ATOM 2825 C CA . GLN B 1 2 ? 11.789 -36.438 -14.211 1 16.91 2 GLN B CA 1
ATOM 2826 C C . GLN B 1 2 ? 11.57 -35.938 -15.641 1 16.91 2 GLN B C 1
ATOM 2828 O O . GLN B 1 2 ? 12.336 -35.094 -16.125 1 16.91 2 GLN B O 1
ATOM 2833 N N . THR B 1 3 ? 10.984 -36.844 -16.547 1 16.95 3 THR B N 1
ATOM 2834 C CA . THR B 1 3 ? 10.961 -37.031 -17.984 1 16.95 3 THR B CA 1
ATOM 2835 C C . THR B 1 3 ? 10.273 -35.844 -18.672 1 16.95 3 THR B C 1
ATOM 2837 O O . THR B 1 3 ? 9.281 -35.312 -18.172 1 16.95 3 THR B O 1
ATOM 2840 N N . MET B 1 4 ? 10.953 -35.219 -19.484 1 17.11 4 MET B N 1
ATOM 2841 C CA . MET B 1 4 ? 10.969 -34.031 -20.344 1 17.11 4 MET B CA 1
ATOM 2842 C C . MET B 1 4 ? 9.875 -34.125 -21.406 1 17.11 4 MET B C 1
ATOM 2844 O O . MET B 1 4 ? 10.125 -34.594 -22.516 1 17.11 4 MET B O 1
ATOM 2848 N N . LEU B 1 5 ? 8.555 -34.594 -20.859 1 17.45 5 LEU B N 1
ATOM 2849 C CA . LEU B 1 5 ? 7.75 -35.062 -21.984 1 17.45 5 LEU B CA 1
ATOM 2850 C C . LEU B 1 5 ? 7.434 -33.906 -22.938 1 17.45 5 LEU B C 1
ATOM 2852 O O . LEU B 1 5 ? 7.195 -32.781 -22.516 1 17.45 5 LEU B O 1
ATOM 2856 N N . ALA B 1 6 ? 7.84 -33.969 -24.203 1 17.69 6 ALA B N 1
ATOM 2857 C CA . ALA B 1 6 ? 7.84 -33.219 -25.453 1 17.69 6 ALA B CA 1
ATOM 2858 C C . ALA B 1 6 ? 6.418 -32.938 -25.922 1 17.69 6 ALA B C 1
ATOM 2860 O O . ALA B 1 6 ? 5.75 -33.812 -26.469 1 17.69 6 ALA B O 1
ATOM 2861 N N . PHE B 1 7 ? 5.508 -32.438 -25.016 1 17.61 7 PHE B N 1
ATOM 2862 C CA . PHE B 1 7 ? 4.172 -32.531 -25.594 1 17.61 7 PHE B CA 1
ATOM 2863 C C . PHE B 1 7 ? 3.992 -31.516 -26.703 1 17.61 7 PHE B C 1
ATOM 2865 O O . PHE B 1 7 ? 4.352 -30.344 -26.547 1 17.61 7 PHE B O 1
ATOM 2872 N N . ARG B 1 8 ? 3.898 -31.875 -28.016 1 17.61 8 ARG B N 1
ATOM 2873 C CA . ARG B 1 8 ? 3.885 -31.266 -29.344 1 17.61 8 ARG B CA 1
ATOM 2874 C C . ARG B 1 8 ? 2.611 -30.469 -29.578 1 17.61 8 ARG B C 1
ATOM 2876 O O . ARG B 1 8 ? 2.438 -29.844 -30.625 1 17.61 8 ARG B O 1
ATOM 2883 N N . ALA B 1 9 ? 1.449 -30.828 -28.828 1 19.28 9 ALA B N 1
ATOM 2884 C CA . ALA B 1 9 ? 0.315 -30.625 -29.719 1 19.28 9 ALA B CA 1
ATOM 2885 C C . ALA B 1 9 ? -0.106 -29.156 -29.766 1 19.28 9 ALA B C 1
ATOM 2887 O O .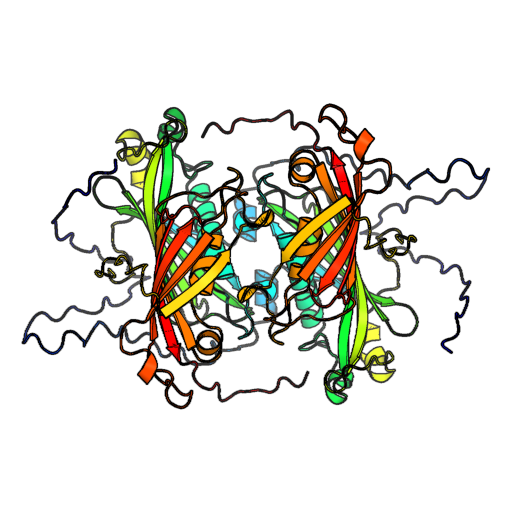 ALA B 1 9 ? 0.024 -28.438 -28.781 1 19.28 9 ALA B O 1
ATOM 2888 N N . GLU B 1 10 ? -0.278 -28.578 -30.859 1 21.48 10 GLU B N 1
ATOM 2889 C CA . GLU B 1 10 ? -0.606 -27.234 -31.344 1 21.48 10 GLU B CA 1
ATOM 2890 C C . GLU B 1 10 ? -1.98 -26.797 -30.844 1 21.48 10 GLU B C 1
ATOM 2892 O O . GLU B 1 10 ? -3.002 -27.344 -31.25 1 21.48 10 GLU B O 1
ATOM 2897 N N . PRO B 1 11 ? -2.27 -26.594 -29.516 1 21.75 11 PRO B N 1
ATOM 2898 C CA . PRO B 1 11 ? -3.701 -26.516 -29.203 1 21.75 11 PRO B CA 1
ATOM 2899 C C . PRO B 1 11 ? -4.375 -25.312 -29.859 1 21.75 11 PRO B C 1
ATOM 2901 O O . PRO B 1 11 ? -3.725 -24.297 -30.109 1 21.75 11 PRO B O 1
ATOM 2904 N N . THR B 1 12 ? -5.414 -25.438 -30.578 1 21.45 12 THR B N 1
ATOM 2905 C CA . THR B 1 12 ? -6.348 -24.531 -31.25 1 21.45 12 THR B CA 1
ATOM 2906 C C . THR B 1 12 ? -6.918 -23.531 -30.25 1 21.45 12 THR B C 1
ATOM 2908 O O . THR B 1 12 ? -7.406 -23.906 -29.188 1 21.45 12 THR B O 1
ATOM 2911 N N . ILE B 1 13 ? -6.492 -22.406 -30.172 1 24.7 13 ILE B N 1
ATOM 2912 C CA . ILE B 1 13 ? -6.777 -21.281 -29.281 1 24.7 13 ILE B CA 1
ATOM 2913 C C . ILE B 1 13 ? -8.273 -20.984 -29.297 1 24.7 13 ILE B C 1
ATOM 2915 O O . ILE B 1 13 ? -8.836 -20.641 -30.344 1 24.7 13 ILE B O 1
ATOM 2919 N N . PRO B 1 14 ? -9.039 -21.641 -28.547 1 24.72 14 PRO B N 1
ATOM 2920 C CA . PRO B 1 14 ? -10.453 -21.297 -28.688 1 24.72 14 PRO B CA 1
ATOM 2921 C C . PRO B 1 14 ? -10.727 -19.797 -28.547 1 24.72 14 PRO B C 1
ATOM 2923 O O . PRO B 1 14 ? -9.945 -19.094 -27.906 1 24.72 14 PRO B O 1
ATOM 2926 N N . MET B 1 15 ? -11.617 -19.172 -29.312 1 25.88 15 MET B N 1
ATOM 2927 C CA . MET B 1 15 ? -12.117 -17.812 -29.484 1 25.88 15 MET B CA 1
ATOM 2928 C C . MET B 1 15 ? -12.516 -17.203 -28.141 1 25.88 15 MET B C 1
ATOM 2930 O O . MET B 1 15 ? -13.203 -17.844 -27.344 1 25.88 15 MET B O 1
ATOM 2934 N N . LEU B 1 16 ? -11.711 -16.406 -27.547 1 31.06 16 LEU B N 1
ATOM 2935 C CA . LEU B 1 16 ? -12.086 -15.578 -26.391 1 31.06 16 LEU B CA 1
ATOM 2936 C C . LEU B 1 16 ? -13.547 -15.148 -26.484 1 31.06 16 LEU B C 1
ATOM 2938 O O . LEU B 1 16 ? -14.117 -15.109 -27.578 1 31.06 16 LEU B O 1
ATOM 2942 N N . PRO B 1 17 ? -14.227 -15.07 -25.531 1 29.52 17 PRO B N 1
ATOM 2943 C CA . PRO B 1 17 ? -15.602 -14.602 -25.703 1 29.52 17 PRO B CA 1
ATOM 2944 C C . PRO B 1 17 ? -15.688 -13.359 -26.594 1 29.52 17 PRO B C 1
ATOM 2946 O O . PRO B 1 17 ? -14.727 -12.594 -26.688 1 29.52 17 PRO B O 1
ATOM 2949 N N . SER B 1 18 ? -16.609 -13.289 -27.688 1 31.75 18 SER B N 1
ATOM 2950 C CA . SER B 1 18 ? -16.891 -12.273 -28.703 1 31.75 18 SER B CA 1
ATOM 2951 C C . SER B 1 18 ? -16.781 -10.867 -28.125 1 31.75 18 SER B C 1
ATOM 2953 O O . SER B 1 18 ? -16.375 -9.938 -28.812 1 31.75 18 SER B O 1
ATOM 2955 N N . SER B 1 19 ? -17.219 -10.633 -26.922 1 31.98 19 SER B N 1
ATOM 2956 C CA . SER B 1 19 ? -17.141 -9.273 -26.391 1 31.98 19 SER B CA 1
ATOM 2957 C C . SER B 1 19 ? -15.695 -8.883 -26.078 1 31.98 19 SER B C 1
ATOM 2959 O O . SER B 1 19 ? -15.398 -7.711 -25.859 1 31.98 19 SER B O 1
ATOM 2961 N N . LEU B 1 20 ? -14.922 -9.805 -25.688 1 34.19 20 LEU B N 1
ATOM 2962 C CA . LEU B 1 20 ? -13.508 -9.516 -25.5 1 34.19 20 LEU B CA 1
ATOM 2963 C C . LEU B 1 20 ? -12.719 -9.773 -26.781 1 34.19 20 LEU B C 1
ATOM 2965 O O . LEU B 1 20 ? -11.891 -10.688 -26.828 1 34.19 20 LEU B O 1
ATOM 2969 N N . SER B 1 21 ? -13.25 -9.781 -28.016 1 29.44 21 SER B N 1
ATOM 2970 C CA . SER B 1 21 ? -12.586 -10.047 -29.281 1 29.44 21 SER B CA 1
ATOM 2971 C C . SER B 1 21 ? -11.328 -9.203 -29.438 1 29.44 21 SER B C 1
ATOM 2973 O O . SER B 1 21 ? -11.406 -7.984 -29.609 1 29.44 21 SER B O 1
ATOM 2975 N N . TRP B 1 22 ? -10.352 -9.461 -28.656 1 29.2 22 TRP B N 1
ATOM 2976 C CA . TRP B 1 22 ? -9.141 -8.789 -29.125 1 29.2 22 TRP B CA 1
ATOM 2977 C C . TRP B 1 22 ? -8.562 -9.484 -30.344 1 29.2 22 TRP B C 1
ATOM 2979 O O . TRP B 1 22 ? -8.664 -10.711 -30.484 1 29.2 22 TRP B O 1
ATOM 2989 N N . ASP B 1 23 ? -8.469 -8.969 -31.547 1 28.22 23 ASP B N 1
ATOM 2990 C CA . ASP B 1 23 ? -7.715 -9.492 -32.688 1 28.22 23 ASP B CA 1
ATOM 2991 C C . ASP B 1 23 ? -6.383 -10.094 -32.219 1 28.22 23 ASP B C 1
ATOM 2993 O O . ASP B 1 23 ? -5.562 -9.406 -31.625 1 28.22 23 ASP B O 1
ATOM 2997 N N . LYS B 1 24 ? -6.309 -11.344 -32.062 1 31.72 24 LYS B N 1
ATOM 2998 C CA . LYS B 1 24 ? -5.008 -11.977 -31.859 1 31.72 24 LYS B CA 1
ATOM 2999 C C . LYS B 1 24 ? -3.99 -11.477 -32.875 1 31.72 24 LYS B C 1
ATOM 3001 O O . LYS B 1 24 ? -4.309 -11.344 -34.062 1 31.72 24 LYS B O 1
ATOM 3006 N N . PRO B 1 25 ? -2.816 -11.008 -32.562 1 27.48 25 PRO B N 1
ATOM 3007 C CA . PRO B 1 25 ? -1.871 -10.781 -33.656 1 27.48 25 PRO B CA 1
ATOM 3008 C C . PRO B 1 25 ? -1.614 -12.039 -34.469 1 27.48 25 PRO B C 1
ATOM 3010 O O . PRO B 1 25 ? -1.461 -13.133 -33.906 1 27.48 25 PRO B O 1
ATOM 3013 N N . LYS B 1 26 ? -2.094 -12.195 -35.688 1 26.91 26 LYS B N 1
ATOM 3014 C CA . LYS B 1 26 ? -1.834 -13.242 -36.656 1 26.91 26 LYS B CA 1
ATOM 3015 C C . LYS B 1 26 ? -0.343 -13.555 -36.75 1 26.91 26 LYS B C 1
ATOM 3017 O O . LYS B 1 26 ? 0.467 -12.672 -37.031 1 26.91 26 LYS B O 1
ATOM 3022 N N . LEU B 1 27 ? 0.116 -14.594 -36.156 1 27.22 27 LEU B N 1
ATOM 3023 C CA . LEU B 1 27 ? 1.419 -15.164 -36.469 1 27.22 27 LEU B CA 1
ATOM 3024 C C . LEU B 1 27 ? 1.529 -15.477 -37.938 1 27.22 27 LEU B C 1
ATOM 3026 O O . LEU B 1 27 ? 0.761 -16.281 -38.469 1 27.22 27 LEU B O 1
ATOM 3030 N N . ARG B 1 28 ? 2.082 -14.586 -38.781 1 25.09 28 ARG B N 1
ATOM 3031 C CA . ARG B 1 28 ? 2.375 -14.969 -40.188 1 25.09 28 ARG B CA 1
ATOM 3032 C C . ARG B 1 28 ? 3.414 -16.078 -40.219 1 25.09 28 ARG B C 1
ATOM 3034 O O . ARG B 1 28 ? 4.418 -16.031 -39.5 1 25.09 28 ARG B O 1
ATOM 3041 N N . SER B 1 29 ? 3.299 -17.172 -40.812 1 23.86 29 SER B N 1
ATOM 3042 C CA . SER B 1 29 ? 4.012 -18.422 -41.062 1 23.86 29 SER B CA 1
ATOM 3043 C C . SER B 1 29 ? 5.371 -18.156 -41.688 1 23.86 29 SER B C 1
ATOM 3045 O O . SER B 1 29 ? 6.297 -18.953 -41.531 1 23.86 29 SER B O 1
ATOM 3047 N N . GLY B 1 30 ? 5.539 -17.547 -42.875 1 23.36 30 GLY B N 1
ATOM 3048 C CA . GLY B 1 30 ? 6.449 -18.031 -43.906 1 23.36 30 GLY B CA 1
ATOM 3049 C C . GLY B 1 30 ? 7.91 -17.875 -43.531 1 23.36 30 GLY B C 1
ATOM 3050 O O . GLY B 1 30 ? 8.68 -18.844 -43.594 1 23.36 30 GLY B O 1
ATOM 3051 N N . GLY B 1 31 ? 8.711 -16.844 -44.125 1 22.97 31 GLY B N 1
ATOM 3052 C CA . GLY B 1 31 ? 10.055 -16.859 -44.688 1 22.97 31 GLY B CA 1
ATOM 3053 C C . GLY B 1 31 ? 11.141 -16.906 -43.625 1 22.97 31 GLY B C 1
ATOM 3054 O O . GLY B 1 31 ? 10.859 -16.812 -42.438 1 22.97 31 GLY B O 1
ATOM 3055 N N . ASN B 1 32 ? 12.508 -16.453 -43.969 1 24.3 32 ASN B N 1
ATOM 3056 C CA . ASN B 1 32 ? 13.914 -16.562 -43.594 1 24.3 32 ASN B CA 1
ATOM 3057 C C . ASN B 1 32 ? 14.156 -16.062 -42.156 1 24.3 32 ASN B C 1
ATOM 3059 O O . ASN B 1 32 ? 13.367 -15.273 -41.656 1 24.3 32 ASN B O 1
ATOM 3063 N N . ASN B 1 33 ? 15.297 -16.625 -41.375 1 24.33 33 ASN B N 1
ATOM 3064 C CA . ASN B 1 33 ? 15.883 -16.594 -40.031 1 24.33 33 ASN B CA 1
ATOM 3065 C C . ASN B 1 33 ? 15.969 -15.164 -39.5 1 24.33 33 ASN B C 1
ATOM 3067 O O . ASN B 1 33 ? 16.578 -14.922 -38.469 1 24.33 33 ASN B O 1
ATOM 3071 N N . LYS B 1 34 ? 16.125 -14.219 -40.531 1 25.42 34 LYS B N 1
ATOM 3072 C CA . LYS B 1 34 ? 16.578 -12.898 -40.094 1 25.42 34 LYS B CA 1
ATOM 3073 C C . LYS B 1 34 ? 15.617 -12.312 -39.062 1 25.42 34 LYS B C 1
ATOM 3075 O O . LYS B 1 34 ? 16.016 -11.461 -38.25 1 25.42 34 LYS B O 1
ATOM 3080 N N . ASN B 1 35 ? 14.281 -12.336 -39.406 1 24.02 35 ASN B N 1
ATOM 3081 C CA . ASN B 1 35 ? 13.398 -11.297 -38.906 1 24.02 35 ASN B CA 1
ATOM 3082 C C . ASN B 1 35 ? 12.805 -11.68 -37.531 1 24.02 35 ASN B C 1
ATOM 3084 O O . ASN B 1 35 ? 11.602 -11.953 -37.438 1 24.02 35 ASN B O 1
ATOM 3088 N N . LEU B 1 36 ? 13.328 -12.602 -36.875 1 25.56 36 LEU B N 1
ATOM 3089 C CA . LEU B 1 36 ? 12.781 -12.984 -35.562 1 25.56 36 LEU B CA 1
ATOM 3090 C C . LEU B 1 36 ? 12.5 -11.758 -34.719 1 25.56 36 LEU B C 1
ATOM 3092 O O . LEU B 1 36 ? 11.992 -11.875 -33.594 1 25.56 36 LEU B O 1
ATOM 3096 N N . HIS B 1 37 ? 13.25 -10.773 -34.969 1 25.56 37 HIS B N 1
ATOM 3097 C CA . HIS B 1 37 ? 13.062 -9.586 -34.156 1 25.56 37 HIS B CA 1
ATOM 3098 C C . HIS B 1 37 ? 11.625 -9.086 -34.219 1 25.56 37 HIS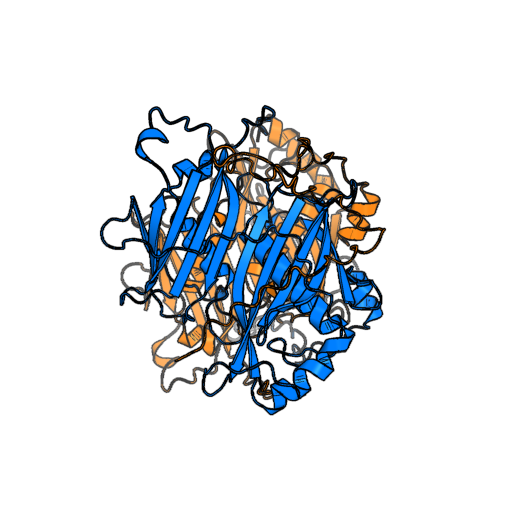 B C 1
ATOM 3100 O O . HIS B 1 37 ? 11.32 -7.977 -33.781 1 25.56 37 HIS B O 1
ATOM 3106 N N . ASN B 1 38 ? 10.93 -9.688 -35.188 1 25.03 38 ASN B N 1
ATOM 3107 C CA . ASN B 1 38 ? 9.617 -9.062 -35.312 1 25.03 38 ASN B CA 1
ATOM 3108 C C . ASN B 1 38 ? 8.773 -9.266 -34.062 1 25.03 38 ASN B C 1
ATOM 3110 O O . ASN B 1 38 ? 8.211 -10.336 -33.844 1 25.03 38 ASN B O 1
ATOM 3114 N N . HIS B 1 39 ? 9.281 -8.844 -33 1 27.5 39 HIS B N 1
ATOM 3115 C CA . HIS B 1 39 ? 8.578 -8.625 -31.75 1 27.5 39 HIS B CA 1
ATOM 3116 C C . HIS B 1 39 ? 7.105 -8.289 -31.984 1 27.5 39 HIS B C 1
ATOM 3118 O O . HIS B 1 39 ? 6.781 -7.508 -32.875 1 27.5 39 HIS B O 1
ATOM 3124 N N . MET B 1 40 ? 6.305 -9.273 -32 1 27.64 40 MET B N 1
ATOM 3125 C CA . MET B 1 40 ? 4.867 -9.039 -32.094 1 27.64 40 MET B CA 1
ATOM 3126 C C . MET B 1 40 ? 4.488 -7.688 -31.516 1 27.64 40 MET B C 1
ATOM 3128 O O . MET B 1 40 ? 4.496 -7.516 -30.281 1 27.64 40 MET B O 1
ATOM 3132 N N . ALA B 1 41 ? 4.789 -6.605 -32.125 1 27.33 41 ALA B N 1
ATOM 3133 C CA . ALA B 1 41 ? 4.227 -5.277 -31.891 1 27.33 41 ALA B CA 1
ATOM 3134 C C . ALA B 1 41 ? 2.705 -5.336 -31.781 1 27.33 41 ALA B C 1
ATOM 3136 O O . ALA B 1 41 ? 2.006 -5.441 -32.781 1 27.33 41 ALA B O 1
ATOM 3137 N N . VAL B 1 42 ? 2.148 -6.23 -31.031 1 28.2 42 VAL B N 1
ATOM 3138 C CA . VAL B 1 42 ? 0.769 -5.844 -30.75 1 28.2 42 VAL B CA 1
ATOM 3139 C C . VAL B 1 42 ? 0.652 -4.32 -30.734 1 28.2 42 VAL B C 1
ATOM 3141 O O . VAL B 1 42 ? 1.348 -3.646 -29.984 1 28.2 42 VAL B O 1
ATOM 3144 N N . LYS B 1 43 ? 0.43 -3.807 -31.859 1 31.16 43 LYS B N 1
ATOM 3145 C CA . LYS B 1 43 ? 0.15 -2.375 -31.891 1 31.16 43 LYS B CA 1
ATOM 3146 C C . LYS B 1 43 ? -0.786 -1.97 -30.75 1 31.16 43 LYS B C 1
ATOM 3148 O O . LYS B 1 43 ? -1.989 -2.234 -30.812 1 31.16 43 LYS B O 1
ATOM 3153 N N . TYR B 1 44 ? -0.278 -2.297 -29.609 1 34.84 44 TYR B N 1
ATOM 3154 C CA . TYR B 1 44 ? -1.087 -1.701 -28.547 1 34.84 44 TYR B CA 1
ATOM 3155 C C . TYR B 1 44 ? -1.422 -0.249 -28.875 1 34.84 44 TYR B C 1
ATOM 3157 O O . TYR B 1 44 ? -0.635 0.447 -29.516 1 34.84 44 TYR B O 1
ATOM 3165 N N . PRO B 1 45 ? -2.668 -0.006 -29.016 1 35.28 45 PRO B N 1
ATOM 3166 C CA . PRO B 1 45 ? -3.004 1.393 -29.297 1 35.28 45 PRO B CA 1
ATOM 3167 C C . PRO B 1 45 ? -2.102 2.373 -28.547 1 35.28 45 PRO B C 1
ATOM 3169 O O . PRO B 1 45 ? -1.597 2.053 -27.469 1 35.28 45 PRO B O 1
ATOM 3172 N N . LYS B 1 46 ? -1.551 3.197 -29.344 1 40 46 LYS B N 1
ATOM 3173 C CA . LYS B 1 46 ? -0.798 4.312 -28.781 1 40 46 LYS B CA 1
ATOM 3174 C C . LYS B 1 46 ? -1.43 4.801 -27.484 1 40 46 LYS B C 1
ATOM 3176 O O . LYS B 1 46 ? -2.637 5.051 -27.422 1 40 46 LYS B O 1
ATOM 3181 N N . CYS B 1 47 ? -0.836 4.211 -26.422 1 44.06 47 CYS B N 1
ATOM 3182 C CA . CYS B 1 47 ? -1.258 4.832 -25.172 1 44.06 47 CYS B CA 1
ATOM 3183 C C . CYS B 1 47 ? -1.553 6.312 -25.359 1 44.06 47 CYS B C 1
ATOM 3185 O O . CYS B 1 47 ? -0.639 7.105 -25.609 1 44.06 47 CYS B O 1
ATOM 3187 N N . THR B 1 48 ? -2.492 6.602 -26.234 1 40.03 48 THR B N 1
ATOM 3188 C CA . THR B 1 48 ? -2.738 8.039 -26.297 1 40.03 48 THR B CA 1
ATOM 3189 C C . THR B 1 48 ? -2.529 8.688 -24.938 1 40.03 48 THR B C 1
ATOM 3191 O O . THR B 1 48 ? -2.744 8.062 -23.906 1 40.03 48 THR B O 1
ATOM 3194 N N . GLU B 1 49 ? -1.644 9.648 -25.016 1 41.91 49 GLU B N 1
ATOM 3195 C CA . GLU B 1 49 ? -1.253 10.43 -23.844 1 41.91 49 GLU B CA 1
ATOM 3196 C C . GLU B 1 49 ? -2.248 10.258 -22.703 1 41.91 49 GLU B C 1
ATOM 3198 O O . GLU B 1 49 ? -1.857 9.969 -21.578 1 41.91 49 GLU B O 1
ATOM 3203 N N . SER B 1 50 ? -3.223 11.305 -22.641 1 35.34 50 SER B N 1
ATOM 3204 C CA . SER B 1 50 ? -4.156 11.469 -21.531 1 35.34 50 SER B CA 1
ATOM 3205 C C . SER B 1 50 ? -5.219 10.375 -21.531 1 35.34 50 SER B C 1
ATOM 3207 O O . SER B 1 50 ? -5.941 10.203 -22.516 1 35.34 50 SER B O 1
ATOM 3209 N N . ILE B 1 51 ? -4.922 9.164 -21.266 1 39.72 51 ILE B N 1
ATOM 3210 C CA . ILE B 1 51 ? -6.227 8.648 -20.859 1 39.72 51 ILE B CA 1
ATOM 3211 C C . ILE B 1 51 ? -7.176 9.812 -20.594 1 39.72 51 ILE B C 1
ATOM 3213 O O . ILE B 1 51 ? -6.848 10.727 -19.828 1 39.72 51 ILE B O 1
ATOM 3217 N N . THR B 1 52 ? -7.969 10.281 -21.562 1 35.69 52 THR B N 1
ATOM 3218 C CA . THR B 1 52 ? -8.789 11.484 -21.438 1 35.69 52 THR B CA 1
ATOM 3219 C C . THR B 1 52 ? -9.008 11.828 -19.969 1 35.69 52 THR B C 1
ATOM 3221 O O . THR B 1 52 ? -9.508 11 -19.203 1 35.69 52 THR B O 1
ATOM 3224 N N . SER B 1 53 ? -7.988 12.516 -19.453 1 37.47 53 SER B N 1
ATOM 3225 C CA . SER B 1 53 ? -8.273 13.273 -18.234 1 37.47 53 SER B CA 1
ATOM 3226 C C . SER B 1 53 ? -9.727 13.727 -18.203 1 37.47 53 SER B C 1
ATOM 3228 O O . SER B 1 53 ? -10.023 14.891 -18.484 1 37.47 53 SER B O 1
ATOM 3230 N N . ARG B 1 54 ? -10.539 13.203 -19 1 36.72 54 ARG B N 1
ATOM 3231 C CA . ARG B 1 54 ? -11.844 13.758 -18.656 1 36.72 54 ARG B CA 1
ATOM 3232 C C . ARG B 1 54 ? -12.094 13.672 -17.156 1 36.72 54 ARG B C 1
ATOM 3234 O O . ARG B 1 54 ? -11.898 12.617 -16.547 1 36.72 54 ARG B O 1
ATOM 3241 N N . LYS B 1 55 ? -12.055 14.828 -16.641 1 40.5 55 LYS B N 1
ATOM 3242 C CA . LYS B 1 55 ? -12.633 14.945 -15.312 1 40.5 55 LYS B CA 1
ATOM 3243 C C . LYS B 1 55 ? -13.727 13.906 -15.094 1 40.5 55 LYS B C 1
ATOM 3245 O O . LYS B 1 55 ? -14.688 13.836 -15.867 1 40.5 55 LYS B O 1
ATOM 3250 N N . PRO B 1 56 ? -13.359 12.82 -14.531 1 42.66 56 PRO B N 1
ATOM 3251 C CA . PRO B 1 56 ? -14.484 11.914 -14.305 1 42.66 56 PRO B CA 1
ATOM 3252 C C . PRO B 1 56 ? -15.805 12.656 -14.07 1 42.66 56 PRO B C 1
ATOM 3254 O O . PRO B 1 56 ? -15.797 13.789 -13.594 1 42.66 56 PRO B O 1
ATOM 3257 N N . ASP B 1 57 ? -16.719 12.305 -14.797 1 46.72 57 ASP B N 1
ATOM 3258 C CA . ASP B 1 57 ? -18.031 12.781 -14.375 1 46.72 57 ASP B CA 1
ATOM 3259 C C . ASP B 1 57 ? -18.156 12.781 -12.852 1 46.72 57 ASP B C 1
ATOM 3261 O O . ASP B 1 57 ? -18.047 11.727 -12.219 1 46.72 57 ASP B O 1
ATOM 3265 N N . PRO B 1 58 ? -18 13.984 -12.328 1 47.28 58 PRO B N 1
ATOM 3266 C CA . PRO B 1 58 ? -18.078 14.07 -10.867 1 47.28 58 PRO B CA 1
ATOM 3267 C C . PRO B 1 58 ? -19.094 13.102 -10.266 1 47.28 58 PRO B C 1
ATOM 3269 O O . PRO B 1 58 ? -18.859 12.562 -9.18 1 47.28 58 PRO B O 1
ATOM 3272 N N . ASP B 1 59 ? -20.172 12.859 -11.008 1 48.41 59 ASP B N 1
ATOM 3273 C CA . ASP B 1 59 ? -21.219 11.992 -10.453 1 48.41 59 ASP B CA 1
ATOM 3274 C C . ASP B 1 59 ? -20.734 10.539 -10.406 1 48.41 59 ASP B C 1
ATOM 3276 O O . ASP B 1 59 ? -21.062 9.805 -9.469 1 48.41 59 ASP B O 1
ATOM 3280 N N . LYS B 1 60 ? -20.031 10.195 -11.375 1 51.66 60 LYS B N 1
ATOM 3281 C CA . LYS B 1 60 ? -19.594 8.805 -11.422 1 51.66 60 LYS B CA 1
ATOM 3282 C C . LYS B 1 60 ? -18.469 8.547 -10.422 1 51.66 60 LYS B C 1
ATOM 3284 O O . LYS B 1 60 ? -18.375 7.469 -9.836 1 51.66 60 LYS B O 1
ATOM 3289 N N . ILE B 1 61 ? -17.625 9.617 -10.305 1 49.41 61 ILE B N 1
ATOM 3290 C CA . ILE B 1 61 ? -16.547 9.5 -9.32 1 49.41 61 ILE B CA 1
ATOM 3291 C C . ILE B 1 61 ? -17.141 9.258 -7.934 1 49.41 61 ILE B C 1
ATOM 3293 O O . ILE B 1 61 ? -16.641 8.43 -7.172 1 49.41 61 ILE B O 1
ATOM 3297 N N . HIS B 1 62 ? -18.188 9.992 -7.746 1 54.5 62 HIS B N 1
ATOM 3298 C CA . HIS B 1 62 ? -18.859 9.82 -6.461 1 54.5 62 HIS B CA 1
ATOM 3299 C C . HIS B 1 62 ? -19.359 8.398 -6.285 1 54.5 62 HIS B C 1
ATOM 3301 O O . HIS B 1 62 ? -19.266 7.828 -5.195 1 54.5 62 HIS B O 1
ATOM 3307 N N . ASP B 1 63 ? -19.797 7.891 -7.395 1 58.56 63 ASP B N 1
ATOM 3308 C CA . ASP B 1 63 ? -20.359 6.547 -7.32 1 58.56 63 ASP B CA 1
ATOM 3309 C C . ASP B 1 63 ? -19.266 5.504 -7.105 1 58.56 63 ASP B C 1
ATOM 3311 O O . ASP B 1 63 ? -19.438 4.57 -6.316 1 58.56 63 ASP B O 1
ATOM 3315 N N . ILE B 1 64 ? -18.203 5.855 -7.727 1 58.69 64 ILE B N 1
ATOM 3316 C CA . ILE B 1 64 ? -17.172 4.828 -7.633 1 58.69 64 ILE B CA 1
ATOM 3317 C C . ILE B 1 64 ? -16.344 5.047 -6.371 1 58.69 64 ILE B C 1
ATOM 3319 O O . ILE B 1 64 ? -16 4.09 -5.68 1 58.69 64 ILE B O 1
ATOM 3323 N N . LEU B 1 65 ? -16.141 6.406 -6.145 1 62.72 65 LEU B N 1
ATOM 3324 C CA . LEU B 1 65 ? -15.359 6.711 -4.945 1 62.72 65 LEU B CA 1
ATOM 3325 C C . LEU B 1 65 ? -16.172 6.406 -3.688 1 62.72 65 LEU B C 1
ATOM 3327 O O . LEU B 1 65 ? -15.594 6.082 -2.643 1 62.72 65 LEU B O 1
ATOM 3331 N N . GLY B 1 66 ? -17.344 6.414 -3.787 1 67.19 66 GLY B N 1
ATOM 3332 C CA . GLY B 1 66 ? -18.219 6.234 -2.643 1 67.19 66 GLY B CA 1
ATOM 3333 C C . GLY B 1 66 ? -18.156 7.383 -1.651 1 67.19 66 GLY B C 1
ATOM 3334 O O . GLY B 1 66 ? -18.312 7.18 -0.447 1 67.19 66 GLY B O 1
ATOM 3335 N N . GLY B 1 67 ? -17.75 8.641 -2.111 1 85 67 GLY B N 1
ATOM 3336 C CA . GLY B 1 67 ? -17.609 9.742 -1.166 1 85 67 GLY B CA 1
ATOM 3337 C C . GLY B 1 67 ? -18.516 10.922 -1.482 1 85 67 GLY B C 1
ATOM 3338 O O . GLY B 1 67 ? -18.859 11.148 -2.643 1 85 67 GLY B O 1
ATOM 3339 N N . ARG B 1 68 ? -18.938 11.734 -0.436 1 89.31 68 ARG B N 1
ATOM 3340 C CA . ARG B 1 68 ? -19.75 12.922 -0.593 1 89.31 68 ARG B CA 1
ATOM 3341 C C . ARG B 1 68 ? -19.5 13.922 0.529 1 89.31 68 ARG B C 1
ATOM 3343 O O . ARG B 1 68 ? -19.047 13.547 1.612 1 89.31 68 ARG B O 1
ATOM 3350 N N . MET B 1 69 ? -19.828 15.211 0.161 1 92.25 69 MET B N 1
ATOM 3351 C CA . MET B 1 69 ? -19.75 16.234 1.197 1 92.25 69 MET B CA 1
ATOM 3352 C C . MET B 1 69 ? -21.031 16.25 2.027 1 92.25 69 MET B C 1
ATOM 3354 O O . MET B 1 69 ? -22.125 16.078 1.491 1 92.25 69 MET B O 1
ATOM 3358 N N . VAL B 1 70 ? -20.891 16.438 3.311 1 92.12 70 VAL B N 1
ATOM 3359 C CA . VAL B 1 70 ? -22.031 16.547 4.219 1 92.12 70 VAL B CA 1
ATOM 3360 C C . VAL B 1 70 ? -21.812 17.734 5.164 1 92.12 70 VAL B C 1
ATOM 3362 O O . VAL B 1 70 ? -20.828 18.453 5.055 1 92.12 70 VAL B O 1
ATOM 3365 N N . GLU B 1 71 ? -22.828 18.047 6.012 1 91.44 71 GLU B N 1
ATOM 3366 C CA . GLU B 1 71 ? -22.75 19.141 6.969 1 91.44 71 GLU B CA 1
ATOM 3367 C C . GLU B 1 71 ? -22.453 20.469 6.27 1 91.44 71 GLU B C 1
ATOM 3369 O O . GLU B 1 71 ? -21.484 21.156 6.613 1 91.44 71 GLU B O 1
ATOM 3374 N N . GLU B 1 72 ? -23.281 20.859 5.34 1 91.81 72 GLU B N 1
ATOM 3375 C CA . GLU B 1 72 ? -23.172 22.094 4.582 1 91.81 72 GLU B CA 1
ATOM 3376 C C . GLU B 1 72 ? -21.812 22.219 3.902 1 91.81 72 GLU B C 1
ATOM 3378 O O . GLU B 1 72 ? -21.141 23.25 4.008 1 91.81 72 GLU B O 1
ATOM 3383 N N . ASN B 1 73 ? -21.219 21.078 3.438 1 90.94 73 ASN B N 1
ATOM 3384 C CA . ASN B 1 73 ? -20.016 20.969 2.629 1 90.94 73 ASN B CA 1
ATOM 3385 C C . ASN B 1 73 ? -18.766 21.188 3.469 1 90.94 73 ASN B C 1
ATOM 3387 O O . ASN B 1 73 ? -17.734 21.641 2.961 1 90.94 73 ASN B O 1
ATOM 3391 N N . ARG B 1 74 ? -18.875 20.828 4.727 1 94.44 74 ARG B N 1
ATOM 3392 C CA . ARG B 1 74 ? -17.719 21.047 5.602 1 94.44 74 ARG B CA 1
ATOM 3393 C C . ARG B 1 74 ? -17.094 19.719 6.02 1 94.44 74 ARG B C 1
ATOM 3395 O O . ARG B 1 74 ? -15.984 19.703 6.57 1 94.44 74 ARG B O 1
ATOM 3402 N N . VAL B 1 75 ? -17.797 18.672 5.777 1 95.12 75 VAL B N 1
ATOM 3403 C CA . VAL B 1 75 ? -17.312 17.344 6.145 1 95.12 75 VAL B CA 1
ATOM 3404 C C . VAL B 1 75 ? -17.406 16.406 4.941 1 95.12 75 VAL B C 1
ATOM 3406 O O . VAL B 1 75 ? -18.422 16.375 4.242 1 95.12 75 VAL B O 1
ATOM 3409 N N . PHE B 1 76 ? -16.312 15.719 4.715 1 94.56 76 PHE B N 1
ATOM 3410 C CA . PHE B 1 76 ? -16.297 14.703 3.668 1 94.56 76 PHE B CA 1
ATOM 3411 C C . PHE B 1 76 ? -16.562 13.32 4.254 1 94.56 76 PHE B C 1
ATOM 3413 O O . PHE B 1 76 ? -15.977 12.945 5.273 1 94.56 76 PHE B O 1
ATOM 3420 N N . GLN B 1 77 ? -17.422 12.656 3.607 1 93.81 77 GLN B N 1
ATOM 3421 C CA . GLN B 1 77 ? -17.812 11.312 4.027 1 93.81 77 GLN B CA 1
ATOM 3422 C C . GLN B 1 77 ? -17.547 10.297 2.916 1 93.81 77 GLN B C 1
ATOM 3424 O O . GLN B 1 77 ? -17.844 10.555 1.748 1 93.81 77 GLN B O 1
ATOM 3429 N N . GLN B 1 78 ? -16.984 9.117 3.322 1 93.19 78 GLN B N 1
ATOM 3430 C CA . GLN B 1 78 ? -16.688 8.078 2.338 1 93.19 78 GLN B CA 1
ATOM 3431 C C . GLN B 1 78 ? -16.734 6.691 2.969 1 93.19 78 GLN B C 1
ATOM 3433 O O . GLN B 1 78 ? -16.312 6.508 4.109 1 93.19 78 GLN B O 1
ATOM 3438 N N . GLU B 1 79 ? -17.281 5.77 2.229 1 89.06 79 GLU B N 1
ATOM 3439 C CA . GLU B 1 79 ? -17.266 4.367 2.639 1 89.06 79 GLU B CA 1
ATOM 3440 C C . GLU B 1 79 ? -16.094 3.621 1.998 1 89.06 79 GLU B C 1
ATOM 3442 O O . GLU B 1 79 ? -15.82 3.793 0.809 1 89.06 79 GLU B O 1
ATOM 3447 N N . LEU B 1 80 ? -15.414 2.857 2.803 1 89.88 80 LEU B N 1
ATOM 3448 C CA . LEU B 1 80 ? -14.273 2.08 2.348 1 89.88 80 LEU B CA 1
ATOM 3449 C C . LEU B 1 80 ? -14.383 0.628 2.801 1 89.88 80 LEU B C 1
ATOM 3451 O O . LEU B 1 80 ? -14.742 0.359 3.951 1 89.88 80 LEU B O 1
ATOM 3455 N N . MET B 1 81 ? -14.109 -0.235 1.937 1 88.25 81 MET B N 1
ATOM 3456 C CA . MET B 1 81 ? -14 -1.644 2.309 1 88.25 81 MET B CA 1
ATOM 3457 C C . MET B 1 81 ? -12.547 -2.055 2.484 1 88.25 81 MET B C 1
ATOM 3459 O O . MET B 1 81 ? -11.703 -1.761 1.632 1 88.25 81 MET B O 1
ATOM 3463 N N . VAL B 1 82 ? -12.258 -2.744 3.555 1 91.94 82 VAL B N 1
ATOM 3464 C CA . VAL B 1 82 ? -10.898 -3.205 3.809 1 91.94 82 VAL B CA 1
ATOM 3465 C C . VAL B 1 82 ? -10.555 -4.344 2.85 1 91.94 82 VAL B C 1
ATOM 3467 O O . VAL B 1 82 ? -11.273 -5.34 2.773 1 91.94 82 VAL B O 1
ATOM 3470 N N . ARG B 1 83 ? -9.414 -4.215 2.172 1 90.19 83 ARG B N 1
ATOM 3471 C CA . ARG B 1 83 ? -8.992 -5.184 1.167 1 90.19 83 ARG B CA 1
ATOM 3472 C C . ARG B 1 83 ? -8.07 -6.234 1.775 1 90.19 83 ARG B C 1
ATOM 3474 O O . ARG B 1 83 ? -7.586 -6.07 2.896 1 90.19 83 ARG B O 1
ATOM 3481 N N . SER B 1 84 ? -7.883 -7.262 1.015 1 88.56 84 SER B N 1
ATOM 3482 C CA . SER B 1 84 ? -6.98 -8.32 1.452 1 88.56 84 SER B CA 1
ATOM 3483 C C . SER B 1 84 ? -5.543 -7.82 1.535 1 88.56 84 SER B C 1
ATOM 3485 O O . SER B 1 84 ? -4.773 -8.266 2.393 1 88.56 84 SER B O 1
ATOM 3487 N N . SER B 1 85 ? -5.188 -6.906 0.659 1 90.38 85 SER B N 1
ATOM 3488 C CA . SER B 1 85 ? -3.824 -6.387 0.647 1 90.38 85 SER B CA 1
ATOM 3489 C C . SER B 1 85 ? -3.623 -5.336 1.734 1 90.38 85 SER B C 1
ATOM 3491 O O . SER B 1 85 ? -2.498 -4.895 1.978 1 90.38 85 SER B O 1
ATOM 3493 N N . ASP B 1 86 ? -4.695 -4.934 2.424 1 92.81 86 ASP B N 1
ATOM 3494 C CA . ASP B 1 86 ? -4.621 -3.869 3.418 1 92.81 86 ASP B CA 1
ATOM 3495 C C . ASP B 1 86 ? -4.391 -4.438 4.816 1 92.81 86 ASP B C 1
ATOM 3497 O O . ASP B 1 86 ? -4.152 -3.688 5.766 1 92.81 86 ASP B O 1
ATOM 3501 N N . ILE B 1 87 ? -4.457 -5.742 4.969 1 91.12 87 ILE B N 1
ATOM 3502 C CA . ILE B 1 87 ? -4.398 -6.32 6.309 1 91.12 87 ILE B CA 1
ATOM 3503 C C . ILE B 1 87 ? -2.988 -6.836 6.59 1 91.12 87 ILE B C 1
ATOM 3505 O O . ILE B 1 87 ? -2.232 -7.133 5.66 1 91.12 87 ILE B O 1
ATOM 3509 N N . ASP B 1 88 ? -2.668 -6.941 7.816 1 89.69 88 ASP B N 1
ATOM 3510 C CA . ASP B 1 88 ? -1.35 -7.41 8.234 1 89.69 88 ASP B CA 1
ATOM 3511 C C . ASP B 1 88 ? -1.388 -8.891 8.625 1 89.69 88 ASP B C 1
ATOM 3513 O O . ASP B 1 88 ? -2.361 -9.586 8.328 1 89.69 88 ASP B O 1
ATOM 3517 N N . SER B 1 89 ? -0.271 -9.359 9.25 1 85.38 89 SER B N 1
ATOM 3518 C CA . SER B 1 89 ? -0.125 -10.773 9.578 1 85.38 89 SER B CA 1
ATOM 3519 C C . SER B 1 89 ? -1.139 -11.203 10.641 1 85.38 89 SER B C 1
ATOM 3521 O O . SER B 1 89 ? -1.409 -12.391 10.797 1 85.38 89 SER B O 1
ATOM 3523 N N . ASP B 1 90 ? -1.71 -10.258 11.367 1 85.62 90 ASP B N 1
ATOM 3524 C CA . ASP B 1 90 ? -2.746 -10.547 12.352 1 85.62 90 ASP B CA 1
ATOM 3525 C C . ASP B 1 90 ? -4.137 -10.469 11.727 1 85.62 90 ASP B C 1
ATOM 3527 O O . ASP B 1 90 ? -5.145 -10.508 12.438 1 85.62 90 ASP B O 1
ATOM 3531 N N . ARG B 1 91 ? -4.203 -10.242 10.445 1 88.94 91 ARG B N 1
ATOM 3532 C CA . ARG B 1 91 ? -5.441 -10.195 9.672 1 88.94 91 ARG B CA 1
ATOM 3533 C C . ARG B 1 91 ? -6.266 -8.961 10.039 1 88.94 91 ARG B C 1
ATOM 3535 O O . ARG B 1 91 ? -7.496 -9.023 10.078 1 88.94 91 ARG B O 1
ATOM 3542 N N . LYS B 1 92 ? -5.605 -7.973 10.461 1 92.44 92 LYS B N 1
ATOM 3543 C CA . LYS B 1 92 ? -6.215 -6.68 10.766 1 92.44 92 LYS B CA 1
ATOM 3544 C C . LYS B 1 92 ? -5.648 -5.578 9.875 1 92.44 92 LYS B C 1
ATOM 3546 O O . LYS B 1 92 ? -4.574 -5.734 9.289 1 92.44 92 LYS B O 1
ATOM 3551 N N . LEU B 1 93 ? -6.453 -4.547 9.742 1 95.31 93 LEU B N 1
ATOM 3552 C CA . LEU B 1 93 ? -5.984 -3.398 8.977 1 95.31 93 LEU B CA 1
ATOM 3553 C C . LEU B 1 93 ? -4.602 -2.961 9.445 1 95.31 93 LEU B C 1
ATOM 3555 O O . LEU B 1 93 ? -4.387 -2.75 10.641 1 95.31 93 LEU B O 1
ATOM 3559 N N . SER B 1 94 ? -3.676 -2.875 8.516 1 94.94 94 SER B N 1
ATOM 3560 C CA . SER B 1 94 ? -2.32 -2.465 8.859 1 94.94 94 SER B CA 1
ATOM 3561 C C . SER B 1 94 ? -2.23 -0.954 9.047 1 94.94 94 SER B C 1
ATOM 3563 O O . SER B 1 94 ? -3.035 -0.205 8.492 1 94.94 94 SER B O 1
ATOM 3565 N N . ILE B 1 95 ? -1.233 -0.521 9.781 1 95.12 95 ILE B N 1
ATOM 3566 C CA . ILE B 1 95 ? -1.034 0.904 10.016 1 95.12 95 ILE B CA 1
ATOM 3567 C C . ILE B 1 95 ? -0.677 1.599 8.703 1 95.12 95 ILE B C 1
ATOM 3569 O O . ILE B 1 95 ? -1.058 2.75 8.477 1 95.12 95 ILE B O 1
ATOM 3573 N N . VAL B 1 96 ? 0.04 0.906 7.867 1 94.06 96 VAL B N 1
ATOM 3574 C CA . VAL B 1 96 ? 0.401 1.466 6.57 1 94.06 96 VAL B CA 1
ATOM 3575 C C . VAL B 1 96 ? -0.859 1.697 5.738 1 94.06 96 VAL B C 1
ATOM 3577 O O . VAL B 1 96 ? -1.059 2.785 5.191 1 94.06 96 VAL B O 1
ATOM 3580 N N . ALA B 1 97 ? -1.675 0.699 5.645 1 95.75 97 ALA B N 1
ATOM 3581 C CA . ALA B 1 97 ? -2.936 0.843 4.922 1 95.75 97 ALA B CA 1
ATOM 3582 C C . ALA B 1 97 ? -3.795 1.946 5.531 1 95.75 97 ALA B C 1
ATOM 3584 O O . ALA B 1 97 ? -4.391 2.748 4.809 1 95.75 97 ALA B O 1
ATOM 3585 N N . LEU B 1 98 ? -3.863 1.963 6.82 1 97.44 98 LEU B N 1
ATOM 3586 C CA . LEU B 1 98 ? -4.613 3.01 7.508 1 97.44 98 LEU B CA 1
ATOM 3587 C C . LEU B 1 98 ? -4.082 4.391 7.137 1 97.44 98 LEU B C 1
ATOM 3589 O O . LEU B 1 98 ? -4.859 5.305 6.855 1 97.44 98 LEU B O 1
ATOM 3593 N N . SER B 1 99 ? -2.799 4.523 7.156 1 96.44 99 SER B N 1
ATOM 3594 C CA . SER B 1 99 ? -2.182 5.793 6.781 1 96.44 99 SER B CA 1
ATOM 3595 C C . SER B 1 99 ? -2.518 6.168 5.344 1 96.44 99 SER B C 1
ATOM 3597 O O . SER B 1 99 ? -2.75 7.34 5.043 1 96.44 99 SER B O 1
ATOM 3599 N N . ASN B 1 100 ? -2.541 5.227 4.52 1 94.88 100 ASN B N 1
ATOM 3600 C CA . ASN B 1 100 ? -2.953 5.473 3.143 1 94.88 100 ASN B CA 1
ATOM 3601 C C . ASN B 1 100 ? -4.414 5.906 3.062 1 94.88 100 ASN B C 1
ATOM 3603 O O . ASN B 1 100 ? -4.762 6.785 2.273 1 94.88 100 ASN B O 1
ATOM 3607 N N . TYR B 1 101 ? -5.254 5.293 3.867 1 96.69 101 TYR B N 1
ATOM 3608 C CA . TYR B 1 101 ? -6.652 5.695 3.908 1 96.69 101 TYR B CA 1
ATOM 3609 C C . TYR B 1 101 ? -6.789 7.152 4.332 1 96.69 101 TYR B C 1
ATOM 3611 O O . TYR B 1 101 ? -7.602 7.895 3.771 1 96.69 101 TYR B O 1
ATOM 3619 N N . LEU B 1 102 ? -6.008 7.527 5.32 1 96.56 102 LEU B N 1
ATOM 3620 C CA . LEU B 1 102 ? -6.012 8.922 5.762 1 96.56 102 LEU B CA 1
ATOM 3621 C C . LEU B 1 102 ? -5.648 9.852 4.613 1 96.56 102 LEU B C 1
ATOM 3623 O O . LEU B 1 102 ? -6.348 10.844 4.363 1 96.56 102 LEU B O 1
ATOM 3627 N N . GLN B 1 103 ? -4.629 9.523 3.951 1 92.5 103 GLN B N 1
ATOM 3628 C CA . GLN B 1 103 ? -4.16 10.336 2.84 1 92.5 103 GLN B CA 1
ATOM 3629 C C . GLN B 1 103 ? -5.195 10.391 1.721 1 92.5 103 GLN B C 1
ATOM 3631 O O . GLN B 1 103 ? -5.516 11.477 1.217 1 92.5 103 GLN B O 1
ATOM 3636 N N . ASP B 1 104 ? -5.676 9.289 1.333 1 92.56 104 ASP B N 1
ATOM 3637 C CA . ASP B 1 104 ? -6.621 9.203 0.226 1 92.56 104 ASP B CA 1
ATOM 3638 C C . ASP B 1 104 ? -7.887 10 0.52 1 92.56 104 ASP B C 1
ATOM 3640 O O . ASP B 1 104 ? -8.367 10.75 -0.335 1 92.56 104 ASP B O 1
ATOM 3644 N N . THR B 1 105 ? -8.422 9.859 1.688 1 93.94 105 THR B N 1
ATOM 3645 C CA . THR B 1 105 ? -9.672 10.539 2.014 1 93.94 105 THR B CA 1
ATOM 3646 C C . THR B 1 105 ? -9.445 12.039 2.141 1 93.94 105 THR B C 1
ATOM 3648 O O . THR B 1 105 ? -10.336 12.836 1.814 1 93.94 105 THR B O 1
ATOM 3651 N N . LEU B 1 106 ? -8.266 12.43 2.609 1 93.62 106 LEU B N 1
ATOM 3652 C CA . LEU B 1 106 ? -7.945 13.852 2.664 1 93.62 106 LEU B CA 1
ATOM 3653 C C . LEU B 1 106 ? -7.883 14.445 1.263 1 93.62 106 LEU B C 1
ATOM 3655 O O . LEU B 1 106 ? -8.438 15.516 1.016 1 93.62 106 LEU B O 1
ATOM 3659 N N . VAL B 1 107 ? -7.211 13.773 0.366 1 89.81 107 VAL B N 1
ATOM 3660 C CA . VAL B 1 107 ? -7.086 14.242 -1.011 1 89.81 107 VAL B CA 1
ATOM 3661 C C . VAL B 1 107 ? -8.469 14.305 -1.662 1 89.81 107 VAL B C 1
ATOM 3663 O O . VAL B 1 107 ? -8.805 15.289 -2.322 1 89.81 107 VAL B O 1
ATOM 3666 N N . ASN B 1 108 ? -9.234 13.305 -1.458 1 90.38 108 ASN B N 1
ATOM 3667 C CA . ASN B 1 108 ? -10.594 13.297 -1.987 1 90.38 108 ASN B CA 1
ATOM 3668 C C . ASN B 1 108 ? -11.43 14.43 -1.41 1 90.38 108 ASN B C 1
ATOM 3670 O O . ASN B 1 108 ? -12.234 15.039 -2.121 1 90.38 108 ASN B O 1
ATOM 3674 N N . HIS B 1 109 ? -11.281 14.672 -0.151 1 92.25 109 HIS B N 1
ATOM 3675 C CA . HIS B 1 109 ? -11.945 15.805 0.495 1 92.25 109 HIS B CA 1
ATOM 3676 C C . HIS B 1 109 ? -11.57 17.125 -0.181 1 92.25 109 HIS B C 1
ATOM 3678 O O . HIS B 1 109 ? -12.453 17.891 -0.577 1 92.25 109 HIS B O 1
ATOM 3684 N N . GLY B 1 110 ? -10.297 17.406 -0.326 1 89.5 110 GLY B N 1
ATOM 3685 C CA . GLY B 1 110 ? -9.82 18.609 -0.988 1 89.5 110 GLY B CA 1
ATOM 3686 C C . GLY B 1 110 ? -10.391 18.781 -2.387 1 89.5 110 GLY B C 1
ATOM 3687 O O . GLY B 1 110 ? -10.812 19.875 -2.76 1 89.5 110 GLY B O 1
ATOM 3688 N N . GLU B 1 111 ? -10.367 17.719 -3.088 1 84.5 111 GLU B N 1
ATOM 3689 C CA . GLU B 1 111 ? -10.891 17.766 -4.449 1 84.5 111 GLU B CA 1
ATOM 3690 C C . GLU B 1 111 ? -12.391 18.031 -4.461 1 84.5 111 GLU B C 1
ATOM 3692 O O . GLU B 1 111 ? -12.898 18.734 -5.348 1 84.5 111 GLU B O 1
ATOM 3697 N N . SER B 1 112 ? -13.078 17.5 -3.533 1 87.25 112 SER B N 1
ATOM 3698 C CA . SER B 1 112 ? -14.531 17.656 -3.463 1 87.25 112 SER B CA 1
ATOM 3699 C C . SER B 1 112 ? -14.922 19.094 -3.15 1 87.25 112 SER B C 1
ATOM 3701 O O . SER B 1 112 ? -15.969 19.562 -3.594 1 87.25 112 SER B O 1
ATOM 3703 N N . ILE B 1 113 ? -14.141 19.719 -2.381 1 88.62 113 ILE B N 1
ATOM 3704 C CA . ILE B 1 113 ? -14.398 21.125 -2.078 1 88.62 113 ILE B CA 1
ATOM 3705 C C . ILE B 1 113 ? -14.094 21.984 -3.303 1 88.62 113 ILE B C 1
ATOM 3707 O O . ILE B 1 113 ? -14.68 23.062 -3.482 1 88.62 113 ILE B O 1
ATOM 3711 N N . GLY B 1 114 ? -13.039 21.562 -4.07 1 85.38 114 GLY B N 1
ATOM 3712 C CA . GLY B 1 114 ? -12.766 22.172 -5.355 1 85.38 114 GLY B CA 1
ATOM 3713 C C . GLY B 1 114 ? -11.828 23.375 -5.254 1 85.38 114 GLY B C 1
ATOM 3714 O O . GLY B 1 114 ? -11.461 23.969 -6.27 1 85.38 114 GLY B O 1
ATOM 3715 N N . VAL B 1 115 ? -11.5 23.703 -4.062 1 84.19 115 VAL B N 1
ATOM 3716 C CA . VAL B 1 115 ? -10.656 24.891 -3.922 1 84.19 115 VAL B CA 1
ATOM 3717 C C . VAL B 1 115 ? -9.203 24.469 -3.734 1 84.19 115 VAL B C 1
ATOM 3719 O O . VAL B 1 115 ? -8.289 25.266 -3.949 1 84.19 115 VAL B O 1
ATOM 3722 N N . LEU B 1 116 ? -8.992 23.219 -3.391 1 82.31 116 LEU B N 1
ATOM 3723 C CA . LEU B 1 116 ? -7.637 22.766 -3.109 1 82.31 116 LEU B CA 1
ATOM 3724 C C . LEU B 1 116 ? -7.039 22.047 -4.32 1 82.31 116 LEU B C 1
ATOM 3726 O O . LEU B 1 116 ? -7.738 21.328 -5.027 1 82.31 116 LEU B O 1
ATOM 3730 N N . SER B 1 117 ? -5.84 22.391 -4.605 1 72.56 117 SER B N 1
ATOM 3731 C CA . SER B 1 117 ? -5.09 21.797 -5.711 1 72.56 117 SER B CA 1
ATOM 3732 C C . SER B 1 117 ? -3.938 20.938 -5.199 1 72.56 117 SER B C 1
ATOM 3734 O O . SER B 1 117 ? -3.957 20.484 -4.055 1 72.56 117 SER B O 1
ATOM 3736 N N . VAL B 1 118 ? -2.99 20.75 -6.199 1 63.31 118 VAL B N 1
ATOM 3737 C CA . VAL B 1 118 ? -1.771 20.016 -5.855 1 63.31 118 VAL B CA 1
ATOM 3738 C C . VAL B 1 118 ? -1.098 20.688 -4.656 1 63.31 118 VAL B C 1
ATOM 3740 O O . VAL B 1 118 ? -1.03 21.922 -4.578 1 63.31 118 VAL B O 1
ATOM 3743 N N . GLY B 1 119 ? -0.656 19.859 -3.641 1 66.12 119 GLY B N 1
ATOM 3744 C CA . GLY B 1 119 ? -0.059 20.375 -2.42 1 66.12 119 GLY B CA 1
ATOM 3745 C C . GLY B 1 119 ? -1.084 20.906 -1.434 1 66.12 119 GLY B C 1
ATOM 3746 O O . GLY B 1 119 ? -0.752 21.703 -0.557 1 66.12 119 GLY B O 1
ATOM 3747 N N . PHE B 1 120 ? -2.262 20.641 -1.755 1 80.44 120 PHE B N 1
ATOM 3748 C CA . PHE B 1 120 ? -3.385 21.062 -0.929 1 80.44 120 PHE B CA 1
ATOM 3749 C C . PHE B 1 120 ? -3.439 22.578 -0.836 1 80.44 120 PHE B C 1
ATOM 3751 O O . PHE B 1 120 ? -3.738 23.141 0.225 1 80.44 120 PHE B O 1
ATOM 3758 N N . SER B 1 121 ? -3.082 23.219 -1.895 1 87.44 121 SER B N 1
ATOM 3759 C CA . SER B 1 121 ? -2.984 24.672 -1.946 1 87.44 121 SER B CA 1
ATOM 3760 C C . SER B 1 121 ? -4.238 25.281 -2.559 1 87.44 121 SER B C 1
ATOM 3762 O O . SER B 1 121 ? -4.777 24.766 -3.537 1 87.44 121 SER B O 1
ATOM 3764 N N . THR B 1 122 ? -4.664 26.406 -1.991 1 89.56 122 THR B N 1
ATOM 3765 C CA . THR B 1 122 ? -5.691 27.234 -2.615 1 89.56 122 THR B CA 1
ATOM 3766 C C . THR B 1 122 ? -5.098 28.078 -3.746 1 89.56 122 THR B C 1
ATOM 3768 O O . THR B 1 122 ? -3.877 28.156 -3.893 1 89.56 122 THR B O 1
ATOM 3771 N N . PRO B 1 123 ? -5.977 28.656 -4.512 1 90.75 123 PRO B N 1
ATOM 3772 C CA . PRO B 1 123 ? -5.461 29.516 -5.582 1 90.75 123 PRO B CA 1
ATOM 3773 C C . PRO B 1 123 ? -4.527 30.609 -5.066 1 90.75 123 PRO B C 1
ATOM 3775 O O . PRO B 1 123 ? -3.461 30.844 -5.637 1 90.75 123 PRO B O 1
ATOM 3778 N N . GLU B 1 124 ? -4.871 31.219 -3.992 1 92.62 124 GLU B N 1
ATOM 3779 C CA . GLU B 1 124 ? -4.039 32.281 -3.441 1 92.62 124 GLU B CA 1
ATOM 3780 C C . GLU B 1 124 ? -2.717 31.734 -2.916 1 92.62 124 GLU B C 1
ATOM 3782 O O . GLU B 1 124 ? -1.681 32.406 -3.016 1 92.62 124 GLU B O 1
ATOM 3787 N N . MET B 1 125 ? -2.734 30.609 -2.357 1 92.56 125 MET B N 1
ATOM 3788 C CA . MET B 1 125 ? -1.502 29.969 -1.919 1 92.56 125 MET B CA 1
ATOM 3789 C C . MET B 1 125 ? -0.603 29.656 -3.109 1 92.56 125 MET B C 1
ATOM 3791 O O . MET B 1 125 ? 0.598 29.922 -3.076 1 92.56 125 MET B O 1
ATOM 3795 N N . SER B 1 126 ? -1.208 29.125 -4.09 1 90.19 126 SER B N 1
ATOM 3796 C CA . SER B 1 126 ? -0.459 28.734 -5.277 1 90.19 126 SER B CA 1
ATOM 3797 C C . SER B 1 126 ? 0.23 29.922 -5.918 1 90.19 126 SER B C 1
ATOM 3799 O O . SER B 1 126 ? 1.383 29.828 -6.344 1 90.19 126 SER B O 1
ATOM 3801 N N . ARG B 1 127 ? -0.43 31 -5.977 1 92.25 127 ARG B N 1
ATOM 3802 C CA . ARG B 1 127 ? 0.116 32.219 -6.559 1 92.25 127 ARG B CA 1
ATOM 3803 C C . ARG B 1 127 ? 1.349 32.688 -5.793 1 92.25 127 ARG B C 1
ATOM 3805 O O . ARG B 1 127 ? 2.201 33.406 -6.344 1 92.25 127 ARG B O 1
ATOM 3812 N N . ARG B 1 128 ? 1.43 32.281 -4.59 1 93.12 128 ARG B N 1
ATOM 3813 C CA . ARG B 1 128 ? 2.502 32.75 -3.723 1 93.12 128 ARG B CA 1
ATOM 3814 C C . ARG B 1 128 ? 3.484 31.625 -3.402 1 93.12 128 ARG B C 1
ATOM 3816 O O . ARG B 1 128 ? 4.285 31.734 -2.473 1 93.12 128 ARG B O 1
ATOM 3823 N N . ASP B 1 129 ? 3.316 30.453 -4.027 1 91.38 129 ASP B N 1
ATOM 3824 C CA . ASP B 1 129 ? 4.191 29.297 -3.879 1 91.38 129 ASP B CA 1
ATOM 3825 C C . ASP B 1 129 ? 4.113 28.734 -2.461 1 91.38 129 ASP B C 1
ATOM 3827 O O . ASP B 1 129 ? 5.137 28.375 -1.876 1 91.38 129 ASP B O 1
ATOM 3831 N N . LEU B 1 130 ? 2.879 28.828 -1.93 1 91.75 130 LEU B N 1
ATOM 3832 C CA . LEU B 1 130 ? 2.666 28.312 -0.58 1 91.75 130 LEU B CA 1
ATOM 3833 C C . LEU B 1 130 ? 1.959 26.969 -0.614 1 91.75 130 LEU B C 1
ATOM 3835 O O . LEU B 1 130 ? 1.118 26.719 -1.482 1 91.75 130 LEU B O 1
ATOM 3839 N N . VAL B 1 131 ? 2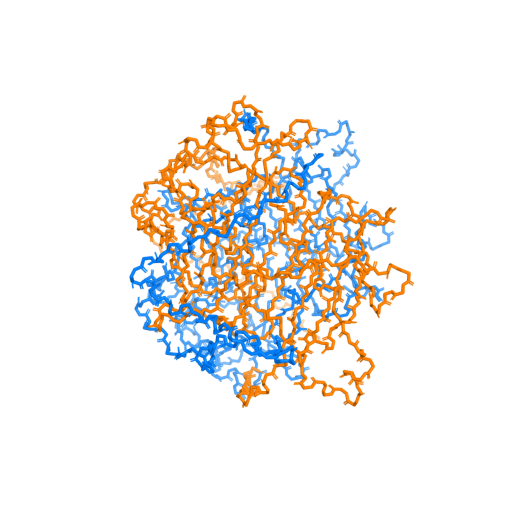.375 26.078 0.346 1 90.12 131 VAL B N 1
ATOM 3840 C CA . VAL B 1 131 ? 1.746 24.766 0.479 1 90.12 131 VAL B CA 1
ATOM 3841 C C . VAL B 1 131 ? 1.521 24.453 1.956 1 90.12 131 VAL B C 1
ATOM 3843 O O . VAL B 1 131 ? 2.104 25.094 2.832 1 90.12 131 VAL B O 1
ATOM 3846 N N . TRP B 1 132 ? 0.613 23.578 2.215 1 90.94 132 TRP B N 1
ATOM 3847 C CA . TRP B 1 132 ? 0.45 23.016 3.553 1 90.94 132 TRP B CA 1
ATOM 3848 C C . TRP B 1 132 ? 1.394 21.844 3.77 1 90.94 132 TRP B C 1
ATOM 3850 O O . TRP B 1 132 ? 1.506 20.953 2.912 1 90.94 132 TRP B O 1
ATOM 3860 N N . VAL B 1 133 ? 2.068 21.812 4.871 1 88.81 133 VAL B N 1
ATOM 3861 C CA . VAL B 1 133 ? 2.947 20.719 5.227 1 88.81 133 VAL B CA 1
ATOM 3862 C C . VAL B 1 133 ? 2.486 20.094 6.543 1 88.81 133 VAL B C 1
ATOM 3864 O O . VAL B 1 133 ? 2.203 20.797 7.508 1 88.81 133 VAL B O 1
ATOM 3867 N N . ASP B 1 134 ? 2.414 18.766 6.543 1 90.94 134 ASP B N 1
ATOM 3868 C CA . ASP B 1 134 ? 2.055 18.031 7.75 1 90.94 134 ASP B CA 1
ATOM 3869 C C . ASP B 1 134 ? 3.209 18.016 8.75 1 90.94 134 ASP B C 1
ATOM 3871 O O . ASP B 1 134 ? 4.316 17.594 8.422 1 90.94 134 ASP B O 1
ATOM 3875 N N . TYR B 1 135 ? 2.959 18.531 9.992 1 90.62 135 TYR B N 1
ATOM 3876 C CA . TYR B 1 135 ? 4.062 18.516 10.945 1 90.62 135 TYR B CA 1
ATOM 3877 C C . TYR B 1 135 ? 3.725 17.656 12.156 1 90.62 135 TYR B C 1
ATOM 3879 O O . TYR B 1 135 ? 4.613 17.281 12.93 1 90.62 135 TYR B O 1
ATOM 3887 N N . LYS B 1 136 ? 2.49 17.328 12.344 1 92.81 136 LYS B N 1
ATOM 3888 C CA . LYS B 1 136 ? 2.094 16.453 13.438 1 92.81 136 LYS B CA 1
ATOM 3889 C C . LYS B 1 136 ? 0.971 15.516 13 1 92.81 136 LYS B C 1
ATOM 3891 O O . LYS B 1 136 ? 0.066 15.914 12.266 1 92.81 136 LYS B O 1
ATOM 3896 N N . LYS B 1 137 ? 1.003 14.32 13.5 1 94.94 137 LYS B N 1
ATOM 3897 C CA . LYS B 1 137 ? -0.044 13.328 13.258 1 94.94 137 LYS B CA 1
ATOM 3898 C C . LYS B 1 137 ? -0.28 12.469 14.5 1 94.94 137 LYS B C 1
ATOM 3900 O O . LYS B 1 137 ? 0.672 12.039 15.156 1 94.94 137 LYS B O 1
ATOM 3905 N N . ASP B 1 138 ? -1.515 12.297 14.82 1 93.81 138 ASP B N 1
ATOM 3906 C CA . ASP B 1 138 ? -1.94 11.469 15.953 1 93.81 138 ASP B CA 1
ATOM 3907 C C . ASP B 1 138 ? -3.043 10.5 15.539 1 93.81 138 ASP B C 1
ATOM 3909 O O . ASP B 1 138 ? -4.082 10.914 15.016 1 93.81 138 ASP B O 1
ATOM 3913 N N . ILE B 1 139 ? -2.82 9.234 15.75 1 95.44 139 ILE B N 1
ATOM 3914 C CA . ILE B 1 139 ? -3.781 8.203 15.383 1 95.44 139 ILE B CA 1
ATOM 3915 C C . ILE B 1 139 ? -4.078 7.32 16.594 1 95.44 139 ILE B C 1
ATOM 3917 O O . ILE B 1 139 ? -3.166 6.727 17.172 1 95.44 139 ILE B O 1
ATOM 3921 N N . ALA B 1 140 ? -5.277 7.23 16.953 1 92.31 140 ALA B N 1
ATOM 3922 C CA . ALA B 1 140 ? -5.742 6.348 18.016 1 92.31 140 ALA B CA 1
ATOM 3923 C C . ALA B 1 140 ? -6.629 5.238 17.469 1 92.31 140 ALA B C 1
ATOM 3925 O O . ALA B 1 140 ? -7.633 5.508 16.812 1 92.31 140 ALA B O 1
ATOM 3926 N N . ILE B 1 141 ? -6.23 4.027 17.781 1 93.19 141 ILE B N 1
ATOM 3927 C CA . ILE B 1 141 ? -6.961 2.877 17.25 1 93.19 141 ILE B CA 1
ATOM 3928 C C . ILE B 1 141 ? -7.645 2.137 18.406 1 93.19 141 ILE B C 1
ATOM 3930 O O . ILE B 1 141 ? -6.977 1.501 19.219 1 93.19 141 ILE B O 1
ATOM 3934 N N . HIS B 1 142 ? -8.891 2.166 18.391 1 87.44 142 HIS B N 1
ATOM 3935 C CA . HIS B 1 142 ? -9.664 1.497 19.422 1 87.44 142 HIS B CA 1
ATOM 3936 C C . HIS B 1 142 ? -10 0.064 19.031 1 87.44 142 HIS B C 1
ATOM 3938 O O . HIS B 1 142 ? -9.953 -0.845 19.859 1 87.44 142 HIS B O 1
ATOM 3944 N N . CYS B 1 143 ? -10.414 -0.059 17.812 1 90 143 CYS B N 1
ATOM 3945 C CA . CYS B 1 143 ? -10.703 -1.364 17.219 1 90 143 CYS B CA 1
ATOM 3946 C C . CYS B 1 143 ? -10.164 -1.458 15.805 1 90 143 CYS B C 1
ATOM 3948 O O . CYS B 1 143 ? -10.398 -0.562 14.984 1 90 143 CYS B O 1
ATOM 3950 N N . TYR B 1 144 ? -9.453 -2.52 15.594 1 93.25 144 TYR B N 1
ATOM 3951 C CA . TYR B 1 144 ? -8.891 -2.719 14.266 1 93.25 144 TYR B CA 1
ATOM 3952 C C . TYR B 1 144 ? -9.914 -3.359 13.328 1 93.25 144 TYR B C 1
ATOM 3954 O O . TYR B 1 144 ? -10.484 -4.406 13.648 1 93.25 144 TYR B O 1
ATOM 3962 N N . PRO B 1 145 ? -10.141 -2.705 12.172 1 94.5 145 PRO B N 1
ATOM 3963 C CA . PRO B 1 145 ? -10.969 -3.375 11.164 1 94.5 145 PRO B CA 1
ATOM 3964 C C . PRO B 1 145 ? -10.305 -4.625 10.594 1 94.5 145 PRO B C 1
ATOM 3966 O O . PRO B 1 145 ? -9.078 -4.734 10.594 1 94.5 145 PRO B O 1
ATOM 3969 N N . SER B 1 146 ? -11.156 -5.531 10.133 1 91.19 146 SER B N 1
ATOM 3970 C CA . SER B 1 146 ? -10.711 -6.742 9.445 1 91.19 146 SER B CA 1
ATOM 3971 C C . SER B 1 146 ? -11.086 -6.707 7.969 1 91.19 146 SER B C 1
ATOM 3973 O O . SER B 1 146 ? -11.836 -5.824 7.535 1 91.19 146 SER B O 1
ATOM 3975 N N . ARG B 1 147 ? -10.531 -7.645 7.32 1 86.81 147 ARG B N 1
ATOM 3976 C CA . ARG B 1 147 ? -10.875 -7.762 5.906 1 86.81 147 ARG B CA 1
ATOM 3977 C C . ARG B 1 147 ? -12.383 -7.809 5.707 1 86.81 147 ARG B C 1
ATOM 3979 O O . ARG B 1 147 ? -13.094 -8.477 6.457 1 86.81 147 ARG B O 1
ATOM 3986 N N . HIS B 1 148 ? -12.898 -7.066 4.746 1 83.62 148 HIS B N 1
ATOM 3987 C CA . HIS B 1 148 ? -14.289 -7 4.309 1 83.62 148 HIS B CA 1
ATOM 3988 C C . HIS B 1 148 ? -15.109 -6.098 5.219 1 83.62 148 HIS B C 1
ATOM 3990 O O . HIS B 1 148 ? -16.281 -5.836 4.949 1 83.62 148 HIS B O 1
ATOM 3996 N N . ASP B 1 149 ? -14.531 -5.715 6.336 1 87.94 149 ASP B N 1
ATOM 3997 C CA . ASP B 1 149 ? -15.234 -4.668 7.074 1 87.94 149 ASP B CA 1
ATOM 3998 C C . ASP B 1 149 ? -15.438 -3.426 6.211 1 87.94 149 ASP B C 1
ATOM 4000 O O . ASP B 1 149 ? -14.539 -3.037 5.453 1 87.94 149 ASP B O 1
ATOM 4004 N N . VAL B 1 150 ? -16.609 -2.914 6.266 1 88.5 150 VAL B N 1
ATOM 4005 C CA . VAL B 1 150 ? -16.875 -1.642 5.605 1 88.5 150 VAL B CA 1
ATOM 4006 C C . VAL B 1 150 ? -16.844 -0.51 6.633 1 88.5 150 VAL B C 1
ATOM 4008 O O . VAL B 1 150 ? -17.594 -0.521 7.609 1 88.5 150 VAL B O 1
ATOM 4011 N N . ILE B 1 151 ? -15.992 0.385 6.328 1 92.19 151 ILE B N 1
ATOM 4012 C CA . ILE B 1 151 ? -15.742 1.486 7.25 1 92.19 151 ILE B CA 1
ATOM 4013 C C . ILE B 1 151 ? -16.297 2.785 6.668 1 92.19 151 ILE B C 1
ATOM 4015 O O . ILE B 1 151 ? -16.156 3.039 5.469 1 92.19 151 ILE B O 1
ATOM 4019 N N . GLN B 1 152 ? -16.953 3.518 7.504 1 91.5 152 GLN B N 1
ATOM 4020 C CA . GLN B 1 152 ? -17.344 4.875 7.148 1 91.5 152 GLN B CA 1
ATOM 4021 C C . GLN B 1 152 ? -16.359 5.902 7.688 1 91.5 152 GLN B C 1
ATOM 4023 O O . GLN B 1 152 ? -16.125 5.969 8.898 1 91.5 152 GLN B O 1
ATOM 4028 N N . VAL B 1 153 ? -15.828 6.699 6.797 1 95.5 153 VAL B N 1
ATOM 4029 C CA . VAL B 1 153 ? -14.836 7.699 7.18 1 95.5 153 VAL B CA 1
ATOM 4030 C C . VAL B 1 153 ? -15.445 9.094 7.102 1 95.5 153 VAL B C 1
ATOM 4032 O O . VAL B 1 153 ? -16.109 9.438 6.117 1 95.5 153 VAL B O 1
ATOM 4035 N N . HIS B 1 154 ? -15.312 9.859 8.102 1 94.5 154 HIS B N 1
ATOM 4036 C CA . HIS B 1 154 ? -15.578 11.297 8.102 1 94.5 154 HIS B CA 1
ATOM 4037 C C . HIS B 1 154 ? -14.297 12.086 8.312 1 94.5 154 HIS B C 1
ATOM 4039 O O . HIS B 1 154 ? -13.492 11.758 9.188 1 94.5 154 HIS B O 1
ATOM 4045 N N . THR B 1 155 ? -14.055 13.078 7.516 1 95.75 155 THR B N 1
ATOM 4046 C CA . THR B 1 155 ? -12.906 13.953 7.703 1 95.75 155 THR B CA 1
ATOM 4047 C C . THR B 1 155 ? -13.297 15.414 7.477 1 95.75 155 THR B C 1
ATOM 4049 O O . THR B 1 155 ? -14.148 15.711 6.637 1 95.75 155 THR B O 1
ATOM 4052 N N . TRP B 1 156 ? -12.68 16.281 8.203 1 95.5 156 TRP B N 1
ATOM 4053 C CA . TRP B 1 156 ? -12.93 17.719 8.094 1 95.5 156 TRP B CA 1
ATOM 4054 C C . TRP B 1 156 ? -11.695 18.531 8.484 1 95.5 156 TRP B C 1
ATOM 4056 O O . TRP B 1 156 ? -10.75 17.984 9.062 1 95.5 156 TRP B O 1
ATOM 4066 N N . MET B 1 157 ? -11.75 19.781 8.117 1 94.5 157 MET B N 1
ATOM 4067 C CA . MET B 1 157 ? -10.641 20.688 8.398 1 94.5 157 MET B CA 1
ATOM 4068 C C . MET B 1 157 ? -11.07 21.797 9.344 1 94.5 157 MET B C 1
ATOM 4070 O O . MET B 1 157 ? -12.25 22.141 9.414 1 94.5 157 MET B O 1
ATOM 4074 N N . TYR B 1 158 ? -10.094 22.328 10.047 1 93.19 158 TYR B N 1
ATOM 4075 C CA . TYR B 1 158 ? -10.352 23.438 10.953 1 93.19 158 TYR B CA 1
ATOM 4076 C C . TYR B 1 158 ? -9.102 24.297 11.133 1 93.19 158 TYR B C 1
ATOM 4078 O O . TYR B 1 158 ? -7.984 23.844 10.875 1 93.19 158 TYR B O 1
ATOM 4086 N N . GLU B 1 159 ? -9.312 25.484 11.492 1 92.5 159 GLU B N 1
ATOM 4087 C CA . GLU B 1 159 ? -8.18 26.344 11.812 1 92.5 159 GLU B CA 1
ATOM 4088 C C . GLU B 1 159 ? -7.535 25.938 13.141 1 92.5 159 GLU B C 1
ATOM 4090 O O . GLU B 1 159 ? -8.234 25.719 14.133 1 92.5 159 GLU B O 1
ATOM 4095 N N . SER B 1 160 ? -6.32 25.75 13.07 1 89.31 160 SER B N 1
ATOM 4096 C CA . SER B 1 160 ? -5.57 25.391 14.273 1 89.31 160 SER B CA 1
ATOM 4097 C C . SER B 1 160 ? -4.629 26.5 14.695 1 89.31 160 SER B C 1
ATOM 4099 O O . SER B 1 160 ? -3.617 26.75 14.039 1 89.31 160 SER B O 1
ATOM 4101 N N . GLY B 1 161 ? -4.93 27.141 15.859 1 83.81 161 GLY B N 1
ATOM 4102 C CA . GLY B 1 161 ? -4.148 28.297 16.266 1 83.81 161 GLY B CA 1
ATOM 4103 C C . GLY B 1 161 ? -4.188 29.438 15.273 1 83.81 161 GLY B C 1
ATOM 4104 O O . GLY B 1 161 ? -5.199 29.641 14.594 1 83.81 161 GLY B O 1
ATOM 4105 N N . LYS B 1 162 ? -3.037 30.203 15.266 1 84 162 LYS B N 1
ATOM 4106 C CA . LYS B 1 162 ? -2.98 31.391 14.422 1 84 162 LYS B CA 1
ATOM 4107 C C . LYS B 1 162 ? -2.514 31.047 13.008 1 84 162 LYS B C 1
ATOM 4109 O O . LYS B 1 162 ? -2.912 31.688 12.039 1 84 162 LYS B O 1
ATOM 4114 N N . ASN B 1 163 ? -1.781 29.969 12.875 1 87.81 163 ASN B N 1
ATOM 4115 C CA . ASN B 1 163 ? -1.093 29.797 11.602 1 87.81 163 ASN B CA 1
ATOM 4116 C C . ASN B 1 163 ? -1.28 28.391 11.055 1 87.81 163 ASN B C 1
ATOM 4118 O O . ASN B 1 163 ? -0.697 28.031 10.023 1 87.81 163 ASN B O 1
ATOM 4122 N N . GLY B 1 164 ? -2.117 27.641 11.703 1 90.62 164 GLY B N 1
ATOM 4123 C CA . GLY B 1 164 ? -2.145 26.234 11.312 1 90.62 164 GLY B CA 1
ATOM 4124 C C . GLY B 1 164 ? -3.506 25.781 10.82 1 90.62 164 GLY B C 1
ATOM 4125 O O . GLY B 1 164 ? -4.5 26.5 10.977 1 90.62 164 GLY B O 1
ATOM 4126 N N . LEU B 1 165 ? -3.498 24.688 10.125 1 93.06 165 LEU B N 1
ATOM 4127 C CA . LEU B 1 165 ? -4.684 23.953 9.695 1 93.06 165 LEU B CA 1
ATOM 4128 C C . LEU B 1 165 ? -4.711 22.547 10.297 1 93.06 165 LEU B C 1
ATOM 4130 O O . LEU B 1 165 ? -3.711 21.828 10.242 1 93.06 165 LEU B O 1
ATOM 4134 N N . GLY B 1 166 ? -5.809 22.266 10.93 1 93.75 166 GLY B N 1
ATOM 4135 C CA . GLY B 1 166 ? -6.004 20.922 11.445 1 93.75 166 GLY B CA 1
ATOM 4136 C C . GLY B 1 166 ? -6.941 20.094 10.594 1 93.75 166 GLY B C 1
ATOM 4137 O O . GLY B 1 166 ? -7.867 20.625 9.977 1 93.75 166 GLY B O 1
ATOM 4138 N N . VAL B 1 167 ? -6.648 18.812 10.5 1 95.25 167 VAL B N 1
ATOM 4139 C CA . VAL B 1 167 ? -7.52 17.844 9.836 1 95.25 167 VAL B CA 1
ATOM 4140 C C . VAL B 1 167 ? -7.824 16.688 10.781 1 95.25 167 VAL B C 1
ATOM 4142 O O . VAL B 1 167 ? -6.91 16.094 11.359 1 95.25 167 VAL B O 1
ATOM 4145 N N . ASP B 1 168 ? -9.086 16.391 10.891 1 95 168 ASP B N 1
ATOM 4146 C CA . ASP B 1 168 ? -9.5 15.281 11.75 1 95 168 ASP B CA 1
ATOM 4147 C C . ASP B 1 168 ? -10.227 14.203 10.961 1 95 168 ASP B C 1
ATOM 4149 O O . ASP B 1 168 ? -10.805 14.484 9.906 1 95 168 ASP B O 1
ATOM 4153 N N . TRP B 1 169 ? -10.117 12.984 11.492 1 96.5 169 TRP B N 1
ATOM 4154 C CA . TRP B 1 169 ? -10.82 11.836 10.922 1 96.5 169 TRP B CA 1
ATOM 4155 C C . TRP B 1 169 ? -11.516 11.031 12.016 1 96.5 169 TRP B C 1
ATOM 4157 O O . TRP B 1 169 ? -10.977 10.867 13.109 1 96.5 169 TRP B O 1
ATOM 4167 N N . ILE B 1 170 ? -12.641 10.516 11.656 1 94.25 170 ILE B N 1
ATOM 4168 C CA . ILE B 1 170 ? -13.273 9.445 12.406 1 94.25 170 ILE B CA 1
ATOM 4169 C C . ILE B 1 170 ? -13.586 8.273 11.477 1 94.25 170 ILE B C 1
ATOM 4171 O O . ILE B 1 170 ? -14.258 8.445 10.461 1 94.25 170 ILE B O 1
ATOM 4175 N N . PHE B 1 171 ? -13.039 7.133 11.789 1 95.44 171 PHE B N 1
ATOM 4176 C CA . PHE B 1 171 ? -13.406 5.883 11.133 1 95.44 171 PHE B CA 1
ATOM 4177 C C . PHE B 1 171 ? -14.422 5.113 11.977 1 95.44 171 PHE B C 1
ATOM 4179 O O . PHE B 1 171 ? -14.148 4.781 13.133 1 95.44 171 PHE B O 1
ATOM 4186 N N . SER B 1 172 ? -15.539 4.789 11.391 1 91.81 172 SER B N 1
ATOM 4187 C CA . SER B 1 172 ? -16.578 4.066 12.109 1 91.81 172 SER B CA 1
ATOM 4188 C C . SER B 1 172 ? -16.984 2.797 11.375 1 91.81 172 SER B C 1
ATOM 4190 O O . SER B 1 172 ? -16.875 2.721 10.148 1 91.81 172 SER B O 1
ATOM 4192 N N . ASP B 1 173 ? -17.422 1.875 12.18 1 88.56 173 ASP B N 1
ATOM 4193 C CA . ASP B 1 173 ? -18.062 0.707 11.57 1 88.56 173 ASP B CA 1
ATOM 4194 C C . ASP B 1 173 ? -19.375 1.084 10.891 1 88.56 173 ASP B C 1
ATOM 4196 O O . ASP B 1 173 ? -20.25 1.686 11.508 1 88.56 173 ASP B O 1
ATOM 4200 N N . LEU B 1 174 ? -19.438 0.763 9.648 1 86.44 174 LEU B N 1
ATOM 4201 C CA . LEU B 1 174 ? -20.609 1.183 8.906 1 86.44 174 LEU B CA 1
ATOM 4202 C C . LEU B 1 174 ? -21.875 0.552 9.484 1 86.44 174 LEU B C 1
ATOM 4204 O O . LEU B 1 174 ? -22.922 1.189 9.531 1 86.44 174 LEU B O 1
ATOM 4208 N N . ASN B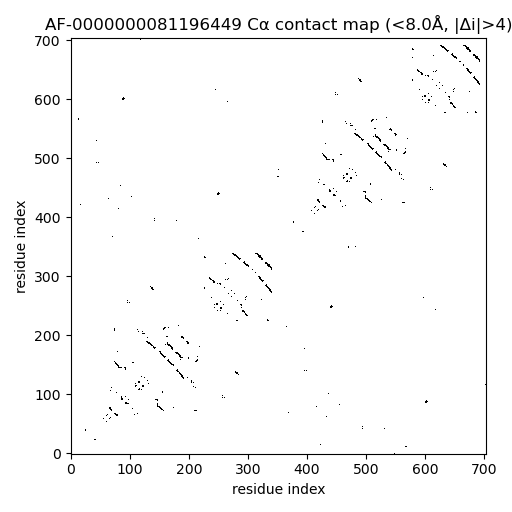 1 175 ? -21.812 -0.656 9.922 1 82.69 175 ASN B N 1
ATOM 4209 C CA . ASN B 1 175 ? -22.984 -1.396 10.383 1 82.69 175 ASN B CA 1
ATOM 4210 C C . ASN B 1 175 ? -23.422 -0.94 11.773 1 82.69 175 ASN B C 1
ATOM 4212 O O . ASN B 1 175 ? -24.609 -0.702 12.008 1 82.69 175 ASN B O 1
ATOM 4216 N N . THR B 1 176 ? -22.516 -0.735 12.672 1 82.31 176 THR B N 1
ATOM 4217 C CA . THR B 1 176 ? -22.859 -0.45 14.062 1 82.31 176 THR B CA 1
ATOM 4218 C C . THR B 1 176 ? -22.797 1.049 14.336 1 82.31 176 THR B C 1
ATOM 4220 O O . THR B 1 176 ? -23.375 1.529 15.312 1 82.31 176 THR B O 1
ATOM 4223 N N . GLY B 1 177 ? -22.031 1.719 13.516 1 85.75 177 GLY B N 1
ATOM 4224 C CA . GLY B 1 177 ? -21.828 3.141 13.75 1 85.75 177 GLY B CA 1
ATOM 4225 C C . GLY B 1 177 ? -20.781 3.432 14.805 1 85.75 177 GLY B C 1
ATOM 4226 O O . GLY B 1 177 ? -20.438 4.59 15.039 1 85.75 177 GLY B O 1
ATOM 4227 N N . ASN B 1 178 ? -20.188 2.441 15.359 1 85.69 178 ASN B N 1
ATOM 4228 C CA . ASN B 1 178 ? -19.203 2.615 16.422 1 85.69 178 ASN B CA 1
ATOM 4229 C C . ASN B 1 178 ? -17.891 3.154 15.867 1 85.69 178 ASN B C 1
ATOM 4231 O O . ASN B 1 178 ? -17.391 2.686 14.836 1 85.69 178 ASN B O 1
ATOM 4235 N N . PRO B 1 179 ? -17.359 4.156 16.578 1 89.19 179 PRO B N 1
ATOM 4236 C CA . PRO B 1 179 ? -16.016 4.609 16.172 1 89.19 179 PRO B CA 1
ATOM 4237 C C . PRO B 1 179 ? -14.945 3.553 16.406 1 89.19 179 PRO B C 1
ATOM 4239 O O . PRO B 1 179 ? -14.953 2.867 17.438 1 89.19 179 PRO B O 1
ATOM 4242 N N . LEU B 1 180 ? -14.117 3.363 15.438 1 92.12 180 LEU B N 1
ATOM 4243 C CA . LEU B 1 180 ? -13.039 2.387 15.484 1 92.12 180 LEU B CA 1
ATOM 4244 C C . LEU B 1 180 ? -11.688 3.078 15.633 1 92.12 180 LEU B C 1
ATOM 4246 O O . LEU B 1 180 ? -10.828 2.623 16.391 1 92.12 180 LEU B O 1
ATOM 4250 N N . ILE B 1 181 ? -11.492 4.148 14.898 1 94.38 181 ILE B N 1
ATOM 4251 C CA . ILE B 1 181 ? -10.211 4.844 14.805 1 94.38 181 ILE B CA 1
ATOM 4252 C C . ILE B 1 181 ? -10.438 6.355 14.797 1 94.38 181 ILE B C 1
ATOM 4254 O O . ILE B 1 181 ? -11.352 6.844 14.125 1 94.38 181 ILE B O 1
ATOM 4258 N N . LEU B 1 182 ? -9.68 7.098 15.555 1 93.31 182 LEU B N 1
ATOM 4259 C CA . LEU B 1 182 ? -9.609 8.555 15.523 1 93.31 182 LEU B CA 1
ATOM 4260 C C . LEU B 1 182 ? -8.227 9.023 15.094 1 93.31 182 LEU B C 1
ATOM 4262 O O . LEU B 1 182 ? -7.215 8.453 15.5 1 93.31 182 LEU B O 1
ATOM 4266 N N . ALA B 1 183 ? -8.219 10.008 14.266 1 95.56 183 ALA B N 1
ATOM 4267 C CA . ALA B 1 183 ? -6.934 10.531 13.82 1 95.56 183 ALA B CA 1
ATOM 4268 C C . ALA B 1 183 ? -6.984 12.055 13.672 1 95.56 183 ALA B C 1
ATOM 4270 O O . ALA B 1 183 ? -8.055 12.625 13.445 1 95.56 183 ALA B O 1
ATOM 4271 N N . SER B 1 184 ? -5.848 12.672 13.805 1 93.81 184 SER B N 1
ATOM 4272 C CA . SER B 1 184 ? -5.688 14.109 13.633 1 93.81 184 SER B CA 1
ATOM 4273 C C . SER B 1 184 ? -4.324 14.445 13.039 1 93.81 184 SER B C 1
ATOM 4275 O O . SER B 1 184 ? -3.33 13.781 13.328 1 93.81 184 SER B O 1
ATOM 4277 N N . SER B 1 185 ? -4.336 15.375 12.195 1 94.19 185 SER B N 1
ATOM 4278 C CA . SER B 1 185 ? -3.102 15.922 11.641 1 94.19 185 SER B CA 1
ATOM 4279 C C . SER B 1 185 ? -3.07 17.453 11.75 1 94.19 185 SER B C 1
ATOM 4281 O O . SER B 1 185 ? -4.105 18.109 11.617 1 94.19 185 SER B O 1
ATOM 4283 N N . LEU B 1 186 ? -1.933 17.984 12.023 1 92.69 186 LEU B N 1
ATOM 4284 C CA . LEU B 1 186 ? -1.722 19.422 12.023 1 92.69 186 LEU B CA 1
ATOM 4285 C C . LEU B 1 186 ? -0.768 19.828 10.906 1 92.69 186 LEU B C 1
ATOM 4287 O O . LEU B 1 186 ? 0.259 19.188 10.688 1 92.69 186 LEU B O 1
ATOM 4291 N N . CYS B 1 187 ? -1.146 20.875 10.219 1 93.06 187 CYS B N 1
ATOM 4292 C CA . CYS B 1 187 ? -0.373 21.375 9.078 1 93.06 187 CYS B CA 1
ATOM 4293 C C . CYS B 1 187 ? 0.046 22.812 9.297 1 93.06 187 CYS B C 1
ATOM 4295 O O . CYS B 1 187 ? -0.628 23.562 10.008 1 93.06 187 CYS B O 1
ATOM 4297 N N . THR B 1 188 ? 1.135 23.125 8.695 1 92 188 THR B N 1
ATOM 4298 C CA . THR B 1 188 ? 1.608 24.5 8.656 1 92 188 THR B CA 1
ATOM 4299 C C . THR B 1 188 ? 1.905 24.938 7.227 1 92 188 THR B C 1
ATOM 4301 O O . THR B 1 188 ? 2.08 24.094 6.344 1 92 188 THR B O 1
ATOM 4304 N N . MET B 1 189 ? 1.854 26.188 7.031 1 92.12 189 MET B N 1
ATOM 4305 C CA . MET B 1 189 ? 2.078 26.719 5.691 1 92.12 189 MET B CA 1
ATOM 4306 C C . MET B 1 189 ? 3.559 27 5.457 1 92.12 189 MET B C 1
ATOM 4308 O O . MET B 1 189 ? 4.25 27.5 6.344 1 92.12 189 MET B O 1
ATOM 4312 N N . MET B 1 190 ? 4.016 26.641 4.234 1 90.38 190 MET B N 1
ATOM 4313 C CA . MET B 1 190 ? 5.418 26.828 3.879 1 90.38 190 MET B CA 1
ATOM 4314 C C . MET B 1 190 ? 5.562 27.266 2.424 1 90.38 190 MET B C 1
ATOM 4316 O O . MET B 1 190 ? 4.773 26.859 1.57 1 90.38 190 MET B O 1
ATOM 4320 N N . ASN B 1 191 ? 6.57 28.078 2.188 1 91.12 191 ASN B N 1
ATOM 4321 C CA . ASN B 1 191 ? 6.918 28.422 0.812 1 91.12 191 ASN B CA 1
ATOM 4322 C C . ASN B 1 191 ? 7.727 27.297 0.149 1 91.12 191 ASN B C 1
ATOM 4324 O O . ASN B 1 191 ? 8.758 26.891 0.673 1 91.12 191 ASN B O 1
ATOM 4328 N N . ILE B 1 192 ? 7.352 26.891 -0.955 1 84.94 192 ILE B N 1
ATOM 4329 C CA . ILE B 1 192 ? 7.941 25.703 -1.567 1 84.94 192 ILE B CA 1
ATOM 4330 C C . ILE B 1 192 ? 9.312 26.047 -2.145 1 84.94 192 ILE B C 1
ATOM 4332 O O . ILE B 1 192 ? 10.188 25.188 -2.242 1 84.94 192 ILE B O 1
ATOM 4336 N N . LYS B 1 193 ? 9.578 27.234 -2.508 1 87.06 193 LYS B N 1
ATOM 4337 C CA . LYS B 1 193 ? 10.844 27.656 -3.115 1 87.06 193 LYS B CA 1
ATOM 4338 C C . LYS B 1 193 ? 11.883 27.969 -2.051 1 87.06 193 LYS B C 1
ATOM 4340 O O . LYS B 1 193 ? 13.031 27.516 -2.135 1 87.06 193 LYS B O 1
ATOM 4345 N N . THR B 1 194 ? 11.469 28.688 -1.036 1 88.94 194 THR B N 1
ATOM 4346 C CA . THR B 1 194 ? 12.414 29.125 -0.02 1 88.94 194 THR B CA 1
ATOM 4347 C C . THR B 1 194 ? 12.477 28.141 1.135 1 88.94 194 THR B C 1
ATOM 4349 O O . THR B 1 194 ? 13.398 28.188 1.952 1 88.94 194 THR B O 1
ATOM 4352 N N . ARG B 1 195 ? 11.438 27.312 1.244 1 84.62 195 ARG B N 1
ATOM 4353 C CA . ARG B 1 195 ? 11.297 26.312 2.289 1 84.62 195 ARG B CA 1
ATOM 4354 C C . ARG B 1 195 ? 11.133 26.953 3.66 1 84.62 195 ARG B C 1
ATOM 4356 O O . ARG B 1 195 ? 11.469 26.344 4.68 1 84.62 195 ARG B O 1
ATOM 4363 N N . LYS B 1 196 ? 10.711 28.141 3.633 1 89.62 196 LYS B N 1
ATOM 4364 C CA . LYS B 1 196 ? 10.461 28.859 4.879 1 89.62 196 LYS B CA 1
ATOM 4365 C C . LYS B 1 196 ? 8.992 28.781 5.281 1 89.62 196 LYS B C 1
ATOM 4367 O O . LYS B 1 196 ? 8.109 28.828 4.426 1 89.62 196 LYS B O 1
ATOM 4372 N N . LEU B 1 197 ? 8.82 28.75 6.559 1 89.06 197 LEU B N 1
ATOM 4373 C CA . LEU B 1 197 ? 7.457 28.734 7.086 1 89.06 197 LEU B CA 1
ATOM 4374 C C . LEU B 1 197 ? 6.762 30.062 6.828 1 89.06 197 LEU B C 1
ATOM 4376 O O . LEU B 1 197 ? 7.414 31.109 6.781 1 89.06 197 LEU B O 1
ATOM 4380 N N . SER B 1 198 ? 5.508 29.969 6.613 1 89.62 198 SER B N 1
ATOM 4381 C CA . SER B 1 198 ? 4.688 31.141 6.383 1 89.62 198 SER B CA 1
ATOM 4382 C C . SER B 1 198 ? 3.479 31.172 7.309 1 89.62 198 SER B C 1
ATOM 4384 O O . SER B 1 198 ? 3.033 30.125 7.785 1 89.62 198 SER B O 1
ATOM 4386 N N . LYS B 1 199 ? 3.016 32.344 7.609 1 89.5 199 LYS B N 1
ATOM 4387 C CA . LYS B 1 199 ? 1.748 32.5 8.32 1 89.5 199 LYS B CA 1
ATOM 4388 C C . LYS B 1 199 ? 0.573 32.094 7.434 1 89.5 199 LYS B C 1
ATOM 4390 O O . LYS B 1 199 ? 0.689 32.062 6.207 1 89.5 199 LYS B O 1
ATOM 4395 N N . PHE B 1 200 ? -0.495 31.734 8.094 1 92.25 200 PHE B N 1
ATOM 4396 C CA . PHE B 1 200 ? -1.748 31.547 7.375 1 92.25 200 PHE B CA 1
ATOM 4397 C C . PHE B 1 200 ? -2.24 32.844 6.777 1 92.25 200 PHE B C 1
ATOM 4399 O O . PHE B 1 200 ? -2.84 33.656 7.48 1 92.25 200 PHE B O 1
ATOM 4406 N N . ILE B 1 201 ? -2.037 33.031 5.516 1 92.69 201 ILE B N 1
ATOM 4407 C CA . ILE B 1 201 ? -2.326 34.312 4.914 1 92.69 201 ILE B CA 1
ATOM 4408 C C . ILE B 1 201 ? -3.838 34.531 4.832 1 92.69 201 ILE B C 1
ATOM 4410 O O . ILE B 1 201 ? -4.586 33.594 4.578 1 92.69 201 ILE B O 1
ATOM 4414 N N . GLU B 1 202 ? -4.207 35.75 4.977 1 93.75 202 GLU B N 1
ATOM 4415 C CA . GLU B 1 202 ? -5.617 36.094 5.09 1 93.75 202 GLU B CA 1
ATOM 4416 C C . GLU B 1 202 ? -6.383 35.719 3.824 1 93.75 202 GLU B C 1
ATOM 4418 O O . GLU B 1 202 ? -7.531 35.281 3.893 1 93.75 202 GLU B O 1
ATOM 4423 N N . GLU B 1 203 ? -5.816 35.844 2.668 1 94.19 203 GLU B N 1
ATOM 4424 C CA . GLU B 1 203 ? -6.477 35.531 1.402 1 94.19 203 GLU B CA 1
ATOM 4425 C C . GLU B 1 203 ? -6.816 34.062 1.311 1 94.19 203 GLU B C 1
ATOM 4427 O O . GLU B 1 203 ? -7.898 33.688 0.849 1 94.19 203 GLU B O 1
ATOM 4432 N N . ALA B 1 204 ? -5.859 33.281 1.743 1 92.44 204 ALA B N 1
ATOM 4433 C CA . ALA B 1 204 ? -6.094 31.828 1.741 1 92.44 204 ALA B CA 1
ATOM 4434 C C . ALA B 1 204 ? -7.129 31.438 2.793 1 92.44 204 ALA B C 1
ATOM 4436 O O . ALA B 1 204 ? -7.941 30.547 2.568 1 92.44 204 ALA B O 1
ATOM 4437 N N . ARG B 1 205 ? -7.098 32.094 3.912 1 93.38 205 ARG B N 1
ATOM 4438 C CA . ARG B 1 205 ? -8.062 31.859 4.984 1 93.38 205 ARG B CA 1
ATOM 4439 C C . ARG B 1 205 ? -9.484 32.125 4.512 1 93.38 205 ARG B C 1
ATOM 4441 O O . ARG B 1 205 ? -10.398 31.344 4.809 1 93.38 205 ARG B O 1
ATOM 4448 N N . LYS B 1 206 ? -9.648 33.188 3.82 1 94.25 206 LYS B N 1
ATOM 4449 C CA . LYS B 1 206 ? -10.953 33.562 3.279 1 94.25 206 LYS B CA 1
ATOM 4450 C C . LYS B 1 206 ? -11.461 32.5 2.297 1 94.25 206 LYS B C 1
ATOM 4452 O O . LYS B 1 206 ? -12.648 32.188 2.271 1 94.25 206 LYS B O 1
ATOM 4457 N N . GLU B 1 207 ? -10.562 31.953 1.504 1 94.25 207 GLU B N 1
ATOM 4458 C CA . GLU B 1 207 ? -10.906 30.922 0.526 1 94.25 207 GLU B CA 1
ATOM 4459 C C . GLU B 1 207 ? -11.391 29.656 1.212 1 94.25 207 GLU B C 1
ATOM 4461 O O . GLU B 1 207 ? -12.281 28.969 0.704 1 94.25 207 GLU B O 1
ATOM 4466 N N . LEU B 1 208 ? -10.844 29.359 2.379 1 94.19 208 LEU B N 1
ATOM 4467 C CA . LEU B 1 208 ? -11.086 28.078 3.02 1 94.19 208 LEU B CA 1
ATOM 4468 C C . LEU B 1 208 ? -12.211 28.188 4.047 1 94.19 208 LEU B C 1
ATOM 4470 O O . LEU B 1 208 ? -12.805 27.172 4.438 1 94.19 208 LEU B O 1
ATOM 4474 N N . LYS B 1 209 ? -12.508 29.359 4.484 1 93.94 209 LYS B N 1
ATOM 4475 C CA . LYS B 1 209 ? -13.398 29.625 5.617 1 93.94 209 LYS B CA 1
ATOM 4476 C C . LYS B 1 209 ? -14.734 28.922 5.441 1 93.94 209 LYS B C 1
ATOM 4478 O O . LYS B 1 209 ? -15.234 28.297 6.375 1 93.94 209 LYS B O 1
ATOM 4483 N N . PRO B 1 210 ? -15.305 28.922 4.254 1 94.75 210 PRO B N 1
ATOM 4484 C CA . PRO B 1 210 ? -16.625 28.297 4.094 1 94.75 210 PRO B CA 1
ATOM 4485 C C . PRO B 1 210 ? -16.594 26.797 4.32 1 94.75 210 PRO B C 1
ATOM 4487 O O . PRO B 1 210 ? -17.641 26.172 4.508 1 94.75 210 PRO B O 1
ATOM 4490 N N . TYR B 1 211 ? -15.445 26.219 4.305 1 94.69 211 TYR B N 1
ATOM 4491 C CA . TYR B 1 211 ? -15.344 24.766 4.324 1 94.69 211 TYR B CA 1
ATOM 4492 C C . TYR B 1 211 ? -14.75 24.281 5.637 1 94.69 211 TYR B C 1
ATOM 4494 O O . TYR B 1 211 ? -14.523 23.078 5.816 1 94.69 211 TYR B O 1
ATOM 4502 N N . LEU B 1 212 ? -14.492 25.156 6.559 1 94.62 212 LEU B N 1
ATOM 4503 C CA . LEU B 1 212 ? -13.836 24.812 7.812 1 94.62 212 LEU B CA 1
ATOM 4504 C C . LEU B 1 212 ? -14.867 24.562 8.914 1 94.62 212 LEU B C 1
ATOM 4506 O O . LEU B 1 212 ? -15.883 25.25 8.992 1 94.62 212 LEU B O 1
ATOM 4510 N N . MET B 1 213 ? -14.57 23.578 9.695 1 93.44 213 MET B N 1
ATOM 4511 C CA . MET B 1 213 ? -15.32 23.297 10.922 1 93.44 213 MET B CA 1
ATOM 4512 C C . MET B 1 213 ? -14.664 23.969 12.117 1 93.44 213 MET B C 1
ATOM 4514 O O . MET B 1 213 ? -13.5 24.359 12.055 1 93.44 213 MET B O 1
ATOM 4518 N N . PRO B 1 214 ? -15.492 24.125 13.211 1 88.62 214 PRO B N 1
ATOM 4519 C CA . PRO B 1 214 ? -14.828 24.547 14.445 1 88.62 214 PRO B CA 1
ATOM 4520 C C . PRO B 1 214 ? -13.82 23.531 14.961 1 88.62 214 PRO B C 1
ATOM 4522 O O . PRO B 1 214 ? -13.953 22.328 14.68 1 88.62 214 PRO B O 1
ATOM 4525 N N . ASP B 1 215 ? -12.844 24.031 15.625 1 83.44 215 ASP B N 1
ATOM 4526 C CA . ASP B 1 215 ? -11.844 23.141 16.203 1 83.44 215 ASP B CA 1
ATOM 4527 C C . ASP B 1 215 ? -12.438 22.312 17.344 1 83.44 215 ASP B C 1
ATOM 4529 O O . ASP B 1 215 ? -12.5 22.781 18.484 1 83.44 215 ASP B O 1
ATOM 4533 N N . ASN B 1 216 ? -12.953 21.141 17.094 1 78 216 ASN B N 1
ATOM 4534 C CA . ASN B 1 216 ? -13.492 20.156 18.031 1 78 216 ASN B CA 1
ATOM 4535 C C . ASN B 1 216 ? -12.906 18.766 17.781 1 78 216 ASN B C 1
ATOM 4537 O O . ASN B 1 216 ? -13.648 17.797 17.688 1 78 216 ASN B O 1
ATOM 4541 N N . SER B 1 217 ? -11.633 18.781 17.766 1 76.94 217 SER B N 1
ATOM 4542 C CA . SER B 1 217 ? -10.938 17.531 17.438 1 76.94 217 SER B CA 1
ATOM 4543 C C . SER B 1 217 ? -11.398 16.406 18.344 1 76.94 217 SER B C 1
ATOM 4545 O O . SER B 1 217 ? -11.508 16.578 19.562 1 76.94 217 SER B O 1
ATOM 4547 N N . PRO B 1 218 ? -11.695 15.281 17.75 1 71.75 218 PRO B N 1
ATOM 4548 C CA . PRO B 1 218 ? -12.172 14.133 18.531 1 71.75 218 PRO B CA 1
ATOM 4549 C C . PRO B 1 218 ? -11.078 13.508 19.391 1 71.75 218 PRO B C 1
ATOM 4551 O O . PRO B 1 218 ? -11.367 12.711 20.281 1 71.75 218 PRO B O 1
ATOM 4554 N N . LEU B 1 219 ? -9.859 13.727 18.922 1 73.31 219 LEU B N 1
ATOM 4555 C CA . LEU B 1 219 ? -8.781 13.148 19.719 1 73.31 219 LEU B CA 1
ATOM 4556 C C . LEU B 1 219 ? -8.508 13.992 20.969 1 73.31 219 LEU B C 1
ATOM 4558 O O . LEU B 1 219 ? -8.516 15.227 20.906 1 73.31 219 LEU B O 1
ATOM 4562 N N . VAL B 1 220 ? -8.727 13.297 22.078 1 53.59 220 VAL B N 1
ATOM 4563 C CA . VAL B 1 220 ? -8.391 13.992 23.312 1 53.59 220 VAL B CA 1
ATOM 4564 C C . VAL B 1 220 ? -6.957 14.516 23.234 1 53.59 220 VAL B C 1
ATOM 4566 O O . VAL B 1 220 ? -6.051 13.805 22.797 1 53.59 220 VAL B O 1
ATOM 4569 N N . GLU B 1 221 ? -6.832 15.836 23.25 1 52.5 221 GLU B N 1
ATOM 4570 C CA . GLU B 1 221 ? -5.531 16.484 23.172 1 52.5 221 GLU B CA 1
ATOM 4571 C C . GLU B 1 221 ? -4.477 15.711 23.953 1 52.5 221 GLU B C 1
ATOM 4573 O O . GLU B 1 221 ? -4.672 15.383 25.125 1 52.5 221 GLU B O 1
ATOM 4578 N N . ASN B 1 222 ? -3.787 14.75 23.234 1 54.03 222 ASN B N 1
ATOM 4579 C CA . ASN B 1 222 ? -2.572 14.258 23.859 1 54.03 222 ASN B CA 1
ATOM 4580 C C . ASN B 1 222 ? -1.676 15.398 24.328 1 54.03 222 ASN B C 1
ATOM 4582 O O . ASN B 1 222 ? -1.004 16.031 23.516 1 54.03 222 ASN B O 1
ATOM 4586 N N . THR B 1 223 ? -2.037 15.938 25.469 1 54.41 223 THR B N 1
ATOM 4587 C CA . THR B 1 223 ? -1.369 17.109 26.016 1 54.41 223 THR B CA 1
ATOM 4588 C C . THR B 1 223 ? 0.113 16.828 26.25 1 54.41 223 THR B C 1
ATOM 4590 O O . THR B 1 223 ? 0.887 17.75 26.516 1 54.41 223 THR B O 1
ATOM 4593 N N . ARG B 1 224 ? 0.474 15.531 26.078 1 64.88 224 ARG B N 1
ATOM 4594 C CA . ARG B 1 224 ? 1.881 15.312 26.391 1 64.88 224 ARG B CA 1
ATOM 4595 C C . ARG B 1 224 ? 2.764 15.57 25.172 1 64.88 224 ARG B C 1
ATOM 4597 O O . ARG B 1 224 ? 2.598 14.93 24.141 1 64.88 224 ARG B O 1
ATOM 4604 N N . LYS B 1 225 ? 3.535 16.562 25.359 1 76.12 225 LYS B N 1
ATOM 4605 C CA . LYS B 1 225 ? 4.523 16.875 24.328 1 76.12 225 LYS B CA 1
ATOM 4606 C C . LYS B 1 225 ? 5.48 15.711 24.109 1 76.12 225 LYS B C 1
ATOM 4608 O O . LYS B 1 225 ? 5.844 15.016 25.047 1 76.12 225 LYS B O 1
ATOM 4613 N N . LEU B 1 226 ? 5.734 15.453 22.875 1 86.06 226 LEU B N 1
ATOM 4614 C CA . LEU B 1 226 ? 6.742 14.445 22.562 1 86.06 226 LEU B CA 1
ATOM 4615 C C . LEU B 1 226 ? 8.117 14.875 23.062 1 86.06 226 LEU B C 1
ATOM 4617 O O . LEU B 1 226 ? 8.539 16.016 22.828 1 86.06 226 LEU B O 1
ATOM 4621 N N . GLN B 1 227 ? 8.719 14.023 23.844 1 78.19 227 GLN B N 1
ATOM 4622 C CA . GLN B 1 227 ? 10.016 14.336 24.438 1 78.19 227 GLN B CA 1
ATOM 4623 C C . GLN B 1 227 ? 11.156 13.797 23.578 1 78.19 227 GLN B C 1
ATOM 4625 O O . GLN B 1 227 ? 11.008 12.758 22.938 1 78.19 227 GLN B O 1
ATOM 4630 N N . ALA B 1 228 ? 12.227 14.633 23.625 1 80.5 228 ALA B N 1
ATOM 4631 C CA . ALA B 1 228 ? 13.453 14.109 23.031 1 80.5 228 ALA B CA 1
ATOM 4632 C C . ALA B 1 228 ? 14.016 12.953 23.859 1 80.5 228 ALA B C 1
ATOM 4634 O O . ALA B 1 228 ? 13.953 12.977 25.094 1 80.5 228 ALA B O 1
ATOM 4635 N N . ILE B 1 229 ? 14.43 12.031 23.141 1 80.75 229 ILE B N 1
ATOM 4636 C CA . ILE B 1 229 ? 15.016 10.906 23.875 1 80.75 229 ILE B CA 1
ATOM 4637 C C . ILE B 1 229 ? 16.516 11.125 24.031 1 80.75 229 ILE B C 1
ATOM 4639 O O . ILE B 1 229 ? 17.141 11.836 23.234 1 80.75 229 ILE B O 1
ATOM 4643 N N . ASN B 1 230 ? 16.938 10.586 25.203 1 78.75 230 ASN B N 1
ATOM 4644 C CA . ASN B 1 230 ? 18.391 10.555 25.344 1 78.75 230 ASN B CA 1
ATOM 4645 C C . ASN B 1 230 ? 19.031 9.617 24.328 1 78.75 230 ASN B C 1
ATOM 4647 O O . ASN B 1 230 ? 18.891 8.398 24.422 1 78.75 230 ASN B O 1
ATOM 4651 N N . ILE B 1 231 ? 19.75 10.148 23.453 1 81.12 231 ILE B N 1
ATOM 4652 C CA . ILE B 1 231 ? 20.25 9.414 22.281 1 81.12 231 ILE B CA 1
ATOM 4653 C C . ILE B 1 231 ? 21.422 8.531 22.703 1 81.12 231 ILE B C 1
ATOM 4655 O O . ILE B 1 231 ? 21.812 7.625 21.953 1 81.12 231 ILE B O 1
ATOM 4659 N N . ASP B 1 232 ? 21.953 8.789 23.844 1 83.38 232 ASP B N 1
ATOM 4660 C CA . ASP B 1 232 ? 23.156 8.07 24.234 1 83.38 232 ASP B CA 1
ATOM 4661 C C . ASP B 1 232 ? 22.812 6.711 24.844 1 83.38 232 ASP B C 1
ATOM 4663 O O . ASP B 1 232 ? 23.656 5.801 24.875 1 83.38 232 ASP B O 1
ATOM 4667 N N . THR B 1 233 ? 21.609 6.602 25.328 1 86.31 233 THR B N 1
ATOM 4668 C CA . THR B 1 233 ? 21.281 5.348 25.984 1 86.31 233 THR B CA 1
ATOM 4669 C C . THR B 1 233 ? 19.906 4.84 25.516 1 86.31 233 THR B C 1
ATOM 4671 O O . THR B 1 233 ? 19 4.648 26.344 1 86.31 233 THR B O 1
ATOM 4674 N N . PRO B 1 234 ? 19.797 4.617 24.281 1 89.62 234 PRO B N 1
ATOM 4675 C CA . PRO B 1 234 ? 18.531 4.031 23.828 1 89.62 234 PRO B CA 1
ATOM 4676 C C . PRO B 1 234 ? 18.344 2.586 24.297 1 89.62 234 PRO B C 1
ATOM 4678 O O . PRO B 1 234 ? 19.328 1.877 24.516 1 89.62 234 PRO B O 1
ATOM 4681 N N . ASP B 1 235 ? 17.156 2.184 24.547 1 89.94 235 ASP B N 1
ATOM 4682 C CA . ASP B 1 235 ? 16.859 0.8 24.906 1 89.94 235 ASP B CA 1
ATOM 4683 C C . ASP B 1 235 ? 16.906 -0.112 23.688 1 89.94 235 ASP B C 1
ATOM 4685 O O . ASP B 1 235 ? 17.172 -1.307 23.797 1 89.94 235 ASP B O 1
ATOM 4689 N N . PHE B 1 236 ? 16.625 0.436 22.578 1 91.56 236 PHE B N 1
ATOM 4690 C CA . PHE B 1 236 ? 16.594 -0.315 21.328 1 91.56 236 PHE B CA 1
ATOM 4691 C C . PHE B 1 236 ? 16.953 0.581 20.141 1 91.56 236 PHE B C 1
ATOM 4693 O O . PHE B 1 236 ? 16.625 1.769 20.141 1 91.56 236 PHE B O 1
ATOM 4700 N N . THR B 1 237 ? 17.703 0.021 19.172 1 93.38 237 THR B N 1
ATOM 4701 C CA . THR B 1 237 ? 18.109 0.773 17.984 1 93.38 237 THR B CA 1
ATOM 4702 C C . THR B 1 237 ? 17.859 -0.035 16.719 1 93.38 237 THR B C 1
ATOM 4704 O O . THR B 1 237 ? 18.219 -1.211 16.641 1 93.38 237 THR B O 1
ATOM 4707 N N . SER B 1 238 ? 17.141 0.538 15.781 1 91.69 238 SER B N 1
ATOM 4708 C CA . SER B 1 238 ? 17.031 0.004 14.43 1 91.69 238 SER B CA 1
ATOM 4709 C C . SER B 1 238 ? 17.922 0.771 13.453 1 91.69 238 SER B C 1
ATOM 4711 O O . SER B 1 238 ? 17.859 2 13.383 1 91.69 238 SER B O 1
ATOM 4713 N N . LEU B 1 239 ? 18.703 0.014 12.664 1 87.94 239 LEU B N 1
ATOM 4714 C CA . LEU B 1 239 ? 19.703 0.646 11.812 1 87.94 239 LEU B CA 1
ATOM 4715 C C . LEU B 1 239 ? 19.359 0.457 10.336 1 87.94 239 LEU B C 1
ATOM 4717 O O . LEU B 1 239 ? 18.453 -0.292 10 1 87.94 239 LEU B O 1
ATOM 4721 N N . ASP B 1 240 ? 19.984 1.266 9.516 1 87.75 240 ASP B N 1
ATOM 4722 C CA . ASP B 1 240 ? 20.031 1.116 8.062 1 87.75 240 ASP B CA 1
ATOM 4723 C C . ASP B 1 240 ? 18.641 1.234 7.453 1 87.75 240 ASP B C 1
ATOM 4725 O O . ASP B 1 240 ? 18.266 0.425 6.605 1 87.75 240 ASP B O 1
ATOM 4729 N N . LEU B 1 241 ? 17.953 2.166 7.977 1 91.44 241 LEU B N 1
ATOM 4730 C CA . LEU B 1 241 ? 16.641 2.473 7.391 1 91.44 241 LEU B CA 1
ATOM 4731 C C . LEU B 1 241 ? 16.797 3.389 6.18 1 91.44 241 LEU B C 1
ATOM 4733 O O . LEU B 1 241 ? 17.406 4.453 6.277 1 91.44 241 LEU B O 1
ATOM 4737 N N . SER B 1 242 ? 16.359 2.928 5.016 1 89.62 242 SER B N 1
ATOM 4738 C CA . SER B 1 242 ? 16.453 3.721 3.797 1 89.62 242 SER B CA 1
ATOM 4739 C C . SER B 1 242 ? 15.195 3.59 2.945 1 89.62 242 SER B C 1
ATOM 4741 O O . SER B 1 242 ? 14.57 2.529 2.918 1 89.62 242 SER B O 1
ATOM 4743 N N . PRO B 1 243 ? 14.844 4.691 2.289 1 89.62 243 PRO B N 1
ATOM 4744 C CA . PRO B 1 243 ? 13.656 4.609 1.43 1 89.62 243 PRO B CA 1
ATOM 4745 C C . PRO B 1 243 ? 13.922 3.848 0.133 1 89.62 243 PRO B C 1
ATOM 4747 O O . PRO B 1 243 ? 15.039 3.893 -0.398 1 89.62 243 PRO B O 1
ATOM 4750 N N . GLY B 1 244 ? 12.906 3.133 -0.245 1 83.69 244 GLY B N 1
ATOM 4751 C CA . GLY B 1 244 ? 12.906 2.598 -1.597 1 83.69 244 GLY B CA 1
ATOM 4752 C C . GLY B 1 244 ? 12.281 3.533 -2.611 1 83.69 244 GLY B C 1
ATOM 4753 O O . GLY B 1 244 ? 11.758 4.59 -2.25 1 83.69 244 GLY B O 1
ATOM 4754 N N . TRP B 1 245 ? 12.344 3.1 -3.793 1 79.38 245 TRP B N 1
ATOM 4755 C CA . TRP B 1 245 ? 11.836 3.926 -4.887 1 79.38 245 TRP B CA 1
ATOM 4756 C C . TRP B 1 245 ? 10.367 4.25 -4.684 1 79.38 245 TRP B C 1
ATOM 4758 O O . TRP B 1 245 ? 9.938 5.387 -4.902 1 79.38 245 TRP B O 1
ATOM 4768 N N . ASN B 1 246 ? 9.633 3.312 -4.258 1 82.44 246 ASN B N 1
ATOM 4769 C CA . ASN B 1 246 ? 8.188 3.48 -4.148 1 82.44 246 ASN B CA 1
ATOM 4770 C C . ASN B 1 246 ? 7.805 4.242 -2.885 1 82.44 246 ASN B C 1
ATOM 4772 O O . ASN B 1 246 ? 6.625 4.504 -2.645 1 82.44 246 ASN B O 1
ATOM 4776 N N . ASP B 1 247 ? 8.781 4.617 -2.117 1 87.94 247 ASP B N 1
ATOM 4777 C CA . ASP B 1 247 ? 8.531 5.391 -0.905 1 87.94 247 ASP B CA 1
ATOM 4778 C C . ASP B 1 247 ? 8.555 6.887 -1.194 1 87.94 247 ASP B C 1
ATOM 4780 O O . ASP B 1 247 ? 8.273 7.699 -0.31 1 87.94 247 ASP B O 1
ATOM 4784 N N . LEU B 1 248 ? 8.844 7.234 -2.393 1 82.19 248 LEU B N 1
ATOM 4785 C CA . LEU B 1 248 ? 8.977 8.641 -2.766 1 82.19 248 LEU B CA 1
ATOM 4786 C C . LEU B 1 248 ? 7.664 9.18 -3.332 1 82.19 248 LEU B C 1
ATOM 4788 O O . LEU B 1 248 ? 6.953 8.461 -4.043 1 82.19 248 LEU B O 1
ATOM 4792 N N . ASP B 1 249 ? 7.387 10.375 -3.006 1 76.62 249 ASP B N 1
ATOM 4793 C CA . ASP B 1 249 ? 6.199 11.031 -3.547 1 76.62 249 ASP B CA 1
ATOM 4794 C C . ASP B 1 249 ? 6.527 11.773 -4.84 1 76.62 249 ASP B C 1
ATOM 4796 O O . ASP B 1 249 ? 7.625 11.633 -5.383 1 76.62 249 ASP B O 1
ATOM 4800 N N . VAL B 1 250 ? 5.551 12.469 -5.371 1 69.88 250 VAL B N 1
ATOM 4801 C CA . VAL B 1 250 ? 5.652 13.148 -6.656 1 69.88 250 VAL B CA 1
ATOM 4802 C C . VAL B 1 250 ? 6.723 14.234 -6.586 1 69.88 250 VAL B C 1
ATOM 4804 O O . VAL B 1 250 ? 7.227 14.688 -7.613 1 69.88 250 VAL B O 1
ATOM 4807 N N . ASN B 1 251 ? 7.012 14.742 -5.34 1 67.94 251 ASN B N 1
ATOM 4808 C CA . ASN B 1 251 ? 8.047 15.75 -5.145 1 67.94 251 ASN B CA 1
ATOM 4809 C C . ASN B 1 251 ? 9.414 15.117 -4.93 1 67.94 251 ASN B C 1
ATOM 4811 O O . ASN B 1 251 ? 10.391 15.82 -4.641 1 67.94 251 ASN B O 1
ATOM 4815 N N . GLN B 1 252 ? 9.484 13.781 -5 1 75.5 252 GLN B N 1
ATOM 4816 C CA . GLN B 1 252 ? 10.711 13.008 -4.848 1 75.5 252 GLN B CA 1
ATOM 4817 C C . GLN B 1 252 ? 11.203 13.031 -3.404 1 75.5 252 GLN B C 1
ATOM 4819 O O . GLN B 1 252 ? 12.398 12.875 -3.146 1 75.5 252 GLN B O 1
ATOM 4824 N N . HIS B 1 253 ? 10.312 13.391 -2.535 1 83.19 253 HIS B N 1
ATOM 4825 C CA . HIS B 1 253 ? 10.555 13.258 -1.103 1 83.19 253 HIS B CA 1
ATOM 4826 C C . HIS B 1 253 ? 9.922 11.984 -0.55 1 83.19 253 HIS B C 1
ATOM 4828 O O . HIS B 1 253 ? 8.984 11.453 -1.138 1 83.19 253 HIS B O 1
ATOM 4834 N N . VAL B 1 254 ? 10.539 11.586 0.572 1 89.56 254 VAL B N 1
ATOM 4835 C CA . VAL B 1 254 ? 10 10.391 1.211 1 89.56 254 VAL B CA 1
ATOM 4836 C C . VAL B 1 254 ? 8.594 10.688 1.751 1 89.56 254 VAL B C 1
ATOM 4838 O O . VAL B 1 254 ? 8.383 11.703 2.416 1 89.56 254 VAL B O 1
ATOM 4841 N N . ASN B 1 255 ? 7.652 9.828 1.479 1 89.06 255 ASN B N 1
ATOM 4842 C CA . ASN B 1 255 ? 6.273 9.945 1.943 1 89.06 255 ASN B CA 1
ATOM 4843 C C . ASN B 1 255 ? 6.18 9.781 3.457 1 89.06 255 ASN B C 1
ATOM 4845 O O . ASN B 1 255 ? 6.895 8.969 4.047 1 89.06 255 ASN B O 1
ATOM 4849 N N . ASN B 1 256 ? 5.227 10.492 4.031 1 89.69 256 ASN B N 1
ATOM 4850 C CA . ASN B 1 256 ? 5.078 10.492 5.48 1 89.69 256 ASN B CA 1
ATOM 4851 C C . ASN B 1 256 ? 4.758 9.094 6.008 1 89.69 256 ASN B C 1
ATOM 4853 O O . ASN B 1 256 ? 5.086 8.766 7.148 1 89.69 256 ASN B O 1
ATOM 4857 N N . VAL B 1 257 ? 4.117 8.305 5.23 1 92.69 257 VAL B N 1
ATOM 4858 C CA . VAL B 1 257 ? 3.771 6.949 5.633 1 92.69 257 VAL B CA 1
ATOM 4859 C C . VAL B 1 257 ? 5.043 6.156 5.934 1 92.69 257 VAL B C 1
ATOM 4861 O O . VAL B 1 257 ? 5.074 5.352 6.867 1 92.69 257 VAL B O 1
ATOM 4864 N N . LYS B 1 258 ? 6.051 6.445 5.191 1 93.62 258 LYS B N 1
ATOM 4865 C CA . LYS B 1 258 ? 7.309 5.73 5.383 1 93.62 258 LYS B CA 1
ATOM 4866 C C . LYS B 1 258 ? 7.934 6.066 6.734 1 93.62 258 LYS B C 1
ATOM 4868 O O . LYS B 1 258 ? 8.555 5.211 7.367 1 93.62 258 LYS B O 1
ATOM 4873 N N . TYR B 1 259 ? 7.809 7.297 7.207 1 95.56 259 TYR B N 1
ATOM 4874 C CA . TYR B 1 259 ? 8.297 7.68 8.523 1 95.56 259 TYR B CA 1
ATOM 4875 C C . TYR B 1 259 ? 7.609 6.875 9.617 1 95.56 259 TYR B C 1
ATOM 4877 O O . TYR B 1 259 ? 8.25 6.445 10.578 1 95.56 259 TYR B O 1
ATOM 4885 N N . ILE B 1 260 ? 6.367 6.688 9.469 1 95.19 260 ILE B N 1
ATOM 4886 C CA . ILE B 1 260 ? 5.594 5.898 10.422 1 95.19 260 ILE B CA 1
ATOM 4887 C C . ILE B 1 260 ? 6.117 4.461 10.445 1 95.19 260 ILE B C 1
ATOM 4889 O O . ILE B 1 260 ? 6.32 3.887 11.516 1 95.19 260 ILE B O 1
ATOM 4893 N N . GLU B 1 261 ? 6.355 3.93 9.305 1 93.81 261 GLU B N 1
ATOM 4894 C CA . GLU B 1 261 ? 6.902 2.578 9.219 1 93.81 261 GLU B CA 1
ATOM 4895 C C . GLU B 1 261 ? 8.25 2.482 9.922 1 93.81 261 GLU B C 1
ATOM 4897 O O . GLU B 1 261 ? 8.508 1.519 10.648 1 93.81 261 GLU B O 1
ATOM 4902 N N . TRP B 1 262 ? 9.102 3.465 9.688 1 94.88 262 TRP B N 1
ATOM 4903 C CA . TRP B 1 262 ? 10.438 3.457 10.266 1 94.88 262 TRP B CA 1
ATOM 4904 C C . TRP B 1 262 ? 10.375 3.531 11.789 1 94.88 262 TRP B C 1
ATOM 4906 O O . TRP B 1 262 ? 11.148 2.867 12.484 1 94.88 262 TRP B O 1
ATOM 4916 N N . ILE B 1 263 ? 9.477 4.289 12.281 1 95.19 263 ILE B N 1
ATOM 4917 C CA . ILE B 1 263 ? 9.32 4.414 13.727 1 95.19 263 ILE B CA 1
ATOM 4918 C C . ILE B 1 263 ? 8.898 3.068 14.312 1 95.19 263 ILE B C 1
ATOM 4920 O O . ILE B 1 263 ? 9.398 2.664 15.367 1 95.19 263 ILE B O 1
ATOM 4924 N N . LEU B 1 264 ? 8.102 2.393 13.672 1 94.06 264 LEU B N 1
ATOM 4925 C CA . LEU B 1 264 ? 7.613 1.11 14.164 1 94.06 264 LEU B CA 1
ATOM 4926 C C . LEU B 1 264 ? 8.719 0.063 14.148 1 94.06 264 LEU B C 1
ATOM 4928 O O . LEU B 1 264 ? 8.672 -0.909 14.906 1 94.06 264 LEU B O 1
ATOM 4932 N N . GLU B 1 265 ? 9.672 0.268 13.273 1 92.56 265 GLU B N 1
ATOM 4933 C CA . GLU B 1 265 ? 10.836 -0.611 13.289 1 92.56 265 GLU B CA 1
ATOM 4934 C C . GLU B 1 265 ? 11.633 -0.457 14.578 1 92.56 265 GLU B C 1
ATOM 4936 O O . GLU B 1 265 ? 12.492 -1.287 14.891 1 92.56 265 GLU B O 1
ATOM 4941 N N . GLY B 1 266 ? 11.367 0.575 15.289 1 93.19 266 GLY B N 1
ATOM 4942 C CA . GLY B 1 266 ? 12.023 0.803 16.562 1 93.19 266 GLY B CA 1
ATOM 4943 C C . GLY B 1 266 ? 11.406 0.008 17.703 1 93.19 266 GLY B C 1
ATOM 4944 O O . GLY B 1 266 ? 11.789 0.177 18.859 1 93.19 266 GLY B O 1
ATOM 4945 N N . VAL B 1 267 ? 10.539 -0.824 17.469 1 93.06 267 VAL B N 1
ATOM 4946 C CA . VAL B 1 267 ? 9.922 -1.715 18.453 1 93.06 267 VAL B CA 1
ATOM 4947 C C . VAL B 1 267 ? 10.32 -3.16 18.156 1 93.06 267 VAL B C 1
ATOM 4949 O O . VAL B 1 267 ? 10.117 -3.646 17.047 1 93.06 267 VAL B O 1
ATOM 4952 N N . PRO B 1 268 ? 10.852 -3.824 19.109 1 88.94 268 PRO B N 1
ATOM 4953 C CA . PRO B 1 268 ? 11.281 -5.207 18.891 1 88.94 268 PRO B CA 1
ATOM 4954 C C . PRO B 1 268 ? 10.141 -6.113 18.422 1 88.94 268 PRO B C 1
ATOM 4956 O O . PRO B 1 268 ? 8.992 -5.902 18.812 1 88.94 268 PRO B O 1
ATOM 4959 N N . SER B 1 269 ? 10.516 -7.117 17.672 1 84 269 SER B N 1
ATOM 4960 C CA . SER B 1 269 ? 9.547 -8.047 17.109 1 84 269 SER B CA 1
ATOM 4961 C C . SER B 1 269 ? 8.758 -8.758 18.203 1 84 269 SER B C 1
ATOM 4963 O O . SER B 1 269 ? 7.586 -9.094 18.016 1 84 269 SER B O 1
ATOM 4965 N N . SER B 1 270 ? 9.367 -9.062 19.312 1 84.69 270 SER B N 1
ATOM 4966 C CA . SER B 1 270 ? 8.695 -9.742 20.406 1 84.69 270 SER B CA 1
ATOM 4967 C C . SER B 1 270 ? 7.473 -8.953 20.875 1 84.69 270 SER B C 1
ATOM 4969 O O . SER B 1 270 ? 6.43 -9.539 21.172 1 84.69 270 SER B O 1
ATOM 4971 N N . ILE B 1 271 ? 7.617 -7.648 20.938 1 87.56 271 ILE B N 1
ATOM 4972 C CA . ILE B 1 271 ? 6.508 -6.801 21.344 1 87.56 271 ILE B CA 1
ATOM 4973 C C . ILE B 1 271 ? 5.434 -6.797 20.25 1 87.56 271 ILE B C 1
ATOM 4975 O O . ILE B 1 271 ? 4.242 -6.906 20.547 1 87.56 271 ILE B O 1
ATOM 4979 N N . ARG B 1 272 ? 5.82 -6.742 19.094 1 86.12 272 ARG B N 1
ATOM 4980 C CA . ARG B 1 272 ? 4.871 -6.688 17.984 1 86.12 272 ARG B CA 1
ATOM 4981 C C . ARG B 1 272 ? 4.078 -7.984 17.875 1 86.12 272 ARG B C 1
ATOM 4983 O O . ARG B 1 272 ? 2.939 -7.988 17.406 1 86.12 272 ARG B O 1
ATOM 4990 N N . LYS B 1 273 ? 4.656 -9.062 18.281 1 84.12 273 LYS B N 1
ATOM 4991 C CA . LYS B 1 273 ? 3.98 -10.359 18.281 1 84.12 273 LYS B CA 1
ATOM 4992 C C . LYS B 1 273 ? 2.979 -10.461 19.422 1 84.12 273 LYS B C 1
ATOM 4994 O O . LYS B 1 273 ? 1.911 -11.062 19.266 1 84.12 273 LYS B O 1
ATOM 4999 N N . SER B 1 274 ? 3.252 -9.828 20.516 1 87.25 274 SER B N 1
ATOM 5000 C CA . SER B 1 274 ? 2.43 -10 21.719 1 87.25 274 SER B CA 1
ATOM 5001 C C . SER B 1 274 ? 1.484 -8.82 21.906 1 87.25 274 SER B C 1
ATOM 5003 O O . SER B 1 274 ? 0.504 -8.922 22.641 1 87.25 274 SER B O 1
ATOM 5005 N N . HIS B 1 275 ? 1.841 -7.672 21.375 1 90.56 275 HIS B N 1
ATOM 5006 C CA . HIS B 1 275 ? 1.055 -6.453 21.547 1 90.56 275 HIS B CA 1
ATOM 5007 C C . HIS B 1 275 ? 0.63 -5.891 20.188 1 90.56 275 HIS B C 1
ATOM 5009 O O . HIS B 1 275 ? 1.187 -6.266 19.156 1 90.56 275 HIS B O 1
ATOM 5015 N N . ARG B 1 276 ? -0.376 -5.012 20.266 1 92 276 ARG B N 1
ATOM 5016 C CA . ARG B 1 276 ? -0.828 -4.289 19.078 1 92 276 ARG B CA 1
ATOM 5017 C C . ARG B 1 276 ? -0.78 -2.783 19.297 1 92 276 ARG B C 1
ATOM 5019 O O . ARG B 1 276 ? -1.145 -2.299 20.375 1 92 276 ARG B O 1
ATOM 5026 N N . LEU B 1 277 ? -0.433 -2.117 18.25 1 95.12 277 LEU B N 1
ATOM 5027 C CA . LEU B 1 277 ? -0.369 -0.661 18.312 1 95.12 277 LEU B CA 1
ATOM 5028 C C . LEU B 1 277 ? -1.747 -0.067 18.578 1 95.12 277 LEU B C 1
ATOM 5030 O O . LEU B 1 277 ? -2.715 -0.385 17.891 1 95.12 277 LEU B O 1
ATOM 5034 N N . SER B 1 278 ? -1.893 0.775 19.547 1 92.75 278 SER B N 1
ATOM 5035 C CA . SER B 1 278 ? -3.182 1.381 19.875 1 92.75 278 SER B CA 1
ATOM 5036 C C . SER B 1 278 ? -3.158 2.887 19.625 1 92.75 278 SER B C 1
ATOM 5038 O O . SER B 1 278 ? -4.211 3.514 19.484 1 92.75 278 SER B O 1
ATOM 5040 N N . ARG B 1 279 ? -1.972 3.432 19.625 1 92.81 279 ARG B N 1
ATOM 5041 C CA . ARG B 1 279 ? -1.869 4.859 19.359 1 92.81 279 ARG B CA 1
ATOM 5042 C C . ARG B 1 279 ? -0.476 5.223 18.844 1 92.81 279 ARG B C 1
ATOM 5044 O O . ARG B 1 279 ? 0.52 4.645 19.297 1 92.81 279 ARG B O 1
ATOM 5051 N N . ILE B 1 280 ? -0.376 6.133 18 1 95.69 280 ILE B N 1
ATOM 5052 C CA . ILE B 1 280 ? 0.89 6.676 17.531 1 95.69 280 ILE B CA 1
ATOM 5053 C C . ILE B 1 280 ? 0.774 8.195 17.375 1 95.69 280 ILE B C 1
ATOM 5055 O O . ILE B 1 280 ? -0.154 8.688 16.734 1 95.69 280 ILE B O 1
ATOM 5059 N N . ASP B 1 281 ? 1.602 8.883 18.016 1 94 281 ASP B N 1
ATOM 5060 C CA . ASP B 1 281 ? 1.755 10.336 17.953 1 94 281 ASP B CA 1
ATOM 5061 C C . ASP B 1 281 ? 3.1 10.719 17.344 1 94 281 ASP B C 1
ATOM 5063 O O . ASP B 1 281 ? 4.152 10.383 17.891 1 94 281 ASP B O 1
ATOM 5067 N N . MET B 1 282 ? 3.051 11.43 16.25 1 95 282 MET B N 1
ATOM 5068 C CA . MET B 1 282 ? 4.266 11.711 15.492 1 95 282 MET B CA 1
ATOM 5069 C C . MET B 1 282 ? 4.434 13.211 15.266 1 95 282 MET B C 1
ATOM 5071 O O . MET B 1 282 ? 3.453 13.922 15.047 1 95 282 MET B O 1
ATOM 5075 N N . GLU B 1 283 ? 5.641 13.648 15.281 1 94.44 283 GLU B N 1
ATOM 5076 C CA . GLU B 1 283 ? 6.055 14.961 14.797 1 94.44 283 GLU B CA 1
ATOM 5077 C C . GLU B 1 283 ? 7.098 14.844 13.688 1 94.44 283 GLU B C 1
ATOM 5079 O O . GLU B 1 283 ? 8.125 14.188 13.867 1 94.44 283 GLU B O 1
ATOM 5084 N N . PHE B 1 284 ? 6.801 15.438 12.625 1 93.62 284 PHE B N 1
ATOM 5085 C CA . PHE B 1 284 ? 7.723 15.469 11.492 1 93.62 284 PHE B CA 1
ATOM 5086 C C . PHE B 1 284 ? 8.57 16.734 11.523 1 93.62 284 PHE B C 1
ATOM 5088 O O . PHE B 1 284 ? 8.031 17.844 11.609 1 93.62 284 PHE B O 1
ATOM 5095 N N . ARG B 1 285 ? 9.844 16.609 11.367 1 90.88 285 ARG B N 1
ATOM 5096 C CA . ARG B 1 285 ? 10.727 17.75 11.594 1 90.88 285 ARG B CA 1
ATOM 5097 C C . ARG B 1 285 ? 11.477 18.125 10.328 1 90.88 285 ARG B C 1
ATOM 5099 O O . ARG B 1 285 ? 11.758 19.312 10.086 1 90.88 285 ARG B O 1
ATOM 5106 N N . LYS B 1 286 ? 11.836 17.125 9.586 1 89.25 286 LYS B N 1
ATOM 5107 C CA . LYS B 1 286 ? 12.594 17.391 8.367 1 89.25 286 LYS B CA 1
ATOM 5108 C C . LYS B 1 286 ? 12.273 16.359 7.285 1 89.25 286 LYS B C 1
ATOM 5110 O O . LYS B 1 286 ? 12.07 15.188 7.582 1 89.25 286 LYS B O 1
ATOM 5115 N N . GLU B 1 287 ? 12.32 16.828 6.047 1 87.75 287 GLU B N 1
ATOM 5116 C CA . GLU B 1 287 ? 12.133 15.938 4.91 1 87.75 287 GLU B CA 1
ATOM 5117 C C . GLU B 1 287 ? 13.414 15.18 4.586 1 87.75 287 GLU B C 1
ATOM 5119 O O . GLU B 1 287 ? 14.516 15.688 4.812 1 87.75 287 GLU B O 1
ATOM 5124 N N . CYS B 1 288 ? 13.203 13.93 4.098 1 89.19 288 CYS B N 1
ATOM 5125 C CA . CYS B 1 288 ? 14.32 13.109 3.643 1 89.19 288 CYS B CA 1
ATOM 5126 C C . CYS B 1 288 ? 14.219 12.836 2.146 1 89.19 288 CYS B C 1
ATOM 5128 O O . CYS B 1 288 ? 13.125 12.836 1.581 1 89.19 288 CYS B O 1
ATOM 5130 N N . ASP B 1 289 ? 15.375 12.672 1.572 1 86.69 289 ASP B N 1
ATOM 5131 C CA . ASP B 1 289 ? 15.398 12.352 0.149 1 86.69 289 ASP B CA 1
ATOM 5132 C C . ASP B 1 289 ? 15.711 10.875 -0.076 1 86.69 289 ASP B C 1
ATOM 5134 O O . ASP B 1 289 ? 15.758 10.094 0.877 1 86.69 289 ASP B O 1
ATOM 5138 N N . SER B 1 290 ? 15.883 10.531 -1.33 1 84.38 290 SER B N 1
ATOM 5139 C CA . SER B 1 290 ? 16.016 9.133 -1.728 1 84.38 290 SER B CA 1
ATOM 5140 C C . SER B 1 290 ? 17.328 8.539 -1.233 1 84.38 290 SER B C 1
ATOM 5142 O O . SER B 1 290 ? 17.438 7.316 -1.088 1 84.38 290 SER B O 1
ATOM 5144 N N . ASP B 1 291 ? 18.297 9.32 -0.931 1 84.38 291 ASP B N 1
ATOM 5145 C CA . ASP B 1 291 ? 19.609 8.812 -0.568 1 84.38 291 ASP B CA 1
ATOM 5146 C C . ASP B 1 291 ? 19.797 8.789 0.948 1 84.38 291 ASP B C 1
ATOM 5148 O O . ASP B 1 291 ? 20.875 8.445 1.443 1 84.38 291 ASP B O 1
ATOM 5152 N N . ALA B 1 292 ? 18.812 9.078 1.642 1 89.31 292 ALA B N 1
ATOM 5153 C CA . ALA B 1 292 ? 18.891 9.172 3.098 1 89.31 292 ALA B CA 1
ATOM 5154 C C . ALA B 1 292 ? 19.078 7.801 3.73 1 89.31 292 ALA B C 1
ATOM 5156 O O . ALA B 1 292 ? 18.516 6.809 3.256 1 89.31 292 ALA B O 1
ATOM 5157 N N . THR B 1 293 ? 19.922 7.742 4.691 1 92.19 293 THR B N 1
ATOM 5158 C CA . THR B 1 293 ? 20.062 6.598 5.586 1 92.19 293 THR B CA 1
ATOM 5159 C C . THR B 1 293 ? 19.766 6.996 7.027 1 92.19 293 THR B C 1
ATOM 5161 O O . THR B 1 293 ? 20.344 7.957 7.543 1 92.19 293 THR B O 1
ATOM 5164 N N . LEU B 1 294 ? 18.859 6.227 7.641 1 95.25 294 LEU B N 1
ATOM 5165 C CA . LEU B 1 294 ? 18.359 6.648 8.945 1 95.25 294 LEU B CA 1
ATOM 5166 C C . LEU B 1 294 ? 18.516 5.535 9.977 1 95.25 294 LEU B C 1
ATOM 5168 O O . LEU B 1 294 ? 18.766 4.387 9.617 1 95.25 294 LEU B O 1
ATOM 5172 N N . LYS B 1 295 ? 18.422 5.926 11.188 1 95.44 295 LYS B N 1
ATOM 5173 C CA . LYS B 1 295 ? 18.281 5.02 12.32 1 95.44 295 LYS B CA 1
ATOM 5174 C C . LYS B 1 295 ? 17.141 5.465 13.234 1 95.44 295 LYS B C 1
ATOM 5176 O O . LYS B 1 295 ? 16.828 6.656 13.32 1 95.44 295 LYS B O 1
ATOM 5181 N N . CYS B 1 296 ? 16.516 4.547 13.875 1 96 296 CYS B N 1
ATOM 5182 C CA . CYS B 1 296 ? 15.477 4.832 14.859 1 96 296 CYS B CA 1
ATOM 5183 C C . CYS B 1 296 ? 15.922 4.426 16.266 1 96 296 CYS B C 1
ATOM 5185 O O . CYS B 1 296 ? 16.234 3.258 16.5 1 96 296 CYS B O 1
ATOM 5187 N N . LEU B 1 297 ? 16.016 5.387 17.125 1 95.94 297 LEU B N 1
ATOM 5188 C CA . LEU B 1 297 ? 16.328 5.145 18.531 1 95.94 297 LEU B CA 1
ATOM 5189 C C . LEU B 1 297 ? 15.062 5.113 19.375 1 95.94 297 LEU B C 1
ATOM 5191 O O . LEU B 1 297 ? 14.195 5.984 19.234 1 95.94 297 LEU B O 1
ATOM 5195 N N . SER B 1 298 ? 14.953 4.098 20.234 1 94.94 298 SER B N 1
ATOM 5196 C CA . SER B 1 298 ? 13.727 3.949 21.016 1 94.94 298 SER B CA 1
ATOM 5197 C C . SER B 1 298 ? 14.031 3.814 22.5 1 94.94 298 SER B C 1
ATOM 5199 O O . SER B 1 298 ? 15.047 3.238 22.891 1 94.94 298 SER B O 1
ATOM 5201 N N . LYS B 1 299 ? 13.18 4.402 23.266 1 92.81 299 LYS B N 1
ATOM 5202 C CA . LYS B 1 299 ? 13.219 4.312 24.719 1 92.81 299 LYS B CA 1
ATOM 5203 C C . LYS B 1 299 ? 11.875 3.863 25.281 1 92.81 299 LYS B C 1
ATOM 5205 O O . LYS B 1 299 ? 10.844 4.477 25 1 92.81 299 LYS B O 1
ATOM 5210 N N . PHE B 1 300 ? 11.867 2.838 26.031 1 90 300 PHE B N 1
ATOM 5211 C CA . PHE B 1 300 ? 10.656 2.34 26.656 1 90 300 PHE B CA 1
ATOM 5212 C C . PHE B 1 300 ? 10.328 3.141 27.906 1 90 300 PHE B C 1
ATOM 5214 O O . PHE B 1 300 ? 11.219 3.459 28.703 1 90 300 PHE B O 1
ATOM 5221 N N . VAL B 1 301 ? 9.086 3.57 27.938 1 83.69 301 VAL B N 1
ATOM 5222 C CA . VAL B 1 301 ? 8.648 4.312 29.125 1 83.69 301 VAL B CA 1
ATOM 5223 C C . VAL B 1 301 ? 8.344 3.338 30.25 1 83.69 301 VAL B C 1
ATOM 5225 O O . VAL B 1 301 ? 7.566 2.396 30.078 1 83.69 301 VAL B O 1
ATOM 5228 N N . GLY B 1 302 ? 8.844 3.557 31.359 1 72.69 302 GLY B N 1
ATOM 5229 C CA . GLY B 1 302 ? 8.758 2.646 32.5 1 72.69 302 GLY B CA 1
ATOM 5230 C C . GLY B 1 302 ? 9.781 1.528 32.438 1 72.69 302 GLY B C 1
ATOM 5231 O O . GLY B 1 302 ? 10.641 1.506 31.531 1 72.69 302 GLY B O 1
ATOM 5232 N N . ASN B 1 303 ? 10.148 0.633 33.438 1 53.78 303 ASN B N 1
ATOM 5233 C CA . ASN B 1 303 ? 11.195 -0.38 33.469 1 53.78 303 ASN B CA 1
ATOM 5234 C C . ASN B 1 303 ? 10.906 -1.523 32.5 1 53.78 303 ASN B C 1
ATOM 5236 O O . ASN B 1 303 ? 9.945 -2.271 32.688 1 53.78 303 ASN B O 1
ATOM 5240 N N . TYR B 1 304 ? 11.391 -1.338 31.344 1 51.09 304 TYR B N 1
ATOM 5241 C CA . TYR B 1 304 ? 11.258 -2.361 30.312 1 51.09 304 TYR B CA 1
ATOM 5242 C C . TYR B 1 304 ? 11.609 -3.738 30.875 1 51.09 304 TYR B C 1
ATOM 5244 O O . TYR B 1 304 ? 11.078 -4.754 30.406 1 51.09 304 TYR B O 1
ATOM 5252 N N . LYS B 1 305 ? 12.695 -3.793 31.719 1 47.94 305 LYS B N 1
ATOM 5253 C CA . LYS B 1 305 ? 13.094 -5.086 32.281 1 47.94 305 LYS B CA 1
ATOM 5254 C C . LYS B 1 305 ? 11.914 -5.789 32.938 1 47.94 305 LYS B C 1
ATOM 5256 O O . LYS B 1 305 ? 11.906 -7.02 33.031 1 47.94 305 LYS B O 1
ATOM 5261 N N . SER B 1 306 ? 11.125 -5.062 33.562 1 42.91 306 SER B N 1
ATOM 5262 C CA . SER B 1 306 ? 9.953 -5.688 34.188 1 42.91 306 SER B CA 1
ATOM 5263 C C . SER B 1 306 ? 8.961 -6.145 33.125 1 42.91 306 SER B C 1
ATOM 5265 O O . SER B 1 306 ? 8 -6.855 33.438 1 42.91 306 SER B O 1
ATOM 5267 N N . VAL B 1 307 ? 8.844 -5.484 32.062 1 41.84 307 VAL B N 1
ATOM 5268 C CA . VAL B 1 307 ? 7.891 -5.836 31 1 41.84 307 VAL B CA 1
ATOM 5269 C C . VAL B 1 307 ? 8.242 -7.203 30.422 1 41.84 307 VAL B C 1
ATOM 5271 O O . VAL B 1 307 ? 7.352 -7.98 30.062 1 41.84 307 VAL B O 1
ATOM 5274 N N . TYR B 1 308 ? 9.547 -7.438 30.203 1 41.44 308 TYR B N 1
ATOM 5275 C CA . TYR B 1 308 ? 9.898 -8.75 29.672 1 41.44 308 TYR B CA 1
ATOM 5276 C C . TYR B 1 308 ? 10.242 -9.719 30.797 1 41.44 308 TYR B C 1
ATOM 5278 O O . TYR B 1 308 ? 11.383 -10.18 30.891 1 41.44 308 TYR B O 1
ATOM 5286 N N . PRO B 1 309 ? 9.898 -9.445 32.031 1 38.31 309 PRO B N 1
ATOM 5287 C CA . PRO B 1 309 ? 10.398 -10.641 32.719 1 38.31 309 PRO B CA 1
ATOM 5288 C C . PRO B 1 309 ? 10.219 -11.914 31.891 1 38.31 309 PRO B C 1
ATOM 5290 O O . PRO B 1 309 ? 11.203 -12.492 31.406 1 38.31 309 PRO B O 1
ATOM 5293 N N . ASN B 1 310 ? 9.516 -12.938 32.469 1 39.03 310 ASN B N 1
ATOM 5294 C CA . ASN B 1 310 ? 9.195 -14.25 31.922 1 39.03 310 ASN B CA 1
ATOM 5295 C C . ASN B 1 310 ? 8.359 -14.148 30.641 1 39.03 310 ASN B C 1
ATOM 5297 O O . ASN B 1 310 ? 7.766 -15.133 30.203 1 39.03 310 ASN B O 1
ATOM 5301 N N . GLY B 1 311 ? 8.453 -13.203 29.562 1 40.78 311 GLY B N 1
ATOM 5302 C CA . GLY B 1 311 ? 7.809 -13.117 28.25 1 40.78 311 GLY B CA 1
ATOM 5303 C C . GLY B 1 311 ? 6.414 -12.523 28.312 1 40.78 311 GLY B C 1
ATOM 5304 O O . GLY B 1 311 ? 5.793 -12.273 27.281 1 40.78 311 GLY B O 1
ATOM 5305 N N . THR B 1 312 ? 5.602 -12.664 29.266 1 44.78 312 THR B N 1
ATOM 5306 C CA . THR B 1 312 ? 4.172 -12.375 29.281 1 44.78 312 THR B CA 1
ATOM 5307 C C . THR B 1 312 ? 3.914 -10.938 29.719 1 44.78 312 THR B C 1
ATOM 5309 O O . THR B 1 312 ? 3.82 -10.656 30.906 1 44.78 312 THR B O 1
ATOM 5312 N N . ASN B 1 313 ? 4.555 -9.945 29.312 1 52.81 313 ASN B N 1
ATOM 5313 C CA . ASN B 1 313 ? 4.086 -8.617 29.719 1 52.81 313 ASN B CA 1
ATOM 5314 C C . ASN B 1 313 ? 2.65 -8.375 29.266 1 52.81 313 ASN B C 1
ATOM 5316 O O . ASN B 1 313 ? 2.377 -8.32 28.062 1 52.81 313 ASN B O 1
ATOM 5320 N N . GLU B 1 314 ? 1.67 -8.547 30.172 1 62.97 314 GLU B N 1
ATOM 5321 C CA . GLU B 1 314 ? 0.224 -8.5 29.969 1 62.97 314 GLU B CA 1
ATOM 5322 C C . GLU B 1 314 ? -0.288 -7.062 29.984 1 62.97 314 GLU B C 1
ATOM 5324 O O . GLU B 1 314 ? -1.495 -6.828 29.906 1 62.97 314 GLU B O 1
ATOM 5329 N N . GLY B 1 315 ? 0.68 -5.938 30.062 1 76.75 315 GLY B N 1
ATOM 5330 C CA . GLY B 1 315 ? 0.057 -4.629 30.156 1 76.75 315 GLY B CA 1
ATOM 5331 C C . GLY B 1 315 ? 0.395 -3.721 29 1 76.75 315 GLY B C 1
ATOM 5332 O O . GLY B 1 315 ? 0.92 -4.18 27.969 1 76.75 315 GLY B O 1
ATOM 5333 N N . LEU B 1 316 ? 0.063 -2.451 29.156 1 85.81 316 LEU B N 1
ATOM 5334 C CA . LEU B 1 316 ? 0.298 -1.394 28.188 1 85.81 316 LEU B CA 1
ATOM 5335 C C . LEU B 1 316 ? 1.783 -1.062 28.094 1 85.81 316 LEU B C 1
ATOM 5337 O O . LEU B 1 316 ? 2.471 -0.969 29.109 1 85.81 316 LEU B O 1
ATOM 5341 N N . ILE B 1 317 ? 2.342 -0.973 26.906 1 89.75 317 ILE B N 1
ATOM 5342 C CA . ILE B 1 317 ? 3.73 -0.599 26.656 1 89.75 317 ILE B CA 1
ATOM 5343 C C . ILE B 1 317 ? 3.783 0.73 25.906 1 89.75 317 ILE B C 1
ATOM 5345 O O . ILE B 1 317 ? 3.08 0.916 24.906 1 89.75 317 ILE B O 1
ATOM 5349 N N . GLU B 1 318 ? 4.5 1.644 26.438 1 91.12 318 GLU B N 1
ATOM 5350 C CA . GLU B 1 318 ? 4.723 2.936 25.781 1 91.12 318 GLU B CA 1
ATOM 5351 C C . GLU B 1 318 ? 6.176 3.092 25.344 1 91.12 318 GLU B C 1
ATOM 5353 O O . GLU B 1 318 ? 7.094 2.822 26.125 1 91.12 318 GLU B O 1
ATOM 5358 N N . VAL B 1 319 ? 6.379 3.512 24.125 1 93.31 319 VAL B N 1
ATOM 5359 C CA . VAL B 1 319 ? 7.727 3.645 23.578 1 93.31 319 VAL B CA 1
ATOM 5360 C C . VAL B 1 319 ? 7.898 5.031 22.969 1 93.31 319 VAL B C 1
ATOM 5362 O O . VAL B 1 319 ? 7.031 5.496 22.219 1 93.31 319 VAL B O 1
ATOM 5365 N N . GLU B 1 320 ? 8.977 5.668 23.312 1 94.31 320 GLU B N 1
ATOM 5366 C CA . GLU B 1 320 ? 9.375 6.914 22.672 1 94.31 320 GLU B CA 1
ATOM 5367 C C . GLU B 1 320 ? 10.414 6.668 21.578 1 94.31 320 GLU B C 1
ATOM 5369 O O . GLU B 1 320 ? 11.289 5.816 21.734 1 94.31 320 GLU B O 1
ATOM 5374 N N . HIS B 1 321 ? 10.312 7.406 20.5 1 96.38 321 HIS B N 1
ATOM 5375 C CA . HIS B 1 321 ? 11.156 7.16 19.328 1 96.38 321 HIS B CA 1
ATOM 5376 C C . HIS B 1 321 ? 11.812 8.445 18.844 1 96.38 321 HIS B C 1
ATOM 5378 O O . HIS B 1 321 ? 11.195 9.516 18.875 1 96.38 321 HIS B O 1
ATOM 5384 N N . SER B 1 322 ? 13.016 8.336 18.391 1 96.81 322 SER B N 1
ATOM 5385 C CA . SER B 1 322 ? 13.734 9.383 17.656 1 96.81 322 SER B CA 1
ATOM 5386 C C . SER B 1 322 ? 14.305 8.852 16.344 1 96.81 322 SER B C 1
ATOM 5388 O O . SER B 1 322 ? 15.141 7.949 16.359 1 96.81 322 SER B O 1
ATOM 5390 N N . LEU B 1 323 ? 13.781 9.328 15.266 1 96.75 323 LEU B N 1
ATOM 5391 C CA . LEU B 1 323 ? 14.273 8.969 13.945 1 96.75 323 LEU B CA 1
ATOM 5392 C C . LEU B 1 323 ? 15.328 9.969 13.469 1 96.75 323 LEU B C 1
ATOM 5394 O O . LEU B 1 323 ? 15.055 11.164 13.375 1 96.75 323 LEU B O 1
ATOM 5398 N N . ARG B 1 324 ? 16.484 9.445 13.062 1 96.5 324 ARG B N 1
ATOM 5399 C CA . ARG B 1 324 ? 17.609 10.336 12.805 1 96.5 324 ARG B CA 1
ATOM 5400 C C . ARG B 1 324 ? 18.375 9.898 11.562 1 96.5 324 ARG B C 1
ATOM 5402 O O . ARG B 1 324 ? 18.5 8.703 11.289 1 96.5 324 ARG B O 1
ATOM 5409 N N . LEU B 1 325 ? 18.922 10.891 10.922 1 95.12 325 LEU B N 1
ATOM 5410 C CA . LEU B 1 325 ? 19.891 10.625 9.859 1 95.12 325 LEU B CA 1
ATOM 5411 C C . LEU B 1 325 ? 21.203 10.094 10.438 1 95.12 325 LEU B C 1
ATOM 5413 O O . LEU B 1 325 ? 21.516 10.336 11.609 1 95.12 325 LEU B O 1
ATOM 5417 N N . ASP B 1 326 ? 21.875 9.406 9.539 1 89.25 326 ASP B N 1
ATOM 5418 C CA . ASP B 1 326 ? 23.172 8.93 9.977 1 89.25 326 ASP B CA 1
ATOM 5419 C C . ASP B 1 326 ? 24.078 10.094 10.398 1 89.25 326 ASP B C 1
ATOM 5421 O O . ASP B 1 326 ? 24.938 9.93 11.258 1 89.25 326 ASP B O 1
ATOM 5425 N N . SER B 1 327 ? 23.859 11.203 9.844 1 87.5 327 SER B N 1
ATOM 5426 C CA . SER B 1 327 ? 24.609 12.406 10.172 1 87.5 327 SER B CA 1
ATOM 5427 C C . SER B 1 327 ? 24.266 12.914 11.57 1 87.5 327 SER B C 1
ATOM 5429 O O . SER B 1 327 ? 24.953 13.781 12.109 1 87.5 327 SER B O 1
ATOM 5431 N N . GLY B 1 328 ? 23.141 12.445 12.164 1 89.62 328 GLY B N 1
ATOM 5432 C CA . GLY B 1 328 ? 22.797 12.797 13.531 1 89.62 328 GLY B CA 1
ATOM 5433 C C . GLY B 1 328 ? 21.547 13.641 13.633 1 89.62 328 GLY B C 1
ATOM 5434 O O . GLY B 1 328 ? 20.891 13.68 14.68 1 89.62 328 GLY B O 1
ATOM 5435 N N . GLN B 1 329 ? 21.172 14.289 12.625 1 93.75 329 GLN B N 1
ATOM 5436 C CA . GLN B 1 329 ? 20.016 15.172 12.648 1 93.75 329 GLN B CA 1
ATOM 5437 C C . GLN B 1 329 ? 18.719 14.391 12.812 1 93.75 329 GLN B C 1
ATOM 5439 O O . GLN B 1 329 ? 18.516 13.375 12.141 1 93.75 329 GLN B O 1
ATOM 5444 N N . GLU B 1 330 ? 17.875 14.852 13.742 1 95.44 330 GLU B N 1
ATOM 5445 C CA . GLU B 1 330 ? 16.562 14.234 13.938 1 95.44 330 GLU B CA 1
ATOM 5446 C C . GLU B 1 330 ? 15.578 14.672 12.859 1 95.44 330 GLU B C 1
ATOM 5448 O O . GLU B 1 330 ? 15.422 15.867 12.602 1 95.44 330 GLU B O 1
ATOM 5453 N N . VAL B 1 331 ? 14.867 13.688 12.266 1 95.69 331 VAL B N 1
ATOM 5454 C CA . VAL B 1 331 ? 13.969 14.031 11.172 1 95.69 331 VAL B CA 1
ATOM 5455 C C . VAL B 1 331 ? 12.516 13.836 11.625 1 95.69 331 VAL B C 1
ATOM 5457 O O . VAL B 1 331 ? 11.594 14.398 11.031 1 95.69 331 VAL B O 1
ATOM 5460 N N . ALA B 1 332 ? 12.281 13.023 12.625 1 96.19 332 ALA B N 1
ATOM 5461 C CA . ALA B 1 332 ? 10.961 12.836 13.203 1 96.19 332 ALA B CA 1
ATOM 5462 C C . ALA B 1 332 ? 11.055 12.281 14.625 1 96.19 332 ALA B C 1
ATOM 5464 O O . ALA B 1 332 ? 12.07 11.68 14.992 1 96.19 332 ALA B O 1
ATOM 5465 N N . ARG B 1 333 ? 10.062 12.492 15.375 1 95.5 333 ARG B N 1
ATOM 5466 C CA . ARG B 1 333 ? 9.922 11.953 16.719 1 95.5 333 ARG B CA 1
ATOM 5467 C C . ARG B 1 333 ? 8.516 11.422 16.953 1 95.5 333 ARG B C 1
ATOM 5469 O O . ARG B 1 333 ? 7.555 11.914 16.359 1 95.5 333 ARG B O 1
ATOM 5476 N N . GLY B 1 334 ? 8.445 10.414 17.797 1 95.12 334 GLY B N 1
ATOM 5477 C CA . GLY B 1 334 ? 7.121 9.859 18 1 95.12 334 GLY B CA 1
ATOM 5478 C C . GLY B 1 334 ? 6.992 9.094 19.312 1 95.12 334 GLY B C 1
ATOM 5479 O O . GLY B 1 334 ? 7.98 8.875 20 1 95.12 334 GLY B O 1
ATOM 5480 N N . ARG B 1 335 ? 5.809 8.836 19.594 1 94.88 335 ARG B N 1
ATOM 5481 C CA . ARG B 1 335 ? 5.414 7.988 20.719 1 94.88 335 ARG B CA 1
ATOM 5482 C C . ARG B 1 335 ? 4.375 6.961 20.281 1 94.88 335 ARG B C 1
ATOM 5484 O O . ARG B 1 335 ? 3.426 7.289 19.562 1 94.88 335 ARG B O 1
ATOM 5491 N N . THR B 1 336 ? 4.613 5.738 20.672 1 94.69 336 THR B N 1
ATOM 5492 C CA . THR B 1 336 ? 3.676 4.668 20.344 1 94.69 336 THR B CA 1
ATOM 5493 C C . THR B 1 336 ? 3.191 3.961 21.609 1 94.69 336 THR B C 1
ATOM 5495 O O . THR B 1 336 ? 3.963 3.76 22.547 1 94.69 336 THR B O 1
ATOM 5498 N N . LEU B 1 337 ? 1.931 3.652 21.609 1 92.31 337 LEU B N 1
ATOM 5499 C CA . LEU B 1 337 ? 1.311 2.865 22.672 1 92.31 337 LEU B CA 1
ATOM 5500 C C . LEU B 1 337 ? 0.876 1.5 22.141 1 92.31 337 LEU B C 1
ATOM 5502 O O . LEU B 1 337 ? 0.282 1.4 21.078 1 92.31 337 LEU B O 1
ATOM 5506 N N . TRP B 1 338 ? 1.153 0.438 22.938 1 92.62 338 TRP B N 1
ATOM 5507 C CA . TRP B 1 338 ? 0.886 -0.936 22.531 1 92.62 338 TRP B CA 1
ATOM 5508 C C . TRP B 1 338 ? 0.069 -1.672 23.578 1 92.62 338 TRP B C 1
ATOM 5510 O O . TRP B 1 338 ? 0.473 -1.752 24.75 1 92.62 338 TRP B O 1
ATOM 5520 N N . ASN B 1 339 ? -1.045 -2.236 23.188 1 89.69 339 ASN B N 1
ATOM 5521 C CA . ASN B 1 339 ? -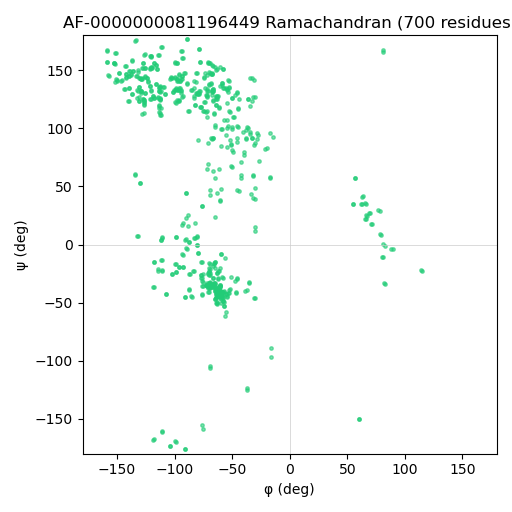1.891 -3.053 24.047 1 89.69 339 ASN B CA 1
ATOM 5522 C C . ASN B 1 339 ? -1.663 -4.543 23.812 1 89.69 339 ASN B C 1
ATOM 5524 O O . ASN B 1 339 ? -1.459 -4.969 22.672 1 89.69 339 ASN B O 1
ATOM 5528 N N . PRO B 1 340 ? -1.72 -5.312 24.922 1 87.06 340 PRO B N 1
ATOM 5529 C CA . PRO B 1 340 ? -1.591 -6.758 24.719 1 87.06 340 PRO B CA 1
ATOM 5530 C C . PRO B 1 340 ? -2.672 -7.324 23.797 1 87.06 340 PRO B C 1
ATOM 5532 O O . PRO B 1 340 ? -3.82 -6.879 23.844 1 87.06 340 PRO B O 1
ATOM 5535 N N . LYS B 1 341 ? -2.168 -8.227 22.953 1 84.69 341 LYS B N 1
ATOM 5536 C CA . LYS B 1 341 ? -3.127 -8.922 22.094 1 84.69 341 LYS B CA 1
ATOM 5537 C C . LYS B 1 341 ? -3.959 -9.922 22.906 1 84.69 341 LYS B C 1
ATOM 5539 O O . LYS B 1 341 ? -3.449 -10.555 23.828 1 84.69 341 LYS B O 1
ATOM 5544 N N . HIS B 1 342 ? -5.25 -9.711 23.031 1 68.56 342 HIS B N 1
ATOM 5545 C CA . HIS B 1 342 ? -6.027 -10.727 23.734 1 68.56 342 HIS B CA 1
ATOM 5546 C C . HIS B 1 342 ? -5.957 -12.07 23.016 1 68.56 342 HIS B C 1
ATOM 5548 O O . HIS B 1 342 ? -5.992 -12.117 21.781 1 68.56 342 HIS B O 1
ATOM 5554 N N . PRO B 1 343 ? -5.391 -13.031 23.766 1 52.06 343 PRO B N 1
ATOM 5555 C CA . PRO B 1 343 ? -5.359 -14.352 23.125 1 52.06 343 PRO B CA 1
ATOM 5556 C C . PRO B 1 343 ? -6.633 -14.664 22.344 1 52.06 343 PRO B C 1
ATOM 5558 O O . PRO B 1 343 ? -7.738 -14.453 22.844 1 52.06 343 PRO B O 1
ATOM 5561 N N . ASN B 1 344 ? -6.742 -14.141 21.281 1 44.88 344 ASN B N 1
ATOM 5562 C CA . ASN B 1 344 ? -7.879 -14.625 20.5 1 44.88 344 ASN B CA 1
ATOM 5563 C C . ASN B 1 344 ? -8.156 -16.094 20.781 1 44.88 344 ASN B C 1
ATOM 5565 O O . ASN B 1 344 ? -7.246 -16.922 20.703 1 44.88 344 ASN B O 1
ATOM 5569 N N . ASN B 1 345 ? -9.039 -16.375 21.75 1 36.72 345 ASN B N 1
ATOM 5570 C CA . ASN B 1 345 ? -9.547 -17.734 21.75 1 36.72 345 ASN B CA 1
ATOM 5571 C C . ASN B 1 345 ? -9.602 -18.328 20.344 1 36.72 345 ASN B C 1
ATOM 5573 O O . ASN B 1 345 ? -9.953 -19.5 20.172 1 36.72 345 ASN B O 1
ATOM 5577 N N . SER B 1 346 ? -10.109 -17.578 19.422 1 32.75 346 SER B N 1
ATOM 5578 C CA . SER B 1 346 ? -10.406 -18.312 18.188 1 32.75 346 SER B CA 1
ATOM 5579 C C . SER B 1 346 ? -9.141 -18.594 17.391 1 32.75 346 SER B C 1
ATOM 5581 O O . SER B 1 346 ? -8.695 -17.734 16.609 1 32.75 346 SER B O 1
ATOM 5583 N N . THR B 1 347 ? -8.023 -18.812 17.953 1 31.84 347 THR B N 1
ATOM 5584 C CA . THR B 1 347 ? -7.035 -19.469 17.109 1 31.84 347 THR B CA 1
ATOM 5585 C C . THR B 1 347 ? -7.719 -20.375 16.094 1 31.84 347 THR B C 1
ATOM 5587 O O . THR B 1 347 ? -7.992 -21.547 16.375 1 31.84 347 THR B O 1
ATOM 5590 N N . LYS B 1 348 ? -8.758 -20.016 15.562 1 31.38 348 LYS B N 1
ATOM 5591 C CA . LYS B 1 348 ? -9.055 -20.984 14.508 1 31.38 348 LYS B CA 1
ATOM 5592 C C . LYS B 1 348 ? -7.848 -21.203 13.602 1 31.38 348 LYS B C 1
ATOM 5594 O O . LYS B 1 348 ? -7.281 -20.25 13.062 1 31.38 348 LYS B O 1
ATOM 5599 N N . ASN B 1 349 ? -6.957 -22.141 13.992 1 26.3 349 ASN B N 1
ATOM 5600 C CA . ASN B 1 349 ? -6.098 -22.828 13.039 1 26.3 349 ASN B CA 1
ATOM 5601 C C . ASN B 1 349 ? -6.605 -22.688 11.609 1 26.3 349 ASN B C 1
ATOM 5603 O O . ASN B 1 349 ? -7.723 -23.109 11.297 1 26.3 349 ASN B O 1
ATOM 5607 N N . ILE B 1 350 ? -6.758 -21.625 11.156 1 25.12 350 ILE B N 1
ATOM 5608 C CA . ILE B 1 350 ? -7.016 -21.969 9.766 1 25.12 350 ILE B CA 1
ATOM 5609 C C . ILE B 1 350 ? -5.996 -23 9.289 1 25.12 350 ILE B C 1
ATOM 5611 O O . ILE B 1 350 ? -4.789 -22.781 9.375 1 25.12 350 ILE B O 1
ATOM 5615 N N . ASN B 1 351 ? -6.418 -24.156 9.461 1 21.86 351 ASN B N 1
ATOM 5616 C CA . ASN B 1 351 ? -5.977 -25.312 8.672 1 21.86 351 ASN B CA 1
ATOM 5617 C C . ASN B 1 351 ? -5.66 -24.906 7.23 1 21.86 351 ASN B C 1
ATOM 5619 O O . ASN B 1 351 ? -6.551 -24.5 6.484 1 21.86 351 ASN B O 1
ATOM 5623 N N . ILE B 1 352 ? -5.016 -23.859 6.934 1 19.58 352 ILE B N 1
ATOM 5624 C CA . ILE B 1 352 ? -4.422 -24.266 5.668 1 19.58 352 ILE B CA 1
ATOM 5625 C C . ILE B 1 352 ? -3.318 -25.297 5.922 1 19.58 352 ILE B C 1
ATOM 5627 O O . ILE B 1 352 ? -2.52 -25.141 6.848 1 19.58 352 ILE B O 1
#

pLDDT: mean 75.33, std 25.42, range [16.91, 97.44]

Radius of gyration: 26.5 Å; Cα contacts (8 Å, |Δi|>4): 1316; chains: 2; bounding box: 57×75×90 Å

Sequence (704 aa):
MQTMLAFRAEPTIPMLPSSLSWDKPKLRSGGNNKNLHNHMAVKYPKCTESITSRKPDPDKIHDILGGRMVEENRVFQQELMVRSSDIDSDRKLSIVALSNYLQDTLVNHGESIGVLSVGFSTPEMSRRDLVWVDYKKDIAIHCYPSRHDVIQVHTWMYESGKNGLGVDWIFSDLNTGNPLILASSLCTMMNIKTRKLSKFIEEARKELKPYLMPDNSPLVENTRKLQAINIDTPDFTSLDLSPGWNDLDVNQHVNNVKYIEWILEGVPSSIRKSHRLSRIDMEFRKECDSDATLKCLSKFVGNYKSVYPNGTNEGLIEVEHSLRLDSGQEVARGRTLWNPKHPNNSTKNINIMQTMLAFRAEPTIPMLPSSLSWDKPKLRSGGNNKNLHNHMAVKYPKCTESITSRKPDPDKIHDILGGRMVEENRVFQQELMVRSSDIDSDRKLSIVALSNYLQDTLVNHGESIGVLSVGFSTPEMSRRDLVWVDYKKDIAIHCYPSRHDVIQVHTWMYESGKNGLGVDWIFSDLNTGNPLILASSLCTMMNIKTRKLSKFIEEARKELKPYLMPDNSPLVENTRKLQAINIDTPDFTSLDLSPGWNDLDVNQHVNNVKYIEWILEGVPSSIRKSHRLSRIDMEFRKECDSDATLKCLSKFVGNYKSVYPNGTNEGLIEVEHSLRLDSGQEVARGRTLWNPKHPNNSTKNINI